Protein 9J3Q (pdb70)

Secondary structure (P-SEA, 3-state):
cccccccccccccccaaaaaaaaaaaaaaaaaaaaaaacccbbbbbcaaaaaaaaaaaaccccaaaaaaaaaaacccccccccaaaaaaaaaaaaacccccbbbbbbbbbccbbbbbaaaaaaaaacccbbbbbbcccaaaaaaaaaaaaaaaaccccccccccccccccbbbbbbbbbbbbcccccccccbbbbbbcccccbbbbcccccccccbbbbbbcccccbbbbbbbccccbbbbbbbbccccccaaaaaaaccaaaaaaaaaabbbbbcccccccccccccccaaaaaaaacccccccccccccccccbbbbcbbbbbbbbbccccccccccccccbbbbbbccccbbbbbcccccccccccccccccccc

Organism: Homo sapiens (NCBI:txid9606)

Sequence (378 aa):
STGALVEEEEDPFFKVPVNKLAAAVSNFGYDLYRVRSSTSPTTTNVLLSPLSVATALSALSLGAEQRTESIIIHRALYYDLISSPDIHGTYKELLDTVTAPQQKNLKSASRIVFEKKLRIKSSFVAPLEKSYGTRPRVLTGNPRLDLQEINNWVQAQMKGKLARSTKEIPDEISILLLGVAHFKGQQWVTKFDSRKTSLLEDFYLDEERTVRRVPMMSDPKAVLRYGLDSDLSCCKIAQLPLTGSMSIIFFLPLKVTQNLTLIEEESLTSEFIHDIDRELKTVQAVLTVPKLKLSYEGEVTKSLQEMKLQQSLFDDSPDFSKITGKPIKLTTQQVEHRAGFEWNEDGAGTTPAHHLTFPLDYHLNQPFIFVLRDTDTGALLFIGKILDPRGP

Nearest PDB structures (foldseek):
  6los-assembly1_A  TM=9.911E-01  e=1.550E-72  Mus musculus
  1wz9-assembly2_B  TM=9.165E-01  e=1.603E-35  Homo sapiens
  1yxa-assembly2_B  TM=8.878E-01  e=6.105E-36  Mus musculus
  3zha-assembly4_L  TM=8.612E-01  e=6.417E-35  Canis lupus familiaris
  3zha-assembly1_B  TM=8.838E-01  e=4.697E-34  Canis lupus familiaris

InterPro domains:
  IPR000215 Serpin family [PTHR11461] (54-415)
  IPR023795 Serpin, conserved site [PS00284] (388-398)
  IPR023796 Serpin domain [PF00079] (57-415)
  IPR023796 Serpin domain [SM00093] (63-415)
  IPR033832 Pigment epithelium derived factor, serpin domain [cd02052] (41-413)
  IPR036186 Serpin superfamily [SSF56574] (40-416)
  IPR042178 Serpin superfamily, domain 1 [G3DSA:3.30.497.10] (60-361)
  IPR042185 Serpin superfamily, domain 2 [G3DSA:2.30.39.10] (213-415)

Foldseek 3Di:
DDDDQDQDPPVLCNPPLLVLLQLQQQLVLLLVLLVCVVCLQFKDKAQCVLVLLQLQLLLLLFDDVLVVLSCVSSVVVNPDDPCSLQSQLVNVCQCVPVQNQKQKHKAKEAEAPFDWDVSSQVSSCVRRVYGYHYDNLPQVVRLVVVQVVLCVRAVNPFDRDPDGDDNDFGIEMEMEMEHEFAFQAFFDVVQWDWDWFPLAPPDIDTAGKTWDQWDKWWWDQDVVQQWIWTWTHTGSQKIKIKTHHNDFDSPNSSVSVQDGLVSVVVVVVPTHIATEGEMDTWAKEKDKFWSVVSVCVSSNVVQAPFTGSVSTHVDGTGGDTYIYIYIYGYDRGHDHHHVDDDHDYYYHYNRHWMKMFIARNSSRHTRMIMGPSDRVYD

Structure (mmCIF, N/CA/C/O backbone):
data_9J3Q
#
_entry.id   9J3Q
#
_cell.length_a   174.974
_cell.length_b   61.603
_cell.length_c   44.796
_cell.angle_alpha   90.000
_cell.angle_beta   90.000
_cell.angle_gamma   90.000
#
_symmetry.space_group_name_H-M   'P 21 21 2'
#
loop_
_entity.id
_entity.type
_entity.pdbx_description
1 polymer 'Pigment epithelium-derived factor'
2 non-polymer 'ZINC ION'
3 non-polymer 2-(2-METHOXYETHOXY)ETHANOL
4 water water
#
loop_
_atom_site.group_PDB
_atom_site.id
_atom_site.type_symbol
_atom_site.label_atom_id
_atom_site.label_alt_id
_atom_site.label_comp_id
_atom_site.label_asym_id
_atom_site.label_entity_id
_atom_site.label_seq_id
_atom_site.pdbx_PDB_ins_code
_atom_site.Cartn_x
_atom_site.Cartn_y
_atom_site.Cartn_z
_atom_site.occupancy
_atom_site.B_iso_or_equiv
_atom_site.auth_seq_id
_atom_site.auth_comp_id
_atom_site.auth_asym_id
_atom_site.auth_atom_id
_atom_site.pdbx_PDB_model_num
ATOM 1 N N . SER A 1 15 ? -25.47300 21.09300 -19.65200 1.000 85.56003 35 SER A N 1
ATOM 2 C CA . SER A 1 15 ? -25.87200 21.29600 -21.04400 1.000 83.85725 35 SER A CA 1
ATOM 3 C C . SER A 1 15 ? -26.44700 20.01300 -21.65200 1.000 88.35254 35 SER A C 1
ATOM 4 O O . SER A 1 15 ? -26.02200 19.57900 -22.72500 1.000 84.55308 35 SER A O 1
ATOM 11 N N . THR A 1 16 ? -27.42400 19.41600 -20.96900 1.000 74.45858 36 THR A N 1
ATOM 12 C CA . THR A 1 16 ? -27.98300 18.13100 -21.36800 1.000 70.23162 36 THR A CA 1
ATOM 13 C C . THR A 1 16 ? -29.50700 18.18100 -21.28700 1.000 64.23316 36 THR A C 1
ATOM 14 O O . THR A 1 16 ? -30.10100 19.16800 -20.84300 1.000 56.38475 36 THR A O 1
ATOM 25 N N . GLY A 1 17 ? -30.14000 17.08000 -21.70900 1.000 59.41760 37 GLY A N 1
ATOM 26 C CA . GLY A 1 17 ? -31.58000 16.97000 -21.78500 1.000 54.33457 37 GLY A CA 1
ATOM 27 C C . GLY A 1 17 ? -32.14600 17.13400 -23.18200 1.000 52.04167 37 GLY A C 1
ATOM 28 O O . GLY A 1 17 ? -33.28300 16.70800 -23.43200 1.000 46.40346 37 GLY A O 1
ATOM 32 N N . ALA A 1 18 ? -31.38800 17.73700 -24.09700 1.000 48.83180 38 ALA A N 1
ATOM 33 C CA . ALA A 1 18 ? -31.86000 17.88300 -25.46400 1.000 46.04276 38 ALA A CA 1
ATOM 34 C C . ALA A 1 18 ? -31.82800 16.53600 -26.17700 1.000 49.37711 38 ALA A C 1
ATOM 35 O O . ALA A 1 18 ? -31.10000 15.62200 -25.78600 1.000 45.86259 38 ALA A O 1
ATOM 42 N N . LEU A 1 19 ? -32.64700 16.41400 -27.22100 1.000 48.46395 39 LEU A N 1
ATOM 43 C CA . LEU A 1 19 ? -32.62900 15.23900 -28.09000 1.000 47.33483 39 LEU A CA 1
ATOM 44 C C . LEU A 1 19 ? -31.54800 15.43400 -29.14700 1.000 46.99650 39 LEU A C 1
ATOM 45 O O . LEU A 1 19 ? -31.69100 16.25600 -30.06200 1.000 44.62617 39 LEU A O 1
ATOM 61 N N . VAL A 1 20 ? -30.44100 14.70900 -29.00100 1.000 60.26913 40 VAL A N 1
ATOM 62 C CA . VAL A 1 20 ? -29.33300 14.78700 -29.94100 1.000 54.47600 40 VAL A CA 1
ATOM 63 C C . VAL A 1 20 ? -29.07200 13.39100 -30.48800 1.000 64.35112 40 VAL A C 1
ATOM 64 O O . VAL A 1 20 ? -29.46700 12.38100 -29.90100 1.000 64.32096 40 VAL A O 1
ATOM 77 N N . GLU A 1 21 ? -28.42100 13.34400 -31.64700 1.000 65.73132 41 GLU A N 1
ATOM 78 C CA . GLU A 1 21 ? -28.03200 12.06200 -32.21600 1.000 72.13107 41 GLU A CA 1
ATOM 79 C C . GLU A 1 21 ? -26.94000 11.42800 -31.35700 1.000 67.95474 41 GLU A C 1
ATOM 80 O O . GLU A 1 21 ? -26.06900 12.11800 -30.81500 1.000 57.03600 41 GLU A O 1
ATOM 92 N N . GLU A 1 22 ? -27.01000 10.10800 -31.20700 1.000 65.03421 42 GLU A N 1
ATOM 93 C CA . GLU A 1 22 ? -26.05600 9.39000 -30.37300 1.000 68.15923 42 GLU A CA 1
ATOM 94 C C . GLU A 1 22 ? -24.71600 9.28000 -31.09900 1.000 62.50758 42 GLU A C 1
ATOM 95 O O . GLU A 1 22 ? -24.64300 8.71300 -32.19400 1.000 61.22247 42 GLU A O 1
ATOM 107 N N . GLU A 1 23 ? -23.66400 9.83700 -30.49700 1.000 60.06765 43 GLU A N 1
ATOM 108 C CA A GLU A 1 23 ? -22.31000 9.76800 -31.04100 0.446 65.63942 43 GLU A CA 1
ATOM 109 C CA B GLU A 1 23 ? -22.33000 9.73800 -31.07200 0.554 65.62875 43 GLU A CA 1
ATOM 110 C C . GLU A 1 23 ? -21.51800 8.58400 -30.50600 1.000 61.80480 43 GLU A C 1
ATOM 111 O O . GLU A 1 23 ? -20.62400 8.08300 -31.19100 1.000 63.64461 43 GLU A O 1
ATOM 134 N N . ASP A 1 24 ? -21.80000 8.15900 -29.27500 1.000 60.79343 44 ASP A N 1
ATOM 135 C CA . ASP A 1 24 ? -21.08300 7.03600 -28.61900 1.000 51.44790 44 ASP A CA 1
ATOM 136 C C . ASP A 1 24 ? -21.42100 5.74200 -29.35200 1.000 45.65107 44 ASP A C 1
ATOM 137 O O . ASP A 1 24 ? -22.58400 5.37700 -29.34100 1.000 44.28742 44 ASP A O 1
ATOM 146 N N . PRO A 1 25 ? -20.46000 5.03900 -29.98000 1.000 44.86588 45 PRO A N 1
ATOM 147 C CA . PRO A 1 25 ? -20.80400 3.85200 -30.77800 1.000 46.14919 45 PRO A CA 1
ATOM 148 C C . PRO A 1 25 ? -21.54100 2.78600 -29.99000 1.000 39.89555 45 PRO A C 1
ATOM 149 O O . PRO A 1 25 ? -22.48100 2.16100 -30.50400 1.000 38.12619 45 PRO A O 1
ATOM 160 N N . PHE A 1 26 ? -21.13800 2.55600 -28.74800 1.000 36.99185 46 PHE A N 1
ATOM 161 C CA . PHE A 1 26 ? -21.77600 1.50700 -27.96800 1.000 35.51397 46 PHE A CA 1
ATOM 162 C C . PHE A 1 26 ? -23.25800 1.79700 -27.75000 1.000 39.88854 46 PHE A C 1
ATOM 163 O O . PHE A 1 26 ? -24.07800 0.87200 -27.72300 1.000 37.69675 46 PHE A O 1
ATOM 180 N N . PHE A 1 27 ? -23.63100 3.06500 -27.61900 1.000 37.15446 47 PHE A N 1
ATOM 181 C CA . PHE A 1 27 ? -25.02200 3.38300 -27.31300 1.000 38.04485 47 PHE A CA 1
ATOM 182 C C . PHE A 1 27 ? -25.86300 3.68600 -28.55600 1.000 38.42728 47 PHE A C 1
ATOM 183 O O . PHE A 1 27 ? -27.05800 3.94700 -28.42200 1.000 41.62810 47 PHE A O 1
ATOM 200 N N . LYS A 1 28 ? -25.27900 3.65700 -29.75600 1.000 38.27836 48 LYS A N 1
ATOM 201 C CA . LYS A 1 28 ? -26.07400 3.80100 -30.97100 1.000 40.50698 48 LYS A CA 1
ATOM 202 C C . LYS A 1 28 ? -26.90400 2.55700 -31.23400 1.000 37.77147 48 LYS A C 1
ATOM 203 O O . LYS A 1 28 ? -27.92700 2.63100 -31.91500 1.000 39.60654 48 LYS A O 1
ATOM 222 N N . VAL A 1 29 ? -26.45300 1.40400 -30.75400 1.000 38.31852 49 VAL A N 1
ATOM 223 C CA . VAL A 1 29 ? -27.16600 0.14600 -30.94900 1.000 33.22585 49 VAL A CA 1
ATOM 224 C C . VAL A 1 29 ? -28.48600 0.27000 -30.19700 1.000 31.18128 49 VAL A C 1
ATOM 225 O O . VAL A 1 29 ? -28.47000 0.52400 -28.98600 1.000 31.88074 49 VAL A O 1
ATOM 238 N N . PRO A 1 30 ? -29.63300 0.12900 -30.86400 1.000 35.65689 50 PRO A N 1
ATOM 239 C CA . PRO A 1 30 ? -30.92400 0.31800 -30.17100 1.000 34.76293 50 PRO A CA 1
ATOM 240 C C . PRO A 1 30 ? -31.10600 -0.50400 -28.90400 1.000 31.17174 50 PRO A C 1
ATOM 241 O O . PRO A 1 30 ? -31.60000 0.01700 -27.90200 1.000 32.89329 50 PRO A O 1
ATOM 252 N N . VAL A 1 31 ? -30.74400 -1.78200 -28.91200 1.000 31.93576 51 VAL A N 1
ATOM 253 C CA . VAL A 1 31 ? -30.94500 -2.55800 -27.70400 1.000 33.88621 51 VAL A CA 1
ATOM 254 C C . VAL A 1 31 ? -30.02400 -2.05900 -26.59000 1.000 33.62444 51 VAL A C 1
ATOM 255 O O . VAL A 1 31 ? -30.38900 -2.10900 -25.40100 1.000 30.53647 51 VAL A O 1
ATOM 268 N N . ASN A 1 32 ? -28.84900 -1.51700 -26.94600 1.000 31.27641 52 ASN A N 1
ATOM 269 C CA . ASN A 1 32 ? -27.96200 -0.93400 -25.93700 1.000 30.85987 52 ASN A CA 1
ATOM 270 C C . ASN A 1 32 ? -28.49700 0.39800 -25.45200 1.000 29.27509 52 ASN A C 1
ATOM 271 O O . ASN A 1 32 ? -28.32600 0.75800 -24.28100 1.000 28.17095 52 ASN A O 1
ATOM 282 N N . LYS A 1 33 ? -29.08200 1.17600 -26.35900 1.000 29.63641 53 LYS A N 1
ATOM 283 C CA . LYS A 1 33 ? -29.68700 2.43500 -25.94900 1.000 32.26200 53 LYS A CA 1
ATOM 284 C C . LYS A 1 33 ? -30.84300 2.18500 -24.99500 1.000 30.43026 53 LYS A C 1
ATOM 285 O O . LYS A 1 33 ? -30.97800 2.86600 -23.97500 1.000 31.45168 53 LYS A O 1
ATOM 304 N N . LEU A 1 34 ? -31.68100 1.20100 -25.30800 1.000 29.41584 54 LEU A N 1
ATOM 305 C CA . LEU A 1 34 ? -32.76300 0.83900 -24.39600 1.000 27.81986 54 LEU A CA 1
ATOM 306 C C . LEU A 1 34 ? -32.21800 0.28400 -23.08600 1.000 31.69310 54 LEU A C 1
ATOM 307 O O . LEU A 1 34 ? -32.70700 0.63500 -22.00700 1.000 28.86968 54 LEU A O 1
ATOM 323 N N . ALA A 1 35 ? -31.20700 -0.59200 -23.16300 1.000 30.07390 55 ALA A N 1
ATOM 324 C CA . ALA A 1 35 ? -30.60900 -1.13700 -21.95000 1.000 30.82727 55 ALA A CA 1
ATOM 325 C C . ALA A 1 35 ? -30.08500 -0.02800 -21.05400 1.000 24.69459 55 ALA A C 1
ATOM 326 O O . ALA A 1 35 ? -30.22500 -0.09800 -19.83200 1.000 30.00486 55 ALA A O 1
ATOM 333 N N . ALA A 1 36 ? -29.49400 1.01000 -21.64500 1.000 30.38065 56 ALA A N 1
ATOM 334 C CA . ALA A 1 36 ? -28.96500 2.11600 -20.85500 1.000 29.29241 56 ALA A CA 1
ATOM 335 C C . ALA A 1 36 ? -30.08900 2.88700 -20.18700 1.000 29.35687 56 ALA A C 1
ATOM 336 O O . ALA A 1 36 ? -29.93700 3.37000 -19.06100 1.000 25.60259 56 ALA A O 1
ATOM 343 N N . ALA A 1 37 ? -31.21400 3.02500 -20.89000 1.000 27.26485 57 ALA A N 1
ATOM 344 C CA . ALA A 1 37 ? -32.37600 3.72900 -20.36100 1.000 30.08531 57 ALA A CA 1
ATOM 345 C C . ALA A 1 37 ? -32.94800 3.00700 -19.15200 1.000 28.46490 57 ALA A C 1
ATOM 346 O O . ALA A 1 37 ? -33.07900 3.59000 -18.07000 1.000 28.31667 57 ALA A O 1
ATOM 353 N N . VAL A 1 38 ? -33.31300 1.73300 -19.31200 1.000 26.44209 58 VAL A N 1
ATOM 354 C CA . VAL A 1 38 ? -33.90000 1.05100 -18.16400 1.000 27.38146 58 VAL A CA 1
ATOM 355 C C . VAL A 1 38 ? -32.84900 0.81400 -17.08800 1.000 28.56505 58 VAL A C 1
ATOM 356 O O . VAL A 1 38 ? -33.18500 0.69900 -15.91200 1.000 26.22639 58 VAL A O 1
ATOM 369 N N . SER A 1 39 ? -31.57100 0.71400 -17.45400 1.000 26.02878 59 SER A N 1
ATOM 370 C CA . SER A 1 39 ? -30.56600 0.58700 -16.39600 1.000 28.61202 59 SER A CA 1
ATOM 371 C C . SER A 1 39 ? -30.45000 1.87100 -15.59600 1.000 29.87720 59 SER A C 1
ATOM 372 O O . SER A 1 39 ? -30.19900 1.82900 -14.38500 1.000 27.43066 59 SER A O 1
ATOM 380 N N . ASN A 1 40 ? -30.63900 3.02300 -16.24900 1.000 27.77915 60 ASN A N 1
ATOM 381 C CA . ASN A 1 40 ? -30.60400 4.28500 -15.51400 1.000 26.03572 60 ASN A CA 1
ATOM 382 C C . ASN A 1 40 ? -31.78900 4.41600 -14.56600 1.000 28.92098 60 ASN A C 1
ATOM 383 O O . ASN A 1 40 ? -31.66300 5.01000 -13.48600 1.000 28.12782 60 ASN A O 1
ATOM 394 N N . PHE A 1 41 ? -32.94800 3.89000 -14.95400 1.000 28.76380 61 PHE A N 1
ATOM 395 C CA . PHE A 1 41 ? -34.01900 3.72100 -13.97800 1.000 28.34103 61 PHE A CA 1
ATOM 396 C C . PHE A 1 41 ? -33.54000 2.86600 -12.81300 1.000 26.63340 61 PHE A C 1
ATOM 397 O O . PHE A 1 41 ? -33.82000 3.17100 -11.65000 1.000 26.54322 61 PHE A O 1
ATOM 414 N N . GLY A 1 42 ? -32.80400 1.79100 -13.10500 1.000 26.54168 62 GLY A N 1
ATOM 415 C CA . GLY A 1 42 ? -32.35700 0.90800 -12.03600 1.000 26.76614 62 GLY A CA 1
ATOM 416 C C . GLY A 1 42 ? -31.36800 1.56600 -11.09000 1.000 26.72400 62 GLY A C 1
ATOM 417 O O . GLY A 1 42 ? -31.41300 1.34500 -9.87500 1.000 27.36943 62 GLY A O 1
ATOM 421 N N . TYR A 1 43 ? -30.45900 2.38400 -11.62100 1.000 31.03370 63 TYR A N 1
ATOM 422 C CA . TYR A 1 43 ? -29.56600 3.11400 -10.72800 1.000 30.02968 63 TYR A CA 1
ATOM 423 C C . TYR A 1 43 ? -30.33300 4.15300 -9.91000 1.000 32.01275 63 TYR A C 1
ATOM 424 O O . TYR A 1 43 ? -29.98800 4.39900 -8.74900 1.000 27.36737 63 TYR A O 1
ATOM 442 N N . ASP A 1 44 ? -31.37200 4.76800 -10.48600 1.000 32.29910 64 ASP A N 1
ATOM 443 C CA . ASP A 1 44 ? -32.22000 5.66800 -9.70300 1.000 32.78450 64 ASP A CA 1
ATOM 444 C C . ASP A 1 44 ? -32.87400 4.92300 -8.55800 1.000 29.86803 64 ASP A C 1
ATOM 445 O O . ASP A 1 44 ? -32.87200 5.38800 -7.41900 1.000 30.86308 64 ASP A O 1
ATOM 454 N N . LEU A 1 45 ? -33.49000 3.77900 -8.85800 1.000 30.09999 65 LEU A N 1
ATOM 455 C CA . LEU A 1 45 ? -34.12400 2.98600 -7.81200 1.000 28.00133 65 LEU A CA 1
ATOM 456 C C . LEU A 1 45 ? -33.10700 2.55900 -6.76500 1.000 30.64305 65 LEU A C 1
ATOM 457 O O . LEU A 1 45 ? -33.39500 2.58400 -5.56400 1.000 28.98540 65 LEU A O 1
ATOM 473 N N . TYR A 1 46 ? -31.91000 2.15100 -7.20800 1.000 31.09828 66 TYR A N 1
ATOM 474 C CA . TYR A 1 46 ? -30.87200 1.76900 -6.26000 1.000 28.92233 66 TYR A CA 1
ATOM 475 C C . TYR A 1 46 ? -30.55900 2.92200 -5.32000 1.000 32.89683 66 TYR A C 1
ATOM 476 O O . TYR A 1 46 ? -30.45600 2.73700 -4.09700 1.000 29.85242 66 TYR A O 1
ATOM 494 N N . ARG A 1 47 ? -30.42400 4.13200 -5.87200 1.000 29.82582 67 ARG A N 1
ATOM 495 C CA . ARG A 1 47 ? -30.07200 5.26200 -5.02400 1.000 32.73224 67 ARG A CA 1
ATOM 496 C C . ARG A 1 47 ? -31.13500 5.49600 -3.97200 1.000 37.72779 67 ARG A C 1
ATOM 497 O O . ARG A 1 47 ? -30.81700 5.75700 -2.80500 1.000 32.02381 67 ARG A O 1
ATOM 518 N N . VAL A 1 48 ? -32.40800 5.39900 -4.35600 1.000 34.32930 68 VAL A N 1
ATOM 519 C CA . VAL A 1 48 ? -33.46100 5.62800 -3.37500 1.000 32.52877 68 VAL A CA 1
ATOM 520 C C . VAL A 1 48 ? -33.42100 4.54200 -2.30900 1.000 31.77304 68 VAL A C 1
ATOM 521 O O . VAL A 1 48 ? -33.46200 4.82700 -1.11100 1.000 38.36125 68 VAL A O 1
ATOM 534 N N . ARG A 1 49 ? -33.31300 3.27800 -2.72700 1.000 36.07232 69 ARG A N 1
ATOM 535 C CA . ARG A 1 49 ? -33.28600 2.19000 -1.75000 1.000 35.68941 69 ARG A CA 1
ATOM 536 C C . ARG A 1 49 ? -32.09700 2.32400 -0.81800 1.000 37.54724 69 ARG A C 1
ATOM 537 O O . ARG A 1 49 ? -32.22200 2.12900 0.40000 1.000 35.10922 69 ARG A O 1
ATOM 558 N N . SER A 1 50 ? -30.92600 2.64100 -1.37400 1.000 33.37227 70 SER A N 1
ATOM 559 C CA . SER A 1 50 ? -29.73800 2.71500 -0.53600 1.000 34.67257 70 SER A CA 1
ATOM 560 C C . SER A 1 50 ? -29.86200 3.83700 0.48400 1.000 37.39087 70 SER A C 1
ATOM 561 O O . SER A 1 50 ? -29.40300 3.70700 1.62600 1.000 37.64128 70 SER A O 1
ATOM 569 N N . SER A 1 51 ? -30.47300 4.95000 0.08500 1.000 40.46479 71 SER A N 1
ATOM 570 C CA . SER A 1 51 ? -30.74600 6.03100 1.02700 1.000 39.86246 71 SER A CA 1
ATOM 571 C C . SER A 1 51 ? -31.67800 5.57500 2.14600 1.000 43.63419 71 SER A C 1
ATOM 572 O O . SER A 1 51 ? -31.49300 5.94200 3.31100 1.000 45.07149 71 SER A O 1
ATOM 580 N N . THR A 1 52 ? -32.70500 4.79900 1.80400 1.000 46.60958 72 THR A N 1
ATOM 581 C CA . THR A 1 52 ? -33.63900 4.25100 2.78600 1.000 44.92637 72 THR A CA 1
ATOM 582 C C . THR A 1 52 ? -32.99300 3.20600 3.67800 1.000 45.12457 72 THR A C 1
ATOM 583 O O . THR A 1 52 ? -33.49300 2.95800 4.77900 1.000 50.41652 72 THR A O 1
ATOM 594 N N . SER A 1 53 ? -31.89400 2.59300 3.23600 1.000 45.92433 73 SER A N 1
ATOM 595 C CA . SER A 1 53 ? -31.27300 1.46100 3.92600 1.000 46.53071 73 SER A CA 1
ATOM 596 C C . SER A 1 53 ? -29.82000 1.76800 4.25000 1.000 42.88556 73 SER A C 1
ATOM 597 O O . SER A 1 53 ? -28.91200 1.07700 3.77200 1.000 42.77854 73 SER A O 1
ATOM 605 N N . PRO A 1 54 ? -29.55900 2.78400 5.07600 1.000 45.44249 74 PRO A N 1
ATOM 606 C CA . PRO A 1 54 ? -28.16200 3.14200 5.36700 1.000 46.97878 74 PRO A CA 1
ATOM 607 C C . PRO A 1 54 ? -27.40100 2.08200 6.13900 1.000 45.38233 74 PRO A C 1
ATOM 608 O O . PRO A 1 54 ? -26.16800 2.12500 6.14600 1.000 43.64965 74 PRO A O 1
ATOM 619 N N . THR A 1 55 ? -28.07300 1.13900 6.79500 1.000 40.71156 75 THR A N 1
ATOM 620 C CA . THR A 1 55 ? -27.39100 0.17400 7.65300 1.000 42.28066 75 THR A CA 1
ATOM 621 C C . THR A 1 55 ? -27.59700 -1.27000 7.22300 1.000 40.68217 75 THR A C 1
ATOM 622 O O . THR A 1 55 ? -27.07100 -2.17700 7.87500 1.000 43.21219 75 THR A O 1
ATOM 633 N N . THR A 1 56 ? -28.33400 -1.51500 6.14800 1.000 41.49000 76 THR A N 1
ATOM 634 C CA A THR A 1 56 ? -28.61700 -2.85500 5.66100 0.725 43.38038 76 THR A CA 1
ATOM 635 C CA B THR A 1 56 ? -28.57900 -2.86400 5.67000 0.275 43.30166 76 THR A CA 1
ATOM 636 C C . THR A 1 56 ? -28.11600 -2.98200 4.22700 1.000 37.82810 76 THR A C 1
ATOM 637 O O . THR A 1 56 ? -28.12100 -2.00000 3.47500 1.000 33.44068 76 THR A O 1
ATOM 658 N N . ASN A 1 57 ? -27.69100 -4.19800 3.85600 1.000 34.80916 77 ASN A N 1
ATOM 659 C CA . ASN A 1 57 ? -27.39600 -4.51000 2.46400 1.000 35.02767 77 ASN A CA 1
ATOM 660 C C . ASN A 1 57 ? -28.55700 -4.08100 1.59000 1.000 35.36096 77 ASN A C 1
ATOM 661 O O . ASN A 1 57 ? -29.71400 -4.20500 1.98400 1.000 34.29380 77 ASN A O 1
ATOM 672 N N . VAL A 1 58 ? -28.24100 -3.59900 0.39400 1.000 32.61354 78 VAL A N 1
ATOM 673 C CA . VAL A 1 58 ? -29.22300 -3.40200 -0.66600 1.000 30.88873 78 VAL A CA 1
ATOM 674 C C . VAL A 1 58 ? -28.89800 -4.40200 -1.76400 1.000 31.82659 78 VAL A C 1
ATOM 675 O O . VAL A 1 58 ? -27.75800 -4.46800 -2.23200 1.000 31.43907 78 VAL A O 1
ATOM 688 N N . LEU A 1 59 ? -29.87200 -5.22200 -2.13500 1.000 28.25191 79 LEU A N 1
ATOM 689 C CA . LEU A 1 59 ? -29.73100 -6.14400 -3.24800 1.000 28.76148 79 LEU A CA 1
ATOM 690 C C . LEU A 1 59 ? -30.91400 -5.93700 -4.18500 1.000 31.47131 79 LEU A C 1
ATOM 691 O O . LEU A 1 59 ? -32.07000 -6.09000 -3.76600 1.000 30.17739 79 LEU A O 1
ATOM 707 N N . LEU A 1 60 ? -30.64200 -5.57100 -5.44300 1.000 27.38766 80 LEU A N 1
ATOM 708 C CA . LEU A 1 60 ? -31.73000 -5.26100 -6.36700 1.000 30.03557 80 LEU A CA 1
ATOM 709 C C . LEU A 1 60 ? -31.41000 -5.79600 -7.74500 1.000 29.69854 80 LEU A C 1
ATOM 710 O O . LEU A 1 60 ? -30.26300 -5.75800 -8.19000 1.000 29.32240 80 LEU A O 1
ATOM 726 N N . SER A 1 61 ? -32.44700 -6.25000 -8.44200 1.000 26.48457 81 SER A N 1
ATOM 727 C CA . SER A 1 61 ? -32.34800 -6.54300 -9.86600 1.000 23.53438 81 SER A CA 1
ATOM 728 C C . SER A 1 61 ? -33.45200 -5.73200 -10.52600 1.000 27.39077 81 SER A C 1
ATOM 729 O O . SER A 1 61 ? -34.53600 -6.24900 -10.82500 1.000 29.16222 81 SER A O 1
ATOM 737 N N . PRO A 1 62 ? -33.21500 -4.44300 -10.74500 1.000 26.59397 82 PRO A N 1
ATOM 738 C CA . PRO A 1 62 ? -34.30600 -3.54000 -11.12700 1.000 29.46858 82 PRO A CA 1
ATOM 739 C C . PRO A 1 62 ? -34.84700 -3.77300 -12.53300 1.000 28.66069 82 PRO A C 1
ATOM 740 O O . PRO A 1 62 ? -35.92400 -3.24600 -12.85200 1.000 26.11269 82 PRO A O 1
ATOM 751 N N . LEU A 1 63 ? -34.13900 -4.52100 -13.37500 1.000 25.96364 83 LEU A N 1
ATOM 752 C CA . LEU A 1 63 ? -34.63700 -4.76000 -14.72300 1.000 26.78785 83 LEU A CA 1
ATOM 753 C C . LEU A 1 63 ? -36.02500 -5.37400 -14.67400 1.000 29.14186 83 LEU A C 1
ATOM 754 O O . LEU A 1 63 ? -36.90300 -4.99500 -15.45200 1.000 27.31336 83 LEU A O 1
ATOM 770 N N . SER A 1 64 ? -36.25600 -6.28400 -13.72600 1.000 30.92701 84 SER A N 1
ATOM 771 C CA . SER A 1 64 ? -37.55900 -6.93900 -13.61800 1.000 30.30381 84 SER A CA 1
ATOM 772 C C . SER A 1 64 ? -38.65000 -5.94800 -13.23800 1.000 31.11555 84 SER A C 1
ATOM 773 O O . SER A 1 64 ? -39.82200 -6.11900 -13.62600 1.000 31.87206 84 SER A O 1
ATOM 781 N N . VAL A 1 65 ? -38.28000 -4.88900 -12.51600 1.000 29.19860 85 VAL A N 1
ATOM 782 C CA . VAL A 1 65 ? -39.23200 -3.85300 -12.13600 1.000 31.18752 85 VAL A CA 1
ATOM 783 C C . VAL A 1 65 ? -39.46200 -2.88800 -13.28600 1.000 33.92751 85 VAL A C 1
ATOM 784 O O . VAL A 1 65 ? -40.60700 -2.50400 -13.57200 1.000 28.92721 85 VAL A O 1
ATOM 797 N N . ALA A 1 66 ? -38.37000 -2.43400 -13.92500 1.000 28.57750 86 ALA A N 1
ATOM 798 C CA . ALA A 1 66 ? -38.52100 -1.61700 -15.12100 1.000 28.63316 86 ALA A CA 1
ATOM 799 C C . ALA A 1 66 ? -39.38100 -2.34000 -16.13700 1.000 29.36249 86 ALA A C 1
ATOM 800 O O . ALA A 1 66 ? -40.20600 -1.72100 -16.80100 1.000 23.75154 86 ALA A O 1
ATOM 807 N N . THR A 1 67 ? -39.18900 -3.65900 -16.26700 1.000 27.64701 87 THR A N 1
ATOM 808 C CA . THR A 1 67 ? -39.90300 -4.43900 -17.26500 1.000 26.78493 87 THR A CA 1
ATOM 809 C C . THR A 1 67 ? -41.40100 -4.49500 -16.96200 1.000 29.10875 87 THR A C 1
ATOM 810 O O . THR A 1 67 ? -42.22400 -4.33600 -17.87100 1.000 28.96716 87 THR A O 1
ATOM 821 N N . ALA A 1 68 ? -41.76700 -4.72200 -15.70000 1.000 25.81900 88 ALA A N 1
ATOM 822 C CA . ALA A 1 68 ? -43.16600 -4.66500 -15.30300 1.000 29.31252 88 ALA A CA 1
ATOM 823 C C . ALA A 1 68 ? -43.76900 -3.30300 -15.61100 1.000 30.92368 88 ALA A C 1
ATOM 824 O O . ALA A 1 68 ? -44.90000 -3.21500 -16.09200 1.000 29.87050 88 ALA A O 1
ATOM 831 N N . LEU A 1 69 ? -43.03400 -2.22100 -15.33600 1.000 27.51006 89 LEU A N 1
ATOM 832 C CA . LEU A 1 69 ? -43.56400 -0.89000 -15.63500 1.000 26.18149 89 LEU A CA 1
ATOM 833 C C . LEU A 1 69 ? -43.66100 -0.65000 -17.13300 1.000 28.71254 89 LEU A C 1
ATOM 834 O O . LEU A 1 69 ? -44.64500 -0.07700 -17.61500 1.000 25.03996 89 LEU A O 1
ATOM 850 N N . SER A 1 70 ? -42.63100 -1.03500 -17.88600 1.000 26.68424 90 SER A N 1
ATOM 851 C CA . SER A 1 70 ? -42.68200 -0.84900 -19.33300 1.000 26.62446 90 SER A CA 1
ATOM 852 C C . SER A 1 70 ? -43.86100 -1.60500 -19.93900 1.000 29.72215 90 SER A C 1
ATOM 853 O O . SER A 1 70 ? -44.57900 -1.07900 -20.80300 1.000 29.81221 90 SER A O 1
ATOM 861 N N . ALA A 1 71 ? -44.08300 -2.83400 -19.48700 1.000 26.55529 91 ALA A N 1
ATOM 862 C CA . ALA A 1 71 ? -45.21900 -3.61500 -19.96700 1.000 27.56751 91 ALA A CA 1
ATOM 863 C C . ALA A 1 71 ? -46.54000 -2.96200 -19.58600 1.000 29.77427 91 ALA A C 1
ATOM 864 O O . ALA A 1 71 ? -47.48300 -2.90700 -20.38900 1.000 30.48618 91 ALA A O 1
ATOM 871 N N . LEU A 1 72 ? -46.64200 -2.49600 -18.34400 1.000 28.83559 92 LEU A N 1
ATOM 872 C CA . LEU A 1 72 ? -47.87700 -1.86400 -17.89100 1.000 27.92406 92 LEU A CA 1
ATOM 873 C C . LEU A 1 72 ? -48.19100 -0.60700 -18.69400 1.000 32.07465 92 LEU A C 1
ATOM 874 O O . LEU A 1 72 ? -49.36500 -0.30200 -18.94800 1.000 26.89602 92 LEU A O 1
ATOM 890 N N . SER A 1 73 ? -47.16000 0.12900 -19.12300 1.000 30.10704 93 SER A N 1
ATOM 891 C CA . SER A 1 73 ? -47.41300 1.32400 -19.91300 1.000 28.23572 93 SER A CA 1
ATOM 892 C C . SER A 1 73 ? -48.11400 1.02300 -21.24000 1.000 31.77549 93 SER A C 1
ATOM 893 O O . SER A 1 73 ? -48.62100 1.95700 -21.86300 1.000 31.81963 93 SER A O 1
ATOM 901 N N . LEU A 1 74 ? -48.16200 -0.23900 -21.68500 1.000 29.68989 94 LEU A N 1
ATOM 902 C CA . LEU A 1 74 ? -48.96900 -0.56200 -22.86100 1.000 33.44309 94 LEU A CA 1
ATOM 903 C C . LEU A 1 74 ? -50.45400 -0.31300 -22.63100 1.000 33.16525 94 LEU A C 1
ATOM 904 O O . LEU A 1 74 ? -51.19500 -0.11800 -23.60000 1.000 33.39795 94 LEU A O 1
ATOM 920 N N . GLY A 1 75 ? -50.90400 -0.31200 -21.37800 1.000 29.78464 95 GLY A N 1
ATOM 921 C CA . GLY A 1 75 ? -52.30100 -0.16500 -21.05200 1.000 34.77263 95 GLY A CA 1
ATOM 922 C C . GLY A 1 75 ? -52.65200 1.23100 -20.62700 1.000 34.38034 95 GLY A C 1
ATOM 923 O O . GLY A 1 75 ? -53.81300 1.49900 -20.30600 1.000 32.49752 95 GLY A O 1
ATOM 927 N N . ALA A 1 76 ? -51.68100 2.13800 -20.65700 1.000 33.39658 96 ALA A N 1
ATOM 928 C CA . ALA A 1 76 ? -51.85200 3.50500 -20.19900 1.000 32.49211 96 ALA A CA 1
ATOM 929 C C . ALA A 1 76 ? -52.27200 4.41100 -21.34900 1.000 30.57166 96 ALA A C 1
ATOM 930 O O . ALA A 1 76 ? -51.81100 4.24800 -22.47800 1.000 32.46078 96 ALA A O 1
ATOM 937 N N . GLU A 1 77 ? -53.15100 5.36900 -21.05700 1.000 33.60380 97 GLU A N 1
ATOM 938 C CA . GLU A 1 77 ? -53.38700 6.44600 -21.99900 1.000 31.91318 97 GLU A CA 1
ATOM 939 C C . GLU A 1 77 ? -52.18400 7.39000 -22.00200 1.000 35.50838 97 GLU A C 1
ATOM 940 O O . GLU A 1 77 ? -51.20900 7.19600 -21.27600 1.000 34.49870 97 GLU A O 1
ATOM 952 N N . GLN A 1 78 ? -52.24500 8.43500 -22.82900 1.000 38.62699 98 GLN A N 1
ATOM 953 C CA . GLN A 1 78 ? -51.00700 9.09900 -23.22600 1.000 37.93326 98 GLN A CA 1
ATOM 954 C C . GLN A 1 78 ? -50.28900 9.74700 -22.04500 1.000 35.47730 98 GLN A C 1
ATOM 955 O O . GLN A 1 78 ? -49.07500 9.59600 -21.90300 1.000 35.45438 98 GLN A O 1
ATOM 969 N N . ARG A 1 79 ? -51.01200 10.45700 -21.17900 1.000 34.09466 99 ARG A N 1
ATOM 970 C CA . ARG A 1 79 ? -50.35200 11.16500 -20.08800 1.000 42.33221 99 ARG A CA 1
ATOM 971 C C . ARG A 1 79 ? -49.68400 10.18700 -19.12600 1.000 39.72309 99 ARG A C 1
ATOM 972 O O . ARG A 1 79 ? -48.50200 10.33600 -18.79600 1.000 39.91463 99 ARG A O 1
ATOM 993 N N . THR A 1 80 ? -50.41700 9.15300 -18.70500 1.000 35.19221 100 THR A N 1
ATOM 994 C CA . THR A 1 80 ? -49.86900 8.14000 -17.81300 1.000 34.18756 100 THR A CA 1
ATOM 995 C C . THR A 1 80 ? -48.71200 7.39000 -18.47000 1.000 36.69154 100 THR A C 1
ATOM 996 O O . THR A 1 80 ? -47.66600 7.16900 -17.84100 1.000 32.94372 100 THR A O 1
ATOM 1007 N N . GLU A 1 81 ? -48.87500 7.01000 -19.74200 1.000 33.86524 101 GLU A N 1
ATOM 1008 C CA . GLU A 1 81 ? -47.79200 6.36900 -20.48600 1.000 33.21745 101 GLU A CA 1
ATOM 1009 C C . GLU A 1 81 ? -46.52100 7.20200 -20.45500 1.000 35.11775 101 GLU A C 1
ATOM 1010 O O . GLU A 1 81 ? -45.42300 6.67000 -20.24900 1.000 35.15409 101 GLU A O 1
ATOM 1022 N N . SER A 1 82 ? -46.65200 8.51100 -20.67200 1.000 35.15103 102 SER A N 1
ATOM 1023 C CA . SER A 1 82 ? -45.49700 9.40500 -20.67900 1.000 36.54439 102 SER A CA 1
ATOM 1024 C C . SER A 1 82 ? -44.84500 9.48400 -19.31000 1.000 39.77958 102 SER A C 1
ATOM 1025 O O . SER A 1 82 ? -43.61500 9.58000 -19.21100 1.000 34.86064 102 SER A O 1
ATOM 1033 N N . ILE A 1 83 ? -45.66000 9.49600 -18.24900 1.000 37.46889 103 ILE A N 1
ATOM 1034 C CA A ILE A 1 83 ? -45.11500 9.48600 -16.89800 0.624 38.09237 103 ILE A CA 1
ATOM 1035 C CA B ILE A 1 83 ? -45.13800 9.47100 -16.88500 0.376 38.84287 103 ILE A CA 1
ATOM 1036 C C . ILE A 1 83 ? -44.24800 8.25300 -16.69000 1.000 36.66569 103 ILE A C 1
ATOM 1037 O O . ILE A 1 83 ? -43.13800 8.34200 -16.15200 1.000 32.67347 103 ILE A O 1
ATOM 1068 N N . ILE A 1 84 ? -44.70500 7.09600 -17.14400 1.000 32.72210 104 ILE A N 1
ATOM 1069 C CA . ILE A 1 84 ? -43.93100 5.83600 -16.98600 1.000 30.80404 104 ILE A CA 1
ATOM 1070 C C . ILE A 1 84 ? -42.67800 5.95400 -17.85900 1.000 33.87764 104 ILE A C 1
ATOM 1071 O O . ILE A 1 84 ? -41.60800 5.62500 -17.36700 1.000 31.47799 104 ILE A O 1
ATOM 1087 N N . HIS A 1 85 ? -42.81800 6.42400 -19.08800 1.000 30.48551 105 HIS A N 1
ATOM 1088 C CA . HIS A 1 85 ? -41.69900 6.49500 -20.05900 1.000 32.05029 105 HIS A CA 1
ATOM 1089 C C . HIS A 1 85 ? -40.63700 7.47100 -19.55600 1.000 33.92019 105 HIS A C 1
ATOM 1090 O O . HIS A 1 85 ? -39.48400 7.17500 -19.69200 1.000 33.58209 105 HIS A O 1
ATOM 1104 N N . ARG A 1 86 ? -41.03400 8.57300 -18.94400 1.000 32.99888 106 ARG A N 1
ATOM 1105 C CA . ARG A 1 86 ? -40.06600 9.54400 -18.39200 1.000 33.30061 106 ARG A CA 1
ATOM 1106 C C . ARG A 1 86 ? -39.23200 8.83200 -17.31900 1.000 38.02976 106 ARG A C 1
ATOM 1107 O O . ARG A 1 86 ? -38.02800 9.07400 -17.29000 1.000 37.11345 106 ARG A O 1
ATOM 1128 N N . ALA A 1 87 ? -39.84700 7.99800 -16.47600 1.000 33.23073 107 ALA A N 1
ATOM 1129 C CA . ALA A 1 87 ? -39.08800 7.35500 -15.41000 1.000 32.52731 107 ALA A CA 1
ATOM 1130 C C . ALA A 1 87 ? -38.12900 6.30600 -15.95700 1.000 33.93102 107 ALA A C 1
ATOM 1131 O O . ALA A 1 87 ? -37.09000 6.04100 -15.33200 1.000 29.23655 107 ALA A O 1
ATOM 1138 N N . LEU A 1 88 ? -38.46700 5.69800 -17.10000 1.000 26.52671 108 LEU A N 1
ATOM 1139 C CA . LEU A 1 88 ? -37.63900 4.70700 -17.78000 1.000 32.47503 108 LEU A CA 1
ATOM 1140 C C . LEU A 1 88 ? -36.63700 5.31000 -18.75500 1.000 27.25942 108 LEU A C 1
ATOM 1141 O O . LEU A 1 88 ? -35.91600 4.55200 -19.41200 1.000 28.88288 108 LEU A O 1
ATOM 1157 N N . TYR A 1 89 ? -36.60100 6.63700 -18.88700 1.000 30.79859 109 TYR A N 1
ATOM 1158 C CA . TYR A 1 89 ? -35.69200 7.35700 -19.76800 1.000 31.52262 109 TYR A CA 1
ATOM 1159 C C . TYR A 1 89 ? -36.01100 7.13500 -21.23000 1.000 33.52244 109 TYR A C 1
ATOM 1160 O O . TYR A 1 89 ? -35.16500 7.38900 -22.08800 1.000 31.74617 109 TYR A O 1
ATOM 1178 N N . TYR A 1 90 ? -37.22100 6.66600 -21.53800 1.000 31.66469 110 TYR A N 1
ATOM 1179 C CA . TYR A 1 90 ? -37.58900 6.46000 -22.93600 1.000 32.68100 110 TYR A CA 1
ATOM 1180 C C . TYR A 1 90 ? -37.68000 7.77200 -23.69200 1.000 37.25108 110 TYR A C 1
ATOM 1181 O O . TYR A 1 90 ? -37.50600 7.79600 -24.91800 1.000 37.70945 110 TYR A O 1
ATOM 1199 N N . ASP A 1 91 ? -37.97800 8.86400 -22.98900 1.000 36.85186 111 ASP A N 1
ATOM 1200 C CA . ASP A 1 91 ? -38.15100 10.14900 -23.65300 1.000 41.65546 111 ASP A CA 1
ATOM 1201 C C . ASP A 1 91 ? -36.82800 10.71500 -24.15500 1.000 38.70750 111 ASP A C 1
ATOM 1202 O O . ASP A 1 91 ? -36.82800 11.75800 -24.81700 1.000 38.02042 111 ASP A O 1
ATOM 1211 N N . LEU A 1 92 ? -35.71800 10.03900 -23.88000 1.000 39.04063 112 LEU A N 1
ATOM 1212 C CA . LEU A 1 92 ? -34.40800 10.38500 -24.41400 1.000 42.19353 112 LEU A CA 1
ATOM 1213 C C . LEU A 1 92 ? -33.97500 9.43800 -25.52300 1.000 46.36856 112 LEU A C 1
ATOM 1214 O O . LEU A 1 92 ? -32.89600 9.61400 -26.08500 1.000 53.03705 112 LEU A O 1
ATOM 1230 N N . ILE A 1 93 ? -34.78700 8.43600 -25.82700 1.000 46.45169 113 ILE A N 1
ATOM 1231 C CA . ILE A 1 93 ? -34.62300 7.55100 -26.97200 1.000 58.53040 113 ILE A CA 1
ATOM 1232 C C . ILE A 1 93 ? -35.57100 8.01900 -28.06200 1.000 60.55062 113 ILE A C 1
ATOM 1233 O O . ILE A 1 93 ? -36.67900 8.49100 -27.78900 1.000 63.40587 113 ILE A O 1
ATOM 1249 N N . SER A 1 94 ? -35.15700 7.86900 -29.30800 1.000 70.49332 114 SER A N 1
ATOM 1250 C CA . SER A 1 94 ? -36.04600 8.11300 -30.43000 1.000 74.44204 114 SER A CA 1
ATOM 1251 C C . SER A 1 94 ? -36.26700 6.79200 -31.15600 1.000 72.44721 114 SER A C 1
ATOM 1252 O O . SER A 1 94 ? -35.73700 6.54100 -32.23700 1.000 79.32279 114 SER A O 1
ATOM 1260 N N . SER A 1 95 ? -37.04700 5.93100 -30.52400 1.000 76.00170 115 SER A N 1
ATOM 1261 C CA . SER A 1 95 ? -37.30700 4.61100 -31.05800 1.000 73.44890 115 SER A CA 1
ATOM 1262 C C . SER A 1 95 ? -38.68800 4.54600 -31.68700 1.000 74.73053 115 SER A C 1
ATOM 1263 O O . SER A 1 95 ? -39.63200 5.15700 -31.17400 1.000 82.83036 115 SER A O 1
ATOM 1271 N N . PRO A 1 96 ? -38.83700 3.82900 -32.80400 1.000 76.29918 116 PRO A N 1
ATOM 1272 C CA . PRO A 1 96 ? -40.17600 3.54900 -33.33400 1.000 76.67023 116 PRO A CA 1
ATOM 1273 C C . PRO A 1 96 ? -40.80300 2.30800 -32.73300 1.000 70.79367 116 PRO A C 1
ATOM 1274 O O . PRO A 1 96 ? -42.01300 2.09800 -32.90200 1.000 70.21682 116 PRO A O 1
ATOM 1285 N N . ASP A 1 97 ? -40.00800 1.49200 -32.02900 1.000 64.39399 117 ASP A N 1
ATOM 1286 C CA . ASP A 1 97 ? -40.43400 0.19000 -31.55800 1.000 57.80658 117 ASP A CA 1
ATOM 1287 C C . ASP A 1 97 ? -39.75100 -0.10200 -30.22000 1.000 48.73635 117 ASP A C 1
ATOM 1288 O O . ASP A 1 97 ? -38.94400 -1.02300 -30.08400 1.000 43.95689 117 ASP A O 1
ATOM 1297 N N . ILE A 1 98 ? -40.08500 0.69800 -29.20600 1.000 45.15723 118 ILE A N 1
ATOM 1298 C CA . ILE A 1 98 ? -39.50600 0.49600 -27.88100 1.000 39.75815 118 ILE A CA 1
ATOM 1299 C C . ILE A 1 98 ? -39.78700 -0.92600 -27.38600 1.000 39.90941 118 ILE A C 1
ATOM 1300 O O . ILE A 1 98 ? -38.87300 -1.63200 -26.94300 1.000 32.74204 118 ILE A O 1
ATOM 1316 N N . HIS A 1 99 ? -41.02400 -1.41300 -27.56200 1.000 38.03664 119 HIS A N 1
ATOM 1317 C CA . HIS A 1 99 ? -41.39600 -2.71700 -27.02400 1.000 38.09753 119 HIS A CA 1
ATOM 1318 C C . HIS A 1 99 ? -40.81500 -3.87500 -27.82800 1.000 37.43626 119 HIS A C 1
ATOM 1319 O O . HIS A 1 99 ? -40.51300 -4.92600 -27.25100 1.000 37.48653 119 HIS A O 1
ATOM 1333 N N . GLY A 1 100 ? -40.63000 -3.71600 -29.13600 1.000 40.06463 120 GLY A N 1
ATOM 1334 C CA . GLY A 1 100 ? -39.91400 -4.73500 -29.88300 1.000 42.86666 120 GLY A CA 1
ATOM 1335 C C . GLY A 1 100 ? -38.45700 -4.81400 -29.47200 1.000 40.52444 120 GLY A C 1
ATOM 1336 O O . GLY A 1 100 ? -37.88100 -5.90300 -29.35300 1.000 36.84184 120 GLY A O 1
ATOM 1340 N N . THR A 1 101 ? -37.85300 -3.66300 -29.22700 1.000 37.28429 121 THR A N 1
ATOM 1341 C CA . THR A 1 101 ? -36.45600 -3.66800 -28.76300 1.000 38.39344 121 THR A CA 1
ATOM 1342 C C . THR A 1 101 ? -36.39500 -4.33000 -27.39500 1.000 33.65828 121 THR A C 1
ATOM 1343 O O . THR A 1 101 ? -35.44600 -5.08100 -27.14300 1.000 36.12837 121 THR A O 1
ATOM 1354 N N . TYR A 1 102 ? -37.41200 -4.11900 -26.56200 1.000 36.65476 122 TYR A N 1
ATOM 1355 C CA . TYR A 1 102 ? -37.41000 -4.66800 -25.18000 1.000 31.01141 122 TYR A CA 1
ATOM 1356 C C . TYR A 1 102 ? -37.36300 -6.19000 -25.22800 1.000 31.54529 122 TYR A C 1
ATOM 1357 O O . TYR A 1 102 ? -36.65000 -6.80500 -24.43400 1.000 28.10929 122 TYR A O 1
ATOM 1375 N N . LYS A 1 103 ? -38.11900 -6.77200 -26.14900 1.000 32.30306 123 LYS A N 1
ATOM 1376 C CA . LYS A 1 103 ? -38.14700 -8.24700 -26.26300 1.000 33.14916 123 LYS A CA 1
ATOM 1377 C C . LYS A 1 103 ? -36.72300 -8.72400 -26.56000 1.000 36.64319 123 LYS A C 1
ATOM 1378 O O . LYS A 1 103 ? -36.27000 -9.67700 -25.92000 1.000 39.02271 123 LYS A O 1
ATOM 1397 N N . GLU A 1 104 ? -36.05500 -8.05300 -27.49100 1.000 34.43039 124 GLU A N 1
ATOM 1398 C CA . GLU A 1 104 ? -34.67600 -8.42800 -27.78500 1.000 37.62459 124 GLU A CA 1
ATOM 1399 C C . GLU A 1 104 ? -33.79200 -8.29700 -26.54800 1.000 35.32300 124 GLU A C 1
ATOM 1400 O O . GLU A 1 104 ? -32.96900 -9.17600 -26.25400 1.000 36.54700 124 GLU A O 1
ATOM 1412 N N . LEU A 1 105 ? -33.92400 -7.18500 -25.83000 1.000 34.43575 125 LEU A N 1
ATOM 1413 C CA . LEU A 1 105 ? -33.16600 -7.00500 -24.59800 1.000 33.91075 125 LEU A CA 1
ATOM 1414 C C . LEU A 1 105 ? -33.38400 -8.17600 -23.66000 1.000 34.09684 125 LEU A C 1
ATOM 1415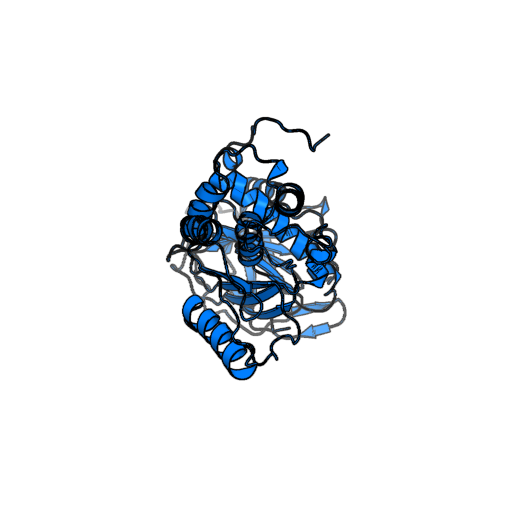 O O . LEU A 1 105 ? -32.42700 -8.81800 -23.21100 1.000 33.43538 125 LEU A O 1
ATOM 1431 N N . LEU A 1 106 ? -34.65400 -8.47500 -23.37200 1.000 31.88010 126 LEU A N 1
ATOM 1432 C CA . LEU A 1 106 ? -34.99000 -9.56200 -22.46000 1.000 35.32636 126 LEU A CA 1
ATOM 1433 C C . LEU A 1 106 ? -34.46900 -10.89500 -22.96600 1.000 37.66391 126 LEU A C 1
ATOM 1434 O O . LEU A 1 106 ? -33.99500 -11.72000 -22.17900 1.000 37.64621 126 LEU A O 1
ATOM 1450 N N . ASP A 1 107 ? -34.56700 -11.13800 -24.27700 1.000 37.07249 127 ASP A N 1
ATOM 1451 C CA . ASP A 1 107 ? -34.05800 -12.39500 -24.80700 1.000 38.25692 127 ASP A CA 1
ATOM 1452 C C . ASP A 1 107 ? -32.55400 -12.49300 -24.61100 1.000 38.30293 127 ASP A C 1
ATOM 1453 O O . ASP A 1 107 ? -32.03500 -13.56400 -24.29100 1.000 37.69606 127 ASP A O 1
ATOM 1462 N N . THR A 1 108 ? -31.84000 -11.38200 -24.76700 1.000 37.17548 128 THR A N 1
ATOM 1463 C CA . THR A 1 108 ? -30.38200 -11.42600 -24.65600 1.000 36.96713 128 THR A CA 1
ATOM 1464 C C . THR A 1 108 ? -29.93400 -11.66200 -23.22100 1.000 35.78048 128 THR A C 1
ATOM 1465 O O . THR A 1 108 ? -29.10700 -12.54500 -22.96000 1.000 33.93778 128 THR A O 1
ATOM 1476 N N . VAL A 1 109 ? -30.46500 -10.89000 -22.26700 1.000 33.61191 129 VAL A N 1
ATOM 1477 C CA . VAL A 1 109 ? -29.91800 -10.96400 -20.91100 1.000 31.32435 129 VAL A CA 1
ATOM 1478 C C . VAL A 1 109 ? -30.43600 -12.15600 -20.11800 1.000 36.26897 129 VAL A C 1
ATOM 1479 O O . VAL A 1 109 ? -29.85800 -12.47500 -19.07300 1.000 33.75701 129 VAL A O 1
ATOM 1492 N N . THR A 1 110 ? -31.49100 -12.84400 -20.57500 1.000 33.86458 130 THR A N 1
ATOM 1493 C CA . THR A 1 110 ? -31.95600 -14.03500 -19.87200 1.000 34.54528 130 THR A CA 1
ATOM 1494 C C . THR A 1 110 ? -31.64400 -15.31300 -20.63400 1.000 34.52766 130 THR A C 1
ATOM 1495 O O . THR A 1 110 ? -32.12000 -16.38500 -20.24500 1.000 38.48887 130 THR A O 1
ATOM 1506 N N . ALA A 1 111 ? -30.83100 -15.23400 -21.69100 1.000 36.61629 131 ALA A N 1
ATOM 1507 C CA . ALA A 1 111 ? -30.38000 -16.43500 -22.37600 1.000 39.44005 131 ALA A CA 1
ATOM 1508 C C . ALA A 1 111 ? -29.66100 -17.35600 -21.38900 1.000 38.99053 131 ALA A C 1
ATOM 1509 O O . ALA A 1 111 ? -29.17200 -16.90100 -20.35000 1.000 35.78917 131 ALA A O 1
ATOM 1516 N N . PRO A 1 112 ? -29.60200 -18.66300 -21.68200 1.000 38.42728 132 PRO A N 1
ATOM 1517 C CA . PRO A 1 112 ? -29.09800 -19.61200 -20.67300 1.000 40.93603 132 PRO A CA 1
ATOM 1518 C C . PRO A 1 112 ? -27.68800 -19.31700 -20.19500 1.000 35.60000 132 PRO A C 1
ATOM 1519 O O . PRO A 1 112 ? -27.39500 -19.51800 -19.01400 1.000 36.79510 132 PRO A O 1
ATOM 1530 N N . GLN A 1 113 ? -26.80800 -18.83800 -21.07600 1.000 40.57759 133 GLN A N 1
ATOM 1531 C CA A GLN A 1 113 ? -25.42600 -18.61900 -20.67100 0.515 40.34095 133 GLN A CA 1
ATOM 1532 C CA B GLN A 1 113 ? -25.41500 -18.58100 -20.71200 0.485 40.34347 133 GLN A CA 1
ATOM 1533 C C . GLN A 1 113 ? -25.29200 -17.48200 -19.66900 1.000 40.74857 133 GLN A C 1
ATOM 1534 O O . GLN A 1 113 ? -24.24800 -17.37900 -19.00700 1.000 37.79612 133 GLN A O 1
ATOM 1561 N N . LYS A 1 114 ? -26.32700 -16.64500 -19.53100 1.000 35.72896 134 LYS A N 1
ATOM 1562 C CA . LYS A 1 114 ? -26.29300 -15.51700 -18.61600 1.000 35.39116 134 LYS A CA 1
ATOM 1563 C C . LYS A 1 114 ? -26.55800 -15.92200 -17.17900 1.000 38.45658 134 LYS A C 1
ATOM 1564 O O . LYS A 1 114 ? -26.32700 -15.11400 -16.28000 1.000 36.09056 134 LYS A O 1
ATOM 1583 N N . ASN A 1 115 ? -27.06700 -17.13400 -16.95000 1.000 35.87546 135 ASN A N 1
ATOM 1584 C CA . ASN A 1 115 ? -27.32500 -17.64500 -15.60500 1.000 35.19477 135 ASN A CA 1
ATOM 1585 C C . ASN A 1 115 ? -28.23200 -16.72400 -14.80600 1.000 38.33102 135 ASN A C 1
ATOM 1586 O O . ASN A 1 115 ? -28.15400 -16.67000 -13.57500 1.000 36.75722 135 ASN A O 1
ATOM 1597 N N . LEU A 1 116 ? -29.08800 -15.99100 -15.50500 1.000 33.77944 136 LEU A N 1
ATOM 1598 C CA . LEU A 1 116 ? -29.92800 -14.97100 -14.90800 1.000 35.97764 136 LEU A CA 1
ATOM 1599 C C . LEU A 1 116 ? -31.37300 -15.30600 -15.24100 1.000 39.31079 136 LEU A C 1
ATOM 1600 O O . LEU A 1 116 ? -31.73800 -15.36300 -16.41700 1.000 39.31047 136 LEU A O 1
ATOM 1616 N N . LYS A 1 117 ? -32.17400 -15.54300 -14.21000 1.000 37.53537 137 LYS A N 1
ATOM 1617 C CA . LYS A 1 117 ? -33.61700 -15.66200 -14.33500 1.000 38.76045 137 LYS A CA 1
ATOM 1618 C C . LYS A 1 117 ? -34.22600 -14.32500 -13.94400 1.000 35.23525 137 LYS A C 1
ATOM 1619 O O . LYS A 1 117 ? -33.86900 -13.75900 -12.90700 1.000 34.27953 137 LYS A O 1
ATOM 1638 N N . SER A 1 118 ? -35.10100 -13.80000 -14.79800 1.000 38.74109 138 SER A N 1
ATOM 1639 C CA . SER A 1 118 ? -35.76000 -12.52900 -14.52400 1.000 32.49181 138 SER A CA 1
ATOM 1640 C C . SER A 1 118 ? -37.16800 -12.59600 -15.08700 1.000 32.85599 138 SER A C 1
ATOM 1641 O O . SER A 1 118 ? -37.34400 -12.95700 -16.25200 1.000 33.97058 138 SER A O 1
ATOM 1649 N N . ALA A 1 119 ? -38.15900 -12.24800 -14.27500 1.000 33.91751 139 ALA A N 1
ATOM 1650 C CA . ALA A 1 119 ? -39.54200 -12.28800 -14.72700 1.000 38.27862 139 ALA A CA 1
ATOM 1651 C C . ALA A 1 119 ? -40.33200 -11.15000 -14.09700 1.000 37.25461 139 ALA A C 1
ATOM 1652 O O . ALA A 1 119 ? -40.06400 -10.72800 -12.96900 1.000 31.85181 139 ALA A O 1
ATOM 1659 N N . SER A 1 120 ? -41.30600 -10.65700 -14.85500 1.000 35.36818 140 SER A N 1
ATOM 1660 C CA . SER A 1 120 ? -42.15600 -9.54600 -14.47100 1.000 33.82742 140 SER A CA 1
ATOM 1661 C C . SER A 1 120 ? -43.60300 -9.97400 -14.62900 1.000 34.81268 140 SER A C 1
ATOM 1662 O O . SER A 1 120 ? -43.94700 -10.65300 -15.60300 1.000 31.04428 140 SER A O 1
ATOM 1670 N N . ARG A 1 121 ? -44.44700 -9.55100 -13.69700 1.000 30.37393 141 ARG A N 1
ATOM 1671 C CA . ARG A 1 121 ? -45.85800 -9.90300 -13.74100 1.000 31.75943 141 ARG A CA 1
ATOM 1672 C C . ARG A 1 121 ? -46.72600 -8.69100 -13.44300 1.000 32.31265 141 ARG A C 1
ATOM 1673 O O . ARG A 1 121 ? -46.37600 -7.84300 -12.62200 1.000 32.23973 141 ARG A O 1
ATOM 1694 N N . ILE A 1 122 ? -47.87500 -8.62000 -14.12000 1.000 33.77221 142 ILE A N 1
ATOM 1695 C CA . ILE A 1 122 ? -48.92800 -7.67100 -13.78400 1.000 28.00649 142 ILE A CA 1
ATOM 1696 C C . ILE A 1 122 ? -50.10500 -8.45500 -13.22500 1.000 33.98761 142 ILE A C 1
ATOM 1697 O O . ILE A 1 122 ? -50.58700 -9.40400 -13.85900 1.000 31.60334 142 ILE A O 1
ATOM 1713 N N . VAL A 1 123 ? -50.57800 -8.03500 -12.05300 1.000 30.04588 143 VAL A N 1
ATOM 1714 C CA . VAL A 1 123 ? -51.61900 -8.71400 -11.29700 1.000 34.35684 143 VAL A CA 1
ATOM 1715 C C . VAL A 1 123 ? -52.73900 -7.70600 -11.05300 1.000 36.95331 143 VAL A C 1
ATOM 1716 O O . VAL A 1 123 ? -52.47700 -6.58300 -10.60900 1.000 34.61867 143 VAL A O 1
ATOM 1729 N N . PHE A 1 124 ? -53.97700 -8.09500 -11.35900 1.000 37.24715 144 PHE A N 1
ATOM 1730 C CA . PHE A 1 124 ? -55.11800 -7.19400 -11.27600 1.000 35.11895 144 PHE A CA 1
ATOM 1731 C C . PHE A 1 124 ? -56.13100 -7.64100 -10.22500 1.000 33.28646 144 PHE A C 1
ATOM 1732 O O . PHE A 1 124 ? -56.26900 -8.82800 -9.93000 1.000 34.19093 144 PHE A O 1
ATOM 1749 N N . GLU A 1 125 ? -56.87200 -6.66600 -9.69500 1.000 37.39487 145 GLU A N 1
ATOM 1750 C CA . GLU A 1 125 ? -57.98100 -6.92000 -8.78000 1.000 41.15381 145 GLU A CA 1
ATOM 1751 C C . GLU A 1 125 ? -58.97400 -7.92500 -9.36300 1.000 39.46015 145 GLU A C 1
ATOM 1752 O O . GLU A 1 125 ? -59.11000 -8.06700 -10.58300 1.000 37.41254 145 GLU A O 1
ATOM 1764 N N . LYS A 1 126 ? -59.68500 -8.61300 -8.46800 1.000 40.65321 146 LYS A N 1
ATOM 1765 C CA . LYS A 1 126 ? -60.60400 -9.66600 -8.87600 1.000 46.62108 146 LYS A CA 1
ATOM 1766 C C . LYS A 1 126 ? -61.66400 -9.12800 -9.83200 1.000 42.74832 146 LYS A C 1
ATOM 1767 O O . LYS A 1 126 ? -61.98800 -7.93800 -9.83500 1.000 43.75658 146 LYS A O 1
ATOM 1786 N N . LYS A 1 127 ? -62.16500 -10.02400 -10.68100 1.000 44.65439 147 LYS A N 1
ATOM 1787 C CA . LYS A 1 127 ? -63.25700 -9.79500 -11.62100 1.000 41.88967 147 LYS A CA 1
ATOM 1788 C C . LYS A 1 127 ? -62.94300 -8.73200 -12.66100 1.000 42.47644 147 LYS A C 1
ATOM 1789 O O . LYS A 1 127 ? -63.85300 -8.28600 -13.36800 1.000 42.77255 147 LYS A O 1
ATOM 1799 N N . LEU A 1 128 ? -61.68200 -8.33100 -12.81100 1.000 45.46513 148 LEU A N 1
ATOM 1800 C CA . LEU A 1 128 ? -61.36600 -7.32500 -13.81600 1.000 43.20974 148 LEU A CA 1
ATOM 1801 C C . LEU A 1 128 ? -61.44000 -7.93700 -15.21400 1.000 42.24697 148 LEU A C 1
ATOM 1802 O O . LEU A 1 128 ? -60.89800 -9.02300 -15.46000 1.000 41.05587 148 LEU A O 1
ATOM 1818 N N . ARG A 1 129 ? -62.12600 -7.24000 -16.12600 1.000 36.07797 149 ARG A N 1
ATOM 1819 C CA . ARG A 1 129 ? -62.23900 -7.65000 -17.52400 1.000 40.78441 149 ARG A CA 1
ATOM 1820 C C . ARG A 1 129 ? -61.17200 -6.91100 -18.32100 1.000 39.47189 149 ARG A C 1
ATOM 1821 O O . ARG A 1 129 ? -61.23400 -5.68700 -18.44800 1.000 42.74693 149 ARG A O 1
ATOM 1828 N N . ILE A 1 130 ? -60.20200 -7.65400 -18.86000 1.000 44.36585 150 ILE A N 1
ATOM 1829 C CA . ILE A 1 130 ? -59.01600 -7.10100 -19.51600 1.000 43.21892 150 ILE A CA 1
ATOM 1830 C C . ILE A 1 130 ? -59.21500 -7.11600 -21.02800 1.000 46.57321 150 ILE A C 1
ATOM 1831 O O . ILE A 1 130 ? -59.61000 -8.14000 -21.59600 1.000 50.03861 150 ILE A O 1
ATOM 1847 N N . LYS A 1 131 ? -58.87600 -6.00900 -21.69100 1.000 39.32091 151 LYS A N 1
ATOM 1848 C CA . LYS A 1 131 ? -59.02500 -5.92400 -23.14000 1.000 42.40061 151 LYS A CA 1
ATOM 1849 C C . LYS A 1 131 ? -57.94400 -6.72500 -23.84900 1.000 46.89710 151 LYS A C 1
ATOM 1850 O O . LYS A 1 131 ? -56.74500 -6.58700 -23.55600 1.000 39.67759 151 LYS A O 1
ATOM 1869 N N . SER A 1 132 ? -58.37400 -7.53500 -24.81900 1.000 42.98014 152 SER A N 1
ATOM 1870 C CA . SER A 1 132 ? -57.43600 -8.36200 -25.56000 1.000 46.76132 152 SER A CA 1
ATOM 1871 C C . SER A 1 132 ? -56.45200 -7.52200 -26.35800 1.000 43.93578 152 SER A C 1
ATOM 1872 O O . SER A 1 132 ? -55.37400 -8.01600 -26.70400 1.000 44.88558 152 SER A O 1
ATOM 1880 N N . SER A 1 133 ? -56.78300 -6.25800 -26.63400 1.000 36.54952 153 SER A N 1
ATOM 1881 C CA . SER A 1 133 ? -55.84500 -5.35600 -27.29000 1.000 42.64100 153 SER A CA 1
ATOM 1882 C C . SER A 1 133 ? -54.74100 -4.89400 -26.35000 1.000 39.61270 153 SER A C 1
ATOM 1883 O O . SER A 1 133 ? -53.76200 -4.29800 -26.80800 1.000 41.91792 153 SER A O 1
ATOM 1891 N N . PHE A 1 134 ? -54.89400 -5.12500 -25.05200 1.000 38.24765 154 PHE A N 1
ATOM 1892 C CA . PHE A 1 134 ? -53.80200 -4.97100 -24.10800 1.000 38.32664 154 PHE A CA 1
ATOM 1893 C C . PHE A 1 134 ? -53.01300 -6.26500 -23.99100 1.000 35.38702 154 PHE A C 1
ATOM 1894 O O . PHE A 1 134 ? -51.78200 -6.26100 -24.07400 1.000 36.97122 154 PHE A O 1
ATOM 1911 N N . VAL A 1 135 ? -53.72000 -7.38200 -23.82200 1.000 37.15295 155 VAL A N 1
ATOM 1912 C CA . VAL A 1 135 ? -53.05400 -8.66100 -23.6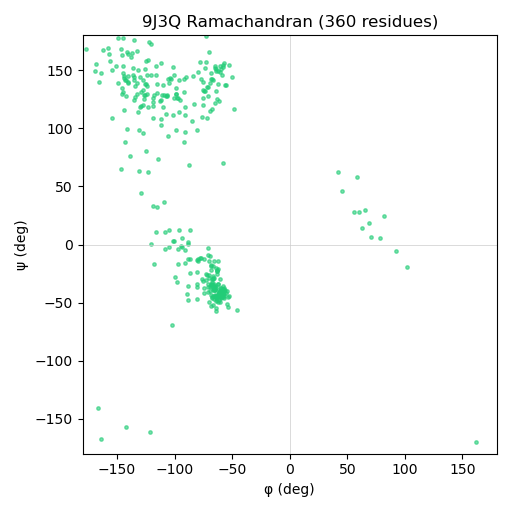1800 1.000 37.06112 155 VAL A CA 1
ATOM 1913 C C . VAL A 1 135 ? -52.17300 -8.99900 -24.80700 1.000 40.17819 155 VAL A C 1
ATOM 1914 O O . VAL A 1 135 ? -51.06300 -9.52600 -24.64300 1.000 35.68397 155 VAL A O 1
ATOM 1927 N N . ALA A 1 136 ? -52.64100 -8.69100 -26.02500 1.000 39.62469 156 ALA A N 1
ATOM 1928 C CA . ALA A 1 136 ? -51.91200 -9.11000 -27.22000 1.000 41.91203 156 ALA A CA 1
ATOM 1929 C C . ALA A 1 136 ? -50.52700 -8.46500 -27.32600 1.000 37.82733 156 ALA A C 1
ATOM 1930 O O . ALA A 1 136 ? -49.53500 -9.20100 -27.43600 1.000 36.40794 156 ALA A O 1
ATOM 1937 N N . PRO A 1 137 ? -50.37900 -7.13200 -27.28500 1.000 35.72937 157 PRO A N 1
ATOM 1938 C CA . PRO A 1 137 ? -49.01500 -6.57000 -27.28100 1.000 33.75959 157 PRO A CA 1
ATOM 1939 C C . PRO A 1 137 ? -48.24100 -6.89700 -26.03000 1.000 37.88794 157 PRO A C 1
ATOM 1940 O O . PRO A 1 137 ? -47.00600 -6.97400 -26.08200 1.000 38.12103 157 PRO A O 1
ATOM 1951 N N . LEU A 1 138 ? -48.92100 -7.08600 -24.89900 1.000 37.49953 158 LEU A N 1
ATOM 1952 C CA . LEU A 1 138 ? -48.21900 -7.44900 -23.67700 1.000 32.80511 158 LEU A CA 1
ATOM 1953 C C . LEU A 1 138 ? -47.52000 -8.78500 -23.84200 1.000 35.47837 158 LEU A C 1
ATOM 1954 O O . LEU A 1 138 ? -46.31900 -8.91800 -23.57200 1.000 36.42781 158 LEU A O 1
ATOM 1970 N N . GLU A 1 139 ? -48.25500 -9.78200 -24.33100 1.000 34.89670 159 GLU A N 1
ATOM 1971 C CA . GLU A 1 139 ? -47.69600 -11.11300 -24.48300 1.000 36.20890 159 GLU A CA 1
ATOM 1972 C C . GLU A 1 139 ? -46.64500 -11.15000 -25.59300 1.000 37.75447 159 GLU A C 1
ATOM 1973 O O . GLU A 1 139 ? -45.63900 -11.85200 -25.47600 1.000 39.97637 159 GLU A O 1
ATOM 1985 N N . LYS A 1 140 ? -46.85200 -10.39400 -26.67000 1.000 38.38427 160 LYS A N 1
ATOM 1986 C CA . LYS A 1 140 ? -45.90900 -10.42400 -27.78300 1.000 40.29402 160 LYS A CA 1
ATOM 1987 C C . LYS A 1 140 ? -44.53500 -9.92200 -27.36000 1.000 37.77031 160 LYS A C 1
ATOM 1988 O O . LYS A 1 140 ? -43.51600 -10.55800 -27.63700 1.000 42.44814 160 LYS A O 1
ATOM 2007 N N . SER A 1 141 ? -44.48800 -8.78500 -26.67500 1.000 38.61476 161 SER A N 1
ATOM 2008 C CA . SER A 1 141 ? -43.20900 -8.17300 -26.35300 1.000 39.06071 161 SER A CA 1
ATOM 2009 C C . SER A 1 141 ? -42.62100 -8.66500 -25.04200 1.000 33.61355 161 SER A C 1
ATOM 2010 O O . SER A 1 141 ? -41.39500 -8.79700 -24.93200 1.000 37.48525 161 SER A O 1
ATOM 2018 N N . TYR A 1 142 ? -43.45900 -8.93800 -24.04200 1.000 35.82510 162 TYR A N 1
ATOM 2019 C CA . TYR A 1 142 ? -42.98400 -9.27500 -22.71300 1.000 35.16981 162 TYR A CA 1
ATOM 2020 C C . TYR A 1 142 ? -43.17200 -10.73500 -22.34400 1.000 34.45125 162 TYR A C 1
ATOM 2021 O O . TYR A 1 142 ? -42.70000 -11.14400 -21.28000 1.000 40.51976 162 TYR A O 1
ATOM 2039 N N . GLY A 1 143 ? -43.80900 -11.53400 -23.19700 1.000 36.51172 163 GLY A N 1
ATOM 2040 C CA . GLY A 1 143 ? -43.92000 -12.95800 -22.92800 1.000 41.75087 163 GLY A CA 1
ATOM 2041 C C . GLY A 1 143 ? -44.64600 -13.27300 -21.64300 1.000 42.39820 163 GLY A C 1
ATOM 2042 O O . GLY A 1 143 ? -44.38400 -14.30500 -21.01600 1.000 43.97759 163 GLY A O 1
ATOM 2046 N N . THR A 1 144 ? -45.55300 -12.40400 -21.22600 1.000 39.50785 164 THR A N 1
ATOM 2047 C CA . THR A 1 144 ? -46.22800 -12.56700 -19.95000 1.000 41.37337 164 THR A CA 1
ATOM 2048 C C . THR A 1 144 ? -47.70400 -12.28000 -20.14700 1.000 37.61036 164 THR A C 1
ATOM 2049 O O . THR A 1 144 ? -48.08400 -11.52300 -21.04000 1.000 36.10776 164 THR A O 1
ATOM 2060 N N . ARG A 1 145 ? -48.53200 -12.90200 -19.31300 1.000 40.10467 165 ARG A N 1
ATOM 2061 C CA . ARG A 1 145 ? -49.95000 -12.61300 -19.35500 1.000 42.87046 165 ARG A CA 1
ATOM 2062 C C . ARG A 1 145 ? -50.40300 -12.07900 -18.00600 1.000 36.35637 165 ARG A C 1
ATOM 2063 O O . ARG A 1 145 ? -49.88200 -12.49600 -16.96400 1.000 35.60118 165 ARG A O 1
ATOM 2084 N N . PRO A 1 146 ? -51.35700 -11.16100 -17.99000 1.000 36.35260 166 PRO A N 1
ATOM 2085 C CA . PRO A 1 146 ? -51.82400 -10.62900 -16.71100 1.000 42.03621 166 PRO A CA 1
ATOM 2086 C C . PRO A 1 146 ? -52.56400 -11.68600 -15.91500 1.000 41.18538 166 PRO A C 1
ATOM 2087 O O . PRO A 1 146 ? -53.20300 -12.58200 -16.46600 1.000 39.72037 166 PRO A O 1
ATOM 2098 N N . ARG A 1 147 ? -52.44300 -11.58900 -14.59400 1.000 37.05984 167 ARG A N 1
ATOM 2099 C CA . ARG A 1 147 ? -53.15500 -12.46400 -13.67700 1.000 39.10013 167 ARG A CA 1
ATOM 2100 C C . ARG A 1 147 ? -54.26500 -11.66400 -13.02000 1.000 37.74254 167 ARG A C 1
ATOM 2101 O O . ARG A 1 147 ? -54.02100 -10.58200 -12.48200 1.000 35.73965 167 ARG A O 1
ATOM 2122 N N . VAL A 1 148 ? -55.47900 -12.17900 -13.07600 1.000 40.77290 168 VAL A N 1
ATOM 2123 C CA . VAL A 1 148 ? -56.59900 -11.59200 -12.35300 1.000 38.27830 168 VAL A CA 1
ATOM 2124 C C . VAL A 1 148 ? -56.77300 -12.37600 -11.06500 1.000 39.04744 168 VAL A C 1
ATOM 2125 O O . VAL A 1 148 ? -56.87800 -13.60800 -11.09000 1.000 39.00755 168 VAL A O 1
ATOM 2138 N N . LEU A 1 149 ? -56.77000 -11.66600 -9.94100 1.000 39.37763 169 LEU A N 1
ATOM 2139 C CA . LEU A 1 149 ? -56.94900 -12.28400 -8.63600 1.000 39.92074 169 LEU A CA 1
ATOM 2140 C C . LEU A 1 149 ? -58.33500 -12.89400 -8.51900 1.000 41.59408 169 LEU A C 1
ATOM 2141 O O . LEU A 1 149 ? -59.27700 -12.46500 -9.18700 1.000 37.00265 169 LEU A O 1
ATOM 2157 N N . THR A 1 150 ? -58.44700 -13.92100 -7.66600 1.000 45.47398 170 THR A N 1
ATOM 2158 C CA . THR A 1 150 ? -59.74200 -14.51200 -7.34900 1.000 51.60219 170 THR A CA 1
ATOM 2159 C C . THR A 1 150 ? -60.44200 -13.79100 -6.21100 1.000 53.09469 170 THR A C 1
ATOM 2160 O O . THR A 1 150 ? -61.67300 -13.85100 -6.11000 1.000 44.31403 170 THR A O 1
ATOM 2171 N N . GLY A 1 151 ? -59.68700 -13.11400 -5.34600 1.000 51.20597 171 GLY A N 1
ATOM 2172 C CA . GLY A 1 151 ? -60.24700 -12.56000 -4.13900 1.000 54.40862 171 GLY A CA 1
ATOM 2173 C C . GLY A 1 151 ? -60.14400 -13.47200 -2.94300 1.000 55.17355 171 GLY A C 1
ATOM 2174 O O . GLY A 1 151 ? -60.48800 -13.05200 -1.83500 1.000 62.30535 171 GLY A O 1
ATOM 2178 N N . ASN A 1 152 ? -59.67700 -14.70700 -3.13400 1.000 53.27586 172 ASN A N 1
ATOM 2179 C CA . ASN A 1 152 ? -59.37100 -15.59700 -2.02600 1.000 51.52992 172 ASN A CA 1
ATOM 2180 C C . ASN A 1 152 ? -57.91300 -15.40300 -1.64400 1.000 56.19809 172 ASN A C 1
ATOM 2181 O O . ASN A 1 152 ? -57.02600 -15.79100 -2.41900 1.000 56.35086 172 ASN A O 1
ATOM 2192 N N . PRO A 1 153 ? -57.61200 -14.83400 -0.47400 1.000 60.01306 173 PRO A N 1
ATOM 2193 C CA . PRO A 1 153 ? -56.20800 -14.51700 -0.15900 1.000 59.19014 173 PRO A CA 1
ATOM 2194 C C . PRO A 1 153 ? -55.29000 -15.72800 -0.16400 1.000 56.01502 173 PRO A C 1
ATOM 2195 O O . PRO A 1 153 ? -54.14100 -15.61700 -0.61400 1.000 51.72444 173 PRO A O 1
ATOM 2206 N N . ARG A 1 154 ? -55.75700 -16.88700 0.31000 1.000 56.52782 174 ARG A N 1
ATOM 2207 C CA . ARG A 1 154 ? -54.88600 -18.05900 0.33800 1.000 59.07481 174 ARG A CA 1
ATOM 2208 C C . ARG A 1 154 ? -54.54400 -18.52300 -1.07400 1.000 51.08672 174 ARG A C 1
ATOM 2209 O O . ARG A 1 154 ? -53.36900 -18.70000 -1.41300 1.000 51.03106 174 ARG A O 1
ATOM 2230 N N . LEU A 1 155 ? -55.56300 -18.71600 -1.91600 1.000 49.87968 175 LEU A N 1
ATOM 2231 C CA . LEU A 1 155 ? -55.32800 -19.13800 -3.29400 1.000 53.95068 175 LEU A CA 1
ATOM 2232 C C . LEU A 1 155 ? -54.46700 -18.12800 -4.04800 1.000 49.04796 175 LEU A C 1
ATOM 2233 O O . LEU A 1 155 ? -53.54700 -18.50400 -4.78700 1.000 43.05450 175 LEU A O 1
ATOM 2249 N N . ASP A 1 156 ? -54.74800 -16.83900 -3.87300 1.000 48.33854 176 ASP A N 1
ATOM 2250 C CA . ASP A 1 156 ? -54.03200 -15.82400 -4.63800 1.000 43.40232 176 ASP A CA 1
ATOM 2251 C C . ASP A 1 156 ? -52.55000 -15.80000 -4.28200 1.000 49.82937 176 ASP A C 1
ATOM 2252 O O . ASP A 1 156 ? -51.69000 -15.71700 -5.16800 1.000 41.99727 176 ASP A O 1
ATOM 2261 N N . LEU A 1 157 ? -52.23600 -15.85900 -2.98500 1.000 49.63937 177 LEU A N 1
ATOM 2262 C CA . LEU A 1 157 ? -50.84000 -15.89400 -2.56400 1.000 50.90263 177 LEU A CA 1
ATOM 2263 C C . LEU A 1 157 ? -50.16000 -17.17300 -3.02600 1.000 47.60482 177 LEU A C 1
ATOM 2264 O O . LEU A 1 157 ? -48.98900 -17.16000 -3.41900 1.000 49.44095 177 LEU A O 1
ATOM 2280 N N . GLN A 1 158 ? -50.87400 -18.29500 -2.97100 1.000 47.19553 178 GLN A N 1
ATOM 2281 C CA . GLN A 1 158 ? -50.29900 -19.55000 -3.43500 1.000 49.22080 178 GLN A CA 1
ATOM 2282 C C . GLN A 1 158 ? -50.03900 -19.50400 -4.93200 1.000 50.52152 178 GLN A C 1
ATOM 2283 O O . GLN A 1 158 ? -49.03200 -20.03400 -5.40800 1.000 44.29551 178 GLN A O 1
ATOM 2297 N N . GLU A 1 159 ? -50.92600 -18.85600 -5.69000 1.000 45.34118 179 GLU A N 1
ATOM 2298 C CA . GLU A 1 159 ? -50.73600 -18.81600 -7.13100 1.000 45.92027 179 GLU A CA 1
ATOM 2299 C C . GLU A 1 159 ? -49.55900 -17.92400 -7.50400 1.000 45.80759 179 GLU A C 1
ATOM 2300 O O . GLU A 1 159 ? -48.78300 -18.26100 -8.40500 1.000 42.02210 179 GLU A O 1
ATOM 2312 N N . ILE A 1 160 ? -49.41600 -16.77700 -6.83900 1.000 38.56255 180 ILE A N 1
ATOM 2313 C CA . ILE A 1 160 ? -48.28500 -15.90700 -7.14400 1.000 41.30010 180 ILE A CA 1
ATOM 2314 C C . ILE A 1 160 ? -46.97500 -16.59900 -6.79300 1.000 42.89979 180 ILE A C 1
ATOM 2315 O O . ILE A 1 160 ? -46.03800 -16.61800 -7.59600 1.000 42.25587 180 ILE A O 1
ATOM 2331 N N . ASN A 1 161 ? -46.90000 -17.21000 -5.60200 1.000 44.08579 181 ASN A N 1
ATOM 2332 C CA . ASN A 1 161 ? -45.68400 -17.93700 -5.23600 1.000 49.31992 181 ASN A CA 1
ATOM 2333 C C . ASN A 1 161 ? -45.40600 -19.07300 -6.20800 1.000 48.29464 181 ASN A C 1
ATOM 2334 O O . ASN A 1 161 ? -44.25100 -19.32800 -6.55500 1.000 49.40067 181 ASN A O 1
ATOM 2345 N N . ASN A 1 162 ? -46.44800 -19.75100 -6.68000 1.000 50.22064 182 ASN A N 1
ATOM 2346 C CA . ASN A 1 162 ? -46.22700 -20.80100 -7.66500 1.000 51.45198 182 ASN A CA 1
ATOM 2347 C C . ASN A 1 162 ? -45.69500 -20.23100 -8.97200 1.000 48.27993 182 ASN A C 1
ATOM 2348 O O . ASN A 1 162 ? -44.88600 -20.88000 -9.64800 1.000 50.92127 182 ASN A O 1
ATOM 2359 N N . TRP A 1 163 ? -46.12600 -19.02200 -9.34300 1.000 45.74488 183 TRP A N 1
ATOM 2360 C CA . TRP A 1 163 ? -45.59800 -18.39600 -10.55100 1.000 44.76603 183 TRP A CA 1
ATOM 2361 C C . TRP A 1 163 ? -44.12700 -18.03000 -10.36800 1.000 47.21921 183 TRP A C 1
ATOM 2362 O O . TRP A 1 163 ? -43.29300 -18.28900 -11.24200 1.000 43.26054 183 TRP A O 1
ATOM 2383 N N . VAL A 1 164 ? -43.79600 -17.42800 -9.22700 1.000 42.40789 184 VAL A N 1
ATOM 2384 C CA . VAL A 1 164 ? -42.40200 -17.10000 -8.94100 1.000 50.28068 184 VAL A CA 1
ATOM 2385 C C . VAL A 1 164 ? -41.54900 -18.36300 -8.94000 1.000 54.12622 184 VAL A C 1
ATOM 2386 O O . VAL A 1 164 ? -40.44100 -18.37900 -9.48800 1.000 51.31453 184 VAL A O 1
ATOM 2399 N N . GLN A 1 165 ? -42.06900 -19.45100 -8.35500 1.000 55.79091 185 GLN A N 1
ATOM 2400 C CA . GLN A 1 165 ? -41.33200 -20.71100 -8.30800 1.000 60.42302 185 GLN A CA 1
ATOM 2401 C C . GLN A 1 165 ? -41.03000 -21.23700 -9.70200 1.000 56.44987 185 GLN A C 1
ATOM 2402 O O . GLN A 1 165 ? -39.90800 -21.67600 -9.97500 1.000 5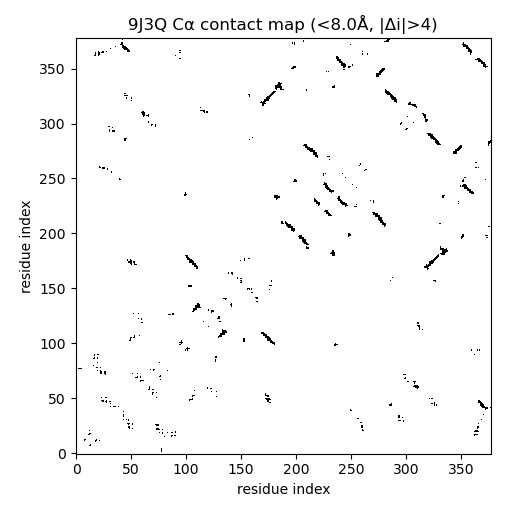8.77250 185 GLN A O 1
ATOM 2416 N N . ALA A 1 166 ? -42.01600 -21.21000 -10.59400 1.000 50.48911 186 ALA A N 1
ATOM 2417 C CA . ALA A 1 166 ? -41.80500 -21.71900 -11.94500 1.000 61.01613 186 ALA A CA 1
ATOM 2418 C C . ALA A 1 166 ? -40.89100 -20.80900 -12.75500 1.000 60.06768 186 ALA A C 1
ATOM 2419 O O . ALA A 1 166 ? -40.09500 -21.29300 -13.57100 1.000 60.70567 186 ALA A O 1
ATOM 2426 N N . GLN A 1 167 ? -41.00400 -19.49500 -12.56300 1.000 56.15395 187 GLN A N 1
ATOM 2427 C CA . GLN A 1 167 ? -40.15700 -18.57000 -13.30500 1.000 54.42177 187 GLN A CA 1
ATOM 2428 C C . GLN A 1 167 ? -38.70700 -18.67400 -12.85400 1.000 45.22818 187 GLN A C 1
ATOM 2429 O O . GLN A 1 167 ? -37.78900 -18.64600 -13.68000 1.000 45.76369 187 GLN A O 1
ATOM 2443 N N . MET A 1 168 ? -38.49000 -18.81500 -11.55400 1.000 45.11750 188 MET A N 1
ATOM 2444 C CA . MET A 1 168 ? -37.16000 -18.84100 -10.97600 1.000 48.80925 188 MET A CA 1
ATOM 2445 C C . MET A 1 168 ? -36.60900 -20.24800 -10.82700 1.000 51.23729 188 MET A C 1
ATOM 2446 O O . MET A 1 168 ? -35.53900 -20.40900 -10.23500 1.000 54.25614 188 MET A O 1
ATOM 2460 N N . LYS A 1 169 ? -37.31600 -21.26100 -11.33000 1.000 57.75277 189 LYS A N 1
ATOM 2461 C CA . LYS A 1 169 ? -36.93200 -22.66700 -11.16900 1.000 62.37331 189 LYS A CA 1
ATOM 2462 C C . LYS A 1 169 ? -36.52700 -22.96200 -9.72300 1.000 65.19266 189 LYS A C 1
ATOM 2463 O O . LYS A 1 169 ? -35.49600 -23.57400 -9.45300 1.000 69.55257 189 LYS A O 1
ATOM 2482 N N . GLY A 1 170 ? -37.33800 -22.48100 -8.78100 1.000 61.00347 190 GLY A N 1
ATOM 2483 C CA . GLY A 1 170 ? -37.12200 -22.75800 -7.37100 1.000 58.50461 190 GLY A CA 1
ATOM 2484 C C . GLY A 1 170 ? -35.92900 -22.08800 -6.72100 1.000 58.46742 190 GLY A C 1
ATOM 2485 O O . GLY A 1 170 ? -35.65300 -22.35700 -5.54700 1.000 59.20027 190 GLY A O 1
ATOM 2489 N N . LYS A 1 171 ? -35.22400 -21.19900 -7.42400 1.000 58.58577 191 LYS A N 1
ATOM 2490 C CA . LYS A 1 171 ? -33.99300 -20.65100 -6.86600 1.000 56.70816 191 LYS A CA 1
ATOM 2491 C C . LYS A 1 171 ? -34.23100 -19.53500 -5.85800 1.000 57.22853 191 LYS A C 1
ATOM 2492 O O . LYS A 1 171 ? -33.29300 -19.16200 -5.14400 1.000 59.67700 191 LYS A O 1
ATOM 2511 N N . LEU A 1 172 ? -35.44600 -19.00200 -5.76200 1.000 47.53944 192 LEU A N 1
ATOM 2512 C CA . LEU A 1 172 ? -35.78300 -18.06300 -4.70300 1.000 49.45734 192 LEU A CA 1
ATOM 2513 C C . LEU A 1 172 ? -36.56700 -18.77900 -3.60800 1.000 54.29429 192 LEU A C 1
ATOM 2514 O O . LEU A 1 172 ? -37.24400 -19.77700 -3.86000 1.000 60.02276 192 LEU A O 1
ATOM 2530 N N . ALA A 1 173 ? -36.47100 -18.26600 -2.38700 1.000 56.63025 193 ALA A N 1
ATOM 2531 C CA . ALA A 1 173 ? -37.33700 -18.75400 -1.32100 1.000 59.98360 193 ALA A CA 1
ATOM 2532 C C . ALA A 1 173 ? -38.77800 -18.32000 -1.57600 1.000 69.53488 193 ALA A C 1
ATOM 2533 O O . ALA A 1 173 ? -39.03400 -17.19600 -2.01800 1.000 64.95416 193 ALA A O 1
ATOM 2540 N N . ARG A 1 174 ? -39.72700 -19.22100 -1.31600 1.000 76.76319 194 ARG A N 1
ATOM 2541 C CA . ARG A 1 174 ? -41.12900 -18.83500 -1.40600 1.000 74.05721 194 ARG A CA 1
ATOM 2542 C C . ARG A 1 174 ? -41.43900 -17.77000 -0.36100 1.000 63.90771 194 ARG A C 1
ATOM 2543 O O . ARG A 1 174 ? -40.83300 -17.72000 0.71500 1.000 64.85710 194 ARG A O 1
ATOM 2564 N N . SER A 1 175 ? -42.38400 -16.90100 -0.69400 1.000 63.81840 195 SER A N 1
ATOM 2565 C CA . SER A 1 175 ? -42.73800 -15.79200 0.17700 1.000 62.45738 195 SER A CA 1
ATOM 2566 C C . SER A 1 175 ? -43.72500 -16.25600 1.24100 1.000 67.84728 195 SER A C 1
ATOM 2567 O O . SER A 1 175 ? -44.81600 -16.72900 0.91300 1.000 60.31562 195 SER A O 1
ATOM 2575 N N . THR A 1 176 ? -43.35500 -16.11300 2.51000 1.000 67.81200 196 THR A N 1
ATOM 2576 C CA . THR A 1 176 ? -44.32300 -16.24300 3.59200 1.000 76.05427 196 THR A CA 1
ATOM 2577 C C . THR A 1 176 ? -45.03200 -14.92900 3.88200 1.000 68.78965 196 THR A C 1
ATOM 2578 O O . THR A 1 176 ? -45.69000 -14.80400 4.92000 1.000 67.49198 196 THR A O 1
ATOM 2589 N N . LYS A 1 177 ? -44.89000 -13.94200 3.00300 1.000 62.73498 197 LYS A N 1
ATOM 2590 C CA . LYS A 1 177 ? -45.51700 -12.65200 3.22900 1.000 63.75407 197 LYS A CA 1
ATOM 2591 C C . LYS A 1 177 ? -47.00200 -12.75300 2.95400 1.000 62.72084 197 LYS A C 1
ATOM 2592 O O . LYS A 1 177 ? -47.42600 -13.41700 2.00400 1.000 68.87517 197 LYS A O 1
ATOM 2596 N N . GLU A 1 178 ? -47.79600 -12.09600 3.79300 1.000 63.98579 198 GLU A N 1
ATOM 2597 C CA . GLU A 1 178 ? -49.21500 -11.96400 3.50500 1.000 68.40092 198 GLU A CA 1
ATOM 2598 C C . GLU A 1 178 ? -49.41300 -11.22000 2.18800 1.000 62.31147 198 GLU A C 1
ATOM 2599 O O . GLU A 1 178 ? -48.61100 -10.36800 1.79800 1.000 68.22525 198 GLU A O 1
ATOM 2603 N N . ILE A 1 179 ? -50.48300 -11.56100 1.48800 1.000 67.14844 199 ILE A N 1
ATOM 2604 C CA . ILE A 1 179 ? -50.83500 -10.83400 0.27300 1.000 61.89499 199 ILE A CA 1
ATOM 2605 C C . ILE A 1 179 ? -51.46700 -9.51500 0.70700 1.000 64.73994 199 ILE A C 1
ATOM 2606 O O . ILE A 1 179 ? -52.17800 -9.48200 1.72100 1.000 75.36699 199 ILE A O 1
ATOM 2622 N N . PRO A 1 180 ? -51.20800 -8.40700 0.01400 1.000 65.34183 200 PRO A N 1
ATOM 2623 C CA . PRO A 1 180 ? -51.87100 -7.14100 0.36800 1.000 69.94930 200 PRO A CA 1
ATOM 2624 C C . PRO A 1 180 ? -53.38500 -7.25800 0.31500 1.000 67.52602 200 PRO A C 1
ATOM 2625 O O . PRO A 1 180 ? -53.93800 -8.07400 -0.42100 1.000 70.68454 200 PRO A O 1
ATOM 2636 N N . ASP A 1 181 ? -54.05100 -6.40000 1.09600 1.000 81.66134 201 ASP A N 1
ATOM 2637 C CA . ASP A 1 181 ? -55.50000 -6.47500 1.27800 1.000 95.34803 201 ASP A CA 1
ATOM 2638 C C . ASP A 1 181 ? -56.26900 -5.83500 0.13000 1.000 88.11181 201 ASP A C 1
ATOM 2639 O O . ASP A 1 181 ? -57.35800 -6.30300 -0.22700 1.000 82.17030 201 ASP A O 1
ATOM 2648 N N . GLU A 1 182 ? -55.74600 -4.74000 -0.42200 1.000 75.18081 202 GLU A N 1
ATOM 2649 C CA . GLU A 1 182 ? -56.44600 -3.92000 -1.41200 1.000 63.11328 202 GLU A CA 1
ATOM 2650 C C . GLU A 1 182 ? -55.50800 -3.77700 -2.60600 1.000 58.93214 202 GLU A C 1
ATOM 2651 O O . GLU A 1 182 ? -54.61000 -2.93100 -2.61500 1.000 53.72953 202 GLU A O 1
ATOM 2663 N N . ILE A 1 183 ? -55.69300 -4.63200 -3.59900 1.000 46.00071 203 ILE A N 1
ATOM 2664 C CA . ILE A 1 183 ? -54.89300 -4.61600 -4.81200 1.000 42.39788 203 ILE A CA 1
ATOM 2665 C C . ILE A 1 183 ? -55.77200 -4.08400 -5.92500 1.000 38.84970 203 ILE A C 1
ATOM 2666 O O . ILE A 1 183 ? -56.89100 -4.56900 -6.12100 1.000 37.76328 203 ILE A O 1
ATOM 2682 N N . SER A 1 184 ? -55.28600 -3.07300 -6.62900 1.000 35.54961 204 SER A N 1
ATOM 2683 C CA . SER A 1 184 ? -55.87000 -2.72900 -7.91800 1.000 38.23113 204 SER A CA 1
ATOM 2684 C C . SER A 1 184 ? -54.95200 -3.26800 -9.00800 1.000 35.92710 204 SER A C 1
ATOM 2685 O O . SER A 1 184 ? -55.30500 -4.21100 -9.72500 1.000 36.35600 204 SER A O 1
ATOM 2693 N N . ILE A 1 185 ? -53.76700 -2.68100 -9.14200 1.000 37.45269 205 ILE A N 1
ATOM 2694 C CA . ILE A 1 185 ? -52.69200 -3.24800 -9.95100 1.000 36.47559 205 ILE A CA 1
ATOM 2695 C C . ILE A 1 185 ? -51.50400 -3.52200 -9.03600 1.000 35.25224 205 ILE A C 1
ATOM 2696 O O . ILE A 1 185 ? -51.04000 -2.62000 -8.33200 1.000 32.03918 205 ILE A O 1
ATOM 2712 N N . LEU A 1 186 ? -51.01900 -4.76000 -9.05100 1.000 33.47328 206 LEU A N 1
ATOM 2713 C CA . LEU A 1 186 ? -49.76800 -5.13100 -8.40400 1.000 38.03701 206 LEU A CA 1
ATOM 2714 C C . LEU A 1 186 ? -48.77800 -5.56300 -9.48500 1.000 34.22644 206 LEU A C 1
ATOM 2715 O O . LEU A 1 186 ? -49.11600 -6.36500 -10.36800 1.000 32.92000 206 LEU A O 1
ATOM 2731 N N . LEU A 1 187 ? -47.57900 -5.00100 -9.43200 1.000 30.95142 207 LEU A N 1
ATOM 2732 C CA . LEU A 1 187 ? -46.48600 -5.37800 -10.31300 1.000 32.17602 207 LEU A CA 1
ATOM 2733 C C . LEU A 1 187 ? -45.49800 -6.21800 -9.52900 1.000 34.29660 207 LEU A C 1
ATOM 2734 O O . LEU A 1 187 ? -45.19200 -5.91700 -8.37700 1.000 31.34901 207 LEU A O 1
ATOM 2750 N N . LEU A 1 188 ? -44.99300 -7.26200 -10.15900 1.000 33.12969 208 LEU A N 1
ATOM 2751 C CA . LEU A 1 188 ? -44.05600 -8.16200 -9.51100 1.000 31.62856 208 LEU A CA 1
ATOM 2752 C C . LEU A 1 188 ? -42.81900 -8.26400 -10.38700 1.000 33.29025 208 LEU A C 1
ATOM 2753 O O . LEU A 1 188 ? -42.93300 -8.48300 -11.59300 1.000 31.88845 208 LEU A O 1
ATOM 2769 N N . GLY A 1 189 ? -41.64500 -8.05800 -9.79700 1.000 31.16419 209 GLY A N 1
ATOM 2770 C CA . GLY A 1 189 ? -40.40800 -8.23000 -10.52800 1.000 30.54289 209 GLY A CA 1
ATOM 2771 C C . GLY A 1 189 ? -39.47400 -9.10300 -9.72500 1.000 30.30132 209 GLY A C 1
ATOM 2772 O O . GLY A 1 189 ? -39.11800 -8.76700 -8.60000 1.000 30.58441 209 GLY A O 1
ATOM 2776 N N . VAL A 1 190 ? -39.09900 -10.24900 -10.26500 1.000 28.67491 210 VAL A N 1
ATOM 2777 C CA . VAL A 1 190 ? -38.33900 -11.23000 -9.51600 1.000 33.20930 210 VAL A CA 1
ATOM 2778 C C . VAL A 1 190 ? -37.14800 -11.62400 -10.36300 1.000 32.66293 210 VAL A C 1
ATOM 2779 O O . VAL A 1 190 ? -37.24300 -11.65900 -11.59300 1.000 31.50966 210 VAL A O 1
ATOM 2792 N N . ALA A 1 191 ? -36.00900 -11.87600 -9.71100 1.000 35.23422 211 ALA A N 1
ATOM 2793 C CA . ALA A 1 191 ? -34.81400 -12.24400 -10.45500 1.000 29.11328 211 ALA A CA 1
ATOM 2794 C C . ALA A 1 191 ? -33.89100 -13.05400 -9.55800 1.000 31.99737 211 ALA A C 1
ATOM 2795 O O . ALA A 1 191 ? -33.88300 -12.89300 -8.33800 1.000 28.57941 211 ALA A O 1
ATOM 2802 N N . HIS A 1 192 ? -33.13000 -13.94500 -10.17600 1.000 34.13476 212 HIS A N 1
ATOM 2803 C CA . HIS A 1 192 ? -32.12800 -14.71000 -9.46400 1.000 32.73789 212 HIS A CA 1
ATOM 2804 C C . HIS A 1 192 ? -30.90300 -14.82400 -10.35300 1.000 35.52412 212 HIS A C 1
ATOM 2805 O O . HIS A 1 192 ? -31.02600 -15.02600 -11.56800 1.000 32.22173 212 HIS A O 1
ATOM 2819 N N . PHE A 1 193 ? -29.73000 -14.68600 -9.74000 1.000 32.66623 213 PHE A N 1
ATOM 2820 C CA . PHE A 1 193 ? -28.46600 -14.82900 -10.44500 1.000 33.15729 213 PHE A CA 1
ATOM 2821 C C . PHE A 1 193 ? -27.52300 -15.69900 -9.62600 1.000 33.98701 213 PHE A C 1
ATOM 2822 O O . PHE A 1 193 ? -27.30000 -15.43500 -8.44100 1.000 32.98270 213 PHE A O 1
ATOM 2839 N N . LYS A 1 194 ? -26.99300 -16.74100 -10.25900 1.000 35.62455 214 LYS A N 1
ATOM 2840 C CA . LYS A 1 194 ? -25.82400 -17.45600 -9.76300 1.000 36.01298 214 LYS A CA 1
ATOM 2841 C C . LYS A 1 194 ? -25.03600 -17.86400 -10.98900 1.000 36.30759 214 LYS A C 1
ATOM 2842 O O . LYS A 1 194 ? -25.52700 -18.64300 -11.80700 1.000 40.58160 214 LYS A O 1
ATOM 2861 N N . GLY A 1 195 ? -23.83900 -17.32700 -11.12500 1.000 40.10981 215 GLY A N 1
ATOM 2862 C CA . GLY A 1 195 ? -23.04100 -17.59600 -12.29500 1.000 45.17502 215 GLY A CA 1
ATOM 2863 C C . GLY A 1 195 ? -21.70300 -18.22300 -11.97000 1.000 43.31928 215 GLY A C 1
ATOM 2864 O O . GLY A 1 195 ? -21.47800 -18.78200 -10.88900 1.000 42.07369 215 GLY A O 1
ATOM 2868 N N . GLN A 1 196 ? -20.80500 -18.13600 -12.93200 1.000 42.86038 216 GLN A N 1
ATOM 2869 C CA A GLN A 1 196 ? -19.47800 -18.71500 -12.82400 0.387 43.56395 216 GLN A CA 1
ATOM 2870 C CA B GLN A 1 196 ? -19.48100 -18.71900 -12.82700 0.613 43.61234 216 GLN A CA 1
ATOM 2871 C C . GLN A 1 196 ? -18.46600 -17.67900 -13.26600 1.000 37.97064 216 GLN A C 1
ATOM 2872 O O . GLN A 1 196 ? -18.65300 -17.03300 -14.29800 1.000 38.22419 216 GLN A O 1
ATOM 2899 N N . TRP A 1 197 ? -17.41000 -17.51200 -12.47700 1.000 38.80377 217 TRP A N 1
ATOM 2900 C CA . TRP A 1 197 ? -16.30900 -16.65700 -12.89400 1.000 37.22923 217 TRP A CA 1
ATOM 2901 C C . TRP A 1 197 ? -15.65500 -17.26600 -14.11600 1.000 37.27815 217 TRP A C 1
ATOM 2902 O O . TRP A 1 197 ? -15.70800 -18.48100 -14.32700 1.000 41.33163 217 TRP A O 1
ATOM 2923 N N . VAL A 1 198 ? -15.05600 -16.42000 -14.95400 1.000 36.77131 218 VAL A N 1
ATOM 2924 C CA . VAL A 1 198 ? -14.16100 -16.96800 -15.97100 1.000 36.38399 218 VAL A CA 1
ATOM 2925 C C . VAL A 1 198 ? -13.02700 -17.74800 -15.29900 1.000 37.22818 218 VAL A C 1
ATOM 2926 O O . VAL A 1 198 ? -12.70100 -18.87100 -15.70000 1.000 38.21438 218 VAL A O 1
ATOM 2939 N N . THR A 1 199 ? -12.44100 -17.19000 -14.24600 1.000 36.34901 219 THR A N 1
ATOM 2940 C CA . THR A 1 199 ? -11.38700 -17.87100 -13.50200 1.000 38.93901 219 THR A CA 1
ATOM 2941 C C . THR A 1 199 ? -11.92500 -18.27400 -12.13800 1.000 38.70546 219 THR A C 1
ATOM 2942 O O . THR A 1 199 ? -12.30700 -17.41200 -11.34300 1.000 40.68068 219 THR A O 1
ATOM 2953 N N . LYS A 1 200 ? -11.95800 -19.57900 -11.86900 1.000 42.15134 220 LYS A N 1
ATOM 2954 C CA . LYS A 1 200 ? -12.40100 -20.04600 -10.56400 1.000 45.04563 220 LYS A CA 1
ATOM 2955 C C . LYS A 1 200 ? -11.44400 -19.56800 -9.48200 1.000 42.00253 220 LYS A C 1
ATOM 2956 O O . LYS A 1 200 ? -10.26500 -19.34600 -9.72700 1.000 39.74215 220 LYS A O 1
ATOM 2975 N N . PHE A 1 201 ? -11.96500 -19.38400 -8.27900 1.000 44.31680 221 PHE A N 1
ATOM 2976 C CA . PHE A 1 201 ? -11.11500 -19.26300 -7.10600 1.000 39.41179 221 PHE A CA 1
ATOM 2977 C C . PHE A 1 201 ? -10.78400 -20.66000 -6.61800 1.000 45.70051 221 PHE A C 1
ATOM 2978 O O . PHE A 1 201 ? -11.60000 -21.57700 -6.73400 1.000 41.71732 221 PHE A O 1
ATOM 2995 N N . ASP A 1 202 ? -9.57100 -20.82500 -6.10000 1.000 48.19601 222 ASP A N 1
ATOM 2996 C CA .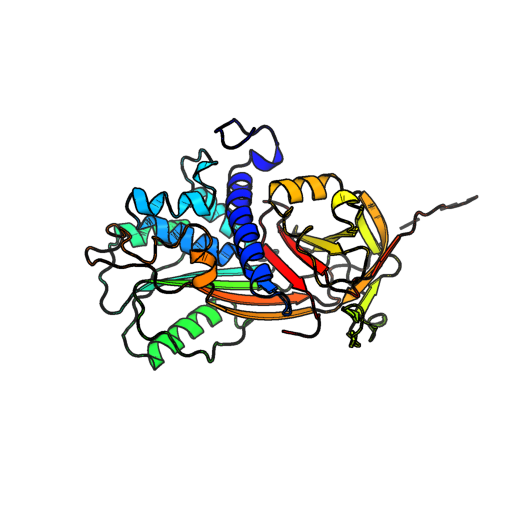 ASP A 1 202 ? -9.16600 -22.07900 -5.48000 1.000 47.03917 222 ASP A CA 1
ATOM 2997 C C . ASP A 1 202 ? -9.80900 -22.13800 -4.10600 1.000 46.37663 222 ASP A C 1
ATOM 2998 O O . ASP A 1 202 ? -9.41600 -21.39200 -3.20600 1.000 48.55794 222 ASP A O 1
ATOM 3007 N N . SER A 1 203 ? -10.78900 -23.03000 -3.94000 1.000 46.69205 223 SER A N 1
ATOM 3008 C CA . SER A 1 203 ? -11.51100 -23.13300 -2.67500 1.000 50.50481 223 SER A CA 1
ATOM 3009 C C . SER A 1 203 ? -10.60600 -23.53800 -1.51700 1.000 55.26563 223 SER A C 1
ATOM 3010 O O . SER A 1 203 ? -10.95600 -23.29000 -0.35700 1.000 54.13294 223 SER A O 1
ATOM 3018 N N . ARG A 1 204 ? -9.45400 -24.15200 -1.79800 1.000 53.90902 224 ARG A N 1
ATOM 3019 C CA . ARG A 1 204 ? -8.49100 -24.42000 -0.73600 1.000 59.66523 224 ARG A CA 1
ATOM 3020 C C . ARG A 1 204 ? -7.97600 -23.12700 -0.12100 1.000 57.94635 224 ARG A C 1
ATOM 3021 O O . ARG A 1 204 ? -7.55300 -23.11800 1.04000 1.000 61.53853 224 ARG A O 1
ATOM 3042 N N . LYS A 1 205 ? -8.00300 -22.03000 -0.87600 1.000 53.75300 225 LYS A N 1
ATOM 3043 C CA . LYS A 1 205 ? -7.55100 -20.73400 -0.38400 1.000 50.70051 225 LYS A CA 1
ATOM 3044 C C . LYS A 1 205 ? -8.66600 -19.91000 0.24300 1.000 49.08407 225 LYS A C 1
ATOM 3045 O O . LYS A 1 205 ? -8.39500 -18.83000 0.76000 1.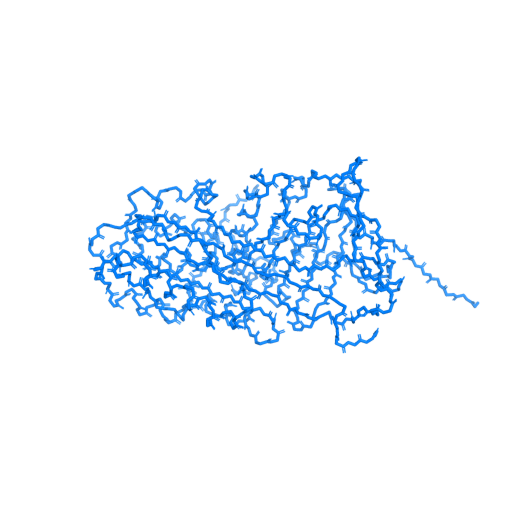000 48.81530 225 LYS A O 1
ATOM 3064 N N . THR A 1 206 ? -9.90500 -20.37700 0.20800 1.000 50.65749 226 THR A N 1
ATOM 3065 C CA . THR A 1 206 ? -10.96700 -19.69400 0.92500 1.000 51.82882 226 THR A CA 1
ATOM 3066 C C . THR A 1 206 ? -10.79500 -19.91600 2.42100 1.000 48.36911 226 THR A C 1
ATOM 3067 O O . THR A 1 206 ? -10.53600 -21.03900 2.86300 1.000 51.86038 226 THR A O 1
ATOM 3078 N N . SER A 1 207 ? -10.94200 -18.84700 3.20200 1.000 47.43728 227 SER A N 1
ATOM 3079 C CA . SER A 1 207 ? -10.78700 -18.93600 4.64700 1.000 50.20230 227 SER A CA 1
ATOM 3080 C C . SER A 1 207 ? -11.53900 -17.79900 5.32300 1.000 49.23624 227 SER A C 1
ATOM 3081 O O . SER A 1 207 ? -11.91600 -16.80900 4.68900 1.000 48.80413 227 SER A O 1
ATOM 3089 N N . LEU A 1 208 ? -11.75600 -17.95500 6.62700 1.000 45.97353 228 LEU A N 1
ATOM 3090 C CA A LEU A 1 208 ? -12.35500 -16.89000 7.41800 0.279 47.59145 228 LEU A CA 1
ATOM 3091 C CA B LEU A 1 208 ? -12.35600 -16.89000 7.41300 0.721 47.28322 228 LEU A CA 1
ATOM 3092 C C . LEU A 1 208 ? -11.37400 -15.73100 7.55900 1.000 49.71808 228 LEU A C 1
ATOM 3093 O O . LEU A 1 208 ? -10.22500 -15.92000 7.97000 1.000 52.33092 228 LEU A O 1
ATOM 3124 N N . GLU A 1 209 ? -11.82200 -14.52600 7.20600 1.000 48.44553 229 GLU A N 1
ATOM 3125 C CA . GLU A 1 209 ? -10.98900 -13.33600 7.29500 1.000 45.79567 229 GLU A CA 1
ATOM 3126 C C . GLU A 1 209 ? -11.81700 -12.19400 7.85900 1.000 45.77031 229 GLU A C 1
ATOM 3127 O O . GLU A 1 209 ? -13.04700 -12.23300 7.85100 1.000 45.29260 229 GLU A O 1
ATOM 3139 N N . ASP A 1 210 ? -11.12900 -11.16900 8.34900 1.000 42.90666 230 ASP A N 1
ATOM 3140 C CA . ASP A 1 210 ? -11.82400 -10.01100 8.89700 1.000 49.37889 230 ASP A CA 1
ATOM 3141 C C . ASP A 1 210 ? -12.58300 -9.26200 7.81000 1.000 45.49063 230 ASP A C 1
ATOM 3142 O O . ASP A 1 210 ? -12.09900 -9.10100 6.68200 1.000 40.22738 230 ASP A O 1
ATOM 3151 N N . PHE A 1 211 ? -13.77300 -8.78600 8.16700 1.000 42.93310 231 PHE A N 1
ATOM 3152 C CA . PHE A 1 211 ? -14.53600 -7.85900 7.33900 1.000 39.07942 231 PHE A CA 1
ATOM 3153 C C . PHE A 1 211 ? -14.86300 -6.67100 8.21900 1.000 37.29230 231 PHE A C 1
ATOM 3154 O O . PHE A 1 211 ? -15.40900 -6.83800 9.31200 1.000 40.76027 231 PHE A O 1
ATOM 3171 N N . TYR A 1 212 ? -14.49800 -5.48500 7.77000 1.000 33.59879 232 TYR A N 1
ATOM 3172 C CA . TYR A 1 212 ? -14.65300 -4.29600 8.59200 1.000 35.37403 232 TYR A CA 1
ATOM 3173 C C . TYR A 1 212 ? -16.02000 -3.72500 8.27600 1.000 40.34838 232 TYR A C 1
ATOM 3174 O O . TYR A 1 212 ? -16.19800 -3.04500 7.26200 1.000 34.86587 232 TYR A O 1
ATOM 3192 N N . LEU A 1 213 ? -17.00600 -4.06300 9.11800 1.000 40.31010 233 LEU A N 1
ATOM 3193 C CA . LEU A 1 213 ? -18.35800 -3.53600 8.94100 1.000 38.02133 233 LEU A CA 1
ATOM 3194 C C . LEU A 1 213 ? -18.35000 -2.01500 8.95200 1.000 41.11140 233 LEU A C 1
ATOM 3195 O O . LEU A 1 213 ? -19.11300 -1.36900 8.22400 1.000 41.83824 233 LEU A O 1
ATOM 3211 N N . ASP A 1 214 ? -17.51000 -1.43200 9.79800 1.000 39.63250 234 ASP A N 1
ATOM 3212 C CA . ASP A 1 214 ? -17.35000 0.00700 9.92100 1.000 43.45225 234 ASP A CA 1
ATOM 3213 C C . ASP A 1 214 ? -16.05400 0.22300 10.68000 1.000 36.30753 234 ASP A C 1
ATOM 3214 O O . ASP A 1 214 ? -15.26200 -0.70400 10.85300 1.000 40.85610 234 ASP A O 1
ATOM 3223 N N . GLU A 1 215 ? -15.83600 1.44700 11.13700 1.000 39.96974 235 GLU A N 1
ATOM 3224 C CA . GLU A 1 215 ? -14.58800 1.78300 11.80500 1.000 45.07242 235 GLU A CA 1
ATOM 3225 C C . GLU A 1 215 ? -14.44400 1.09000 13.15900 1.000 47.91534 235 GLU A C 1
ATOM 3226 O O . GLU A 1 215 ? -13.32000 0.92900 13.65100 1.000 43.11180 235 GLU A O 1
ATOM 3238 N N . GLU A 1 216 ? -15.54100 0.59600 13.72700 1.000 42.41663 236 GLU A N 1
ATOM 3239 C CA . GLU A 1 216 ? -15.47100 0.01300 15.08600 1.000 48.48038 236 GLU A CA 1
ATOM 3240 C C . GLU A 1 216 ? -15.84200 -1.47100 15.11000 1.000 46.56770 236 GLU A C 1
ATOM 3241 O O . GLU A 1 216 ? -15.50100 -2.12000 16.09900 1.000 55.53988 236 GLU A O 1
ATOM 3253 N N . ARG A 1 217 ? -16.48700 -2.00000 14.07600 1.000 42.44744 237 ARG A N 1
ATOM 3254 C CA . ARG A 1 217 ? -16.99600 -3.36300 14.14200 1.000 42.78173 237 ARG A CA 1
ATOM 3255 C C . ARG A 1 217 ? -16.32500 -4.21600 13.08100 1.000 44.50425 237 ARG A C 1
ATOM 3256 O O . ARG A 1 217 ? -16.28600 -3.84100 11.90000 1.000 39.35526 237 ARG A O 1
ATOM 3277 N N . THR A 1 218 ? -15.79600 -5.35800 13.51600 1.000 42.29952 238 THR A N 1
ATOM 3278 C CA . THR A 1 218 ? -15.14600 -6.32800 12.64600 1.000 42.80718 238 THR A CA 1
ATOM 3279 C C . THR A 1 218 ? -15.76400 -7.69400 12.88300 1.000 44.79200 238 THR A C 1
ATOM 3280 O O . THR A 1 218 ? -15.96600 -8.10100 14.03000 1.000 52.21718 238 THR A O 1
ATOM 3291 N N . VAL A 1 219 ? -16.09100 -8.38100 11.79900 1.000 42.68377 239 VAL A N 1
ATOM 3292 C CA . VAL A 1 219 ? -16.68700 -9.73600 11.85900 1.000 46.96170 239 VAL A CA 1
ATOM 3293 C C . VAL A 1 219 ? -15.71900 -10.64300 11.10900 1.000 47.10836 239 VAL A C 1
ATOM 3294 O O . VAL A 1 219 ? -14.73000 -10.14200 10.66000 1.000 49.69151 239 VAL A O 1
ATOM 3307 N N . ARG A 1 220 ? -15.94100 -11.93700 11.14100 1.000 50.34088 240 ARG A N 1
ATOM 3308 C CA A ARG A 1 220 ? -15.15100 -12.90700 10.34700 0.540 48.81039 240 ARG A CA 1
ATOM 3309 C CA B ARG A 1 220 ? -15.12700 -12.89800 10.34100 0.460 48.82252 240 ARG A CA 1
ATOM 3310 C C . ARG A 1 220 ? -16.06000 -13.54200 9.27100 1.000 47.02229 240 ARG A C 1
ATOM 3311 O O . ARG A 1 220 ? -17.25900 -13.89800 9.55000 1.000 43.77774 240 ARG A O 1
ATOM 3352 N N . VAL A 1 221 ? -15.62100 -13.48900 8.02200 1.000 43.25207 241 VAL A N 1
ATOM 3353 C CA . VAL A 1 221 ? -16.48900 -13.96200 6.91100 1.000 45.18808 241 VAL A CA 1
ATOM 3354 C C . VAL A 1 221 ? -15.70100 -14.83500 5.93000 1.000 47.65361 241 VAL A C 1
ATOM 3355 O O . VAL A 1 221 ? -14.55400 -14.52800 5.63400 1.000 42.69321 241 VAL A O 1
ATOM 3368 N N . PRO A 1 222 ? -16.29800 -15.91000 5.39700 1.000 48.46324 242 PRO A N 1
ATOM 3369 C CA . PRO A 1 222 ? -15.66100 -16.66300 4.31300 1.000 43.53367 242 PRO A CA 1
ATOM 3370 C C . PRO A 1 222 ? -15.17600 -15.72900 3.21800 1.000 47.27373 242 PRO A C 1
ATOM 3371 O O . PRO A 1 222 ? -15.98000 -15.04100 2.57400 1.000 44.40233 242 PRO A O 1
ATOM 3382 N N . MET A 1 223 ? -13.86100 -15.70500 3.01200 1.000 42.24619 243 MET A N 1
ATOM 3383 C CA . MET A 1 223 ? -13.19300 -14.82600 2.06400 1.000 43.60248 243 MET A CA 1
ATOM 3384 C C . MET A 1 223 ? -12.48800 -15.67600 1.01600 1.000 44.14192 243 MET A C 1
ATOM 3385 O O . MET A 1 223 ? -11.60000 -16.46800 1.34900 1.000 46.70571 243 MET A O 1
ATOM 3399 N N . MET A 1 224 ? -12.87900 -15.51600 -0.24100 1.000 37.54182 244 MET A N 1
ATOM 3400 C CA . MET A 1 224 ? -12.15900 -16.14200 -1.33200 1.000 39.16730 244 MET A CA 1
ATOM 3401 C C . MET A 1 224 ? -10.89400 -15.35200 -1.62500 1.000 37.63967 244 MET A C 1
ATOM 3402 O O . MET A 1 224 ? -10.79000 -14.16300 -1.31600 1.000 35.87766 244 MET A O 1
ATOM 3416 N N . SER A 1 225 ? -9.92200 -16.02300 -2.22700 1.000 38.29334 245 SER A N 1
ATOM 3417 C CA . SER A 1 225 ? -8.62200 -15.39700 -2.43600 1.000 40.57391 245 SER A CA 1
ATOM 3418 C C . SER A 1 225 ? -8.01900 -15.85900 -3.75000 1.000 38.69161 245 SER A C 1
ATOM 3419 O O . SER A 1 225 ? -7.97400 -17.05900 -4.03200 1.000 41.11280 245 SER A O 1
ATOM 3427 N N . ASP A 1 226 ? -7.54700 -14.90200 -4.54400 1.000 42.79520 246 ASP A N 1
ATOM 3428 C CA . ASP A 1 226 ? -6.66600 -15.17400 -5.67700 1.000 43.03830 246 ASP A CA 1
ATOM 3429 C C . ASP A 1 226 ? -5.50000 -14.20600 -5.55200 1.000 43.04079 246 ASP A C 1
ATOM 3430 O O . ASP A 1 226 ? -5.62900 -13.03200 -5.94400 1.000 39.82878 246 ASP A O 1
ATOM 3439 N N . PRO A 1 227 ? -4.35400 -14.65400 -5.01000 1.000 44.17619 247 PRO A N 1
ATOM 3440 C CA . PRO A 1 227 ? -3.22200 -13.73200 -4.81300 1.000 47.49812 247 PRO A CA 1
ATOM 3441 C C . PRO A 1 227 ? -2.62300 -13.21200 -6.10600 1.000 42.37277 247 PRO A C 1
ATOM 3442 O O . PRO A 1 227 ? -1.87100 -12.23000 -6.06500 1.000 42.19846 247 PRO A O 1
ATOM 3453 N N . LYS A 1 228 ? -2.95200 -13.81400 -7.24500 1.000 42.63952 248 LYS A N 1
ATOM 3454 C CA . LYS A 1 228 ? -2.41400 -13.44400 -8.54800 1.000 44.62271 248 LYS A CA 1
ATOM 3455 C C . LYS A 1 228 ? -3.53900 -13.24500 -9.55100 1.000 47.88784 248 LYS A C 1
ATOM 3456 O O . LYS A 1 228 ? -3.48400 -13.72100 -10.68600 1.000 47.76626 248 LYS A O 1
ATOM 3463 N N . ALA A 1 229 ? -4.59000 -12.54700 -9.13200 1.000 42.72547 249 ALA A N 1
ATOM 3464 C CA . ALA A 1 229 ? -5.74800 -12.34200 -9.99300 1.000 43.39782 249 ALA A CA 1
ATOM 3465 C C . ALA A 1 229 ? -5.40900 -11.38800 -11.12900 1.000 41.47345 249 ALA A C 1
ATOM 3466 O O . ALA A 1 229 ? -4.77300 -10.35500 -10.91900 1.000 46.29523 249 ALA A O 1
ATOM 3473 N N . VAL A 1 230 ? -5.82400 -11.73100 -12.33500 1.000 41.20345 250 VAL A N 1
ATOM 3474 C CA . VAL A 1 230 ? -5.82200 -10.78700 -13.44300 1.000 38.43771 250 VAL A CA 1
ATOM 3475 C C . VAL A 1 230 ? -7.21800 -10.18900 -13.50400 1.000 42.20662 250 VAL A C 1
ATOM 3476 O O . VAL A 1 230 ? -8.21200 -10.92100 -13.55300 1.000 42.62593 250 VAL A O 1
ATOM 3489 N N . LEU A 1 231 ? -7.30200 -8.86500 -13.44400 1.000 40.32469 251 LEU A N 1
ATOM 3490 C CA . LEU A 1 231 ? -8.58000 -8.17300 -13.49300 1.000 39.53279 251 LEU A CA 1
ATOM 3491 C C . LEU A 1 231 ? -8.35000 -6.81700 -14.14700 1.000 39.58140 251 LEU A C 1
ATOM 3492 O O . LEU A 1 231 ? -7.21800 -6.44900 -14.45700 1.000 39.34150 251 LEU A O 1
ATOM 3508 N N . ARG A 1 232 ? -9.42200 -6.04900 -14.32200 1.000 35.18484 252 ARG A N 1
ATOM 3509 C CA . ARG A 1 232 ? -9.30100 -4.69500 -14.85200 1.000 33.28812 252 ARG A CA 1
ATOM 3510 C C . ARG A 1 232 ? -9.60800 -3.70800 -13.74000 1.000 33.36427 252 ARG A C 1
ATOM 3511 O O . ARG A 1 232 ? -10.52800 -3.91700 -12.94500 1.000 31.88019 252 ARG A O 1
ATOM 3532 N N . TYR A 1 233 ? -8.81300 -2.64900 -13.66400 1.000 31.03008 253 TYR A N 1
ATOM 3533 C CA . TYR A 1 233 ? -8.73600 -1.87600 -12.44400 1.000 32.36720 253 TYR A CA 1
ATOM 3534 C C . TYR A 1 233 ? -8.54100 -0.41700 -12.79600 1.000 34.30049 253 TYR A C 1
ATOM 3535 O O . TYR A 1 233 ? -7.96600 -0.08200 -13.83200 1.000 33.19384 253 TYR A O 1
ATOM 3553 N N . GLY A 1 234 ? -8.99200 0.43100 -11.88200 1.000 29.39556 254 GLY A N 1
ATOM 3554 C CA . GLY A 1 234 ? -8.79300 1.87200 -12.01300 1.000 35.96782 254 GLY A CA 1
ATOM 3555 C C . GLY A 1 234 ? -9.09100 2.52900 -10.68100 1.000 40.34898 254 GLY A C 1
ATOM 3556 O O . GLY A 1 234 ? -10.03600 2.08700 -10.01000 1.000 38.33597 254 GLY A O 1
ATOM 3560 N N . LEU A 1 235 ? -8.29200 3.51400 -10.28500 1.000 37.18462 255 LEU A N 1
ATOM 3561 C CA . LEU A 1 235 ? -8.60700 4.27600 -9.05600 1.000 35.00661 255 LEU A CA 1
ATOM 3562 C C . LEU A 1 235 ? -9.33900 5.55400 -9.46300 1.000 37.33028 255 LEU A C 1
ATOM 3563 O O . LEU A 1 235 ? -8.81200 6.28500 -10.30300 1.000 35.25839 255 LEU A O 1
ATOM 3579 N N . ASP A 1 236 ? -10.51500 5.78300 -8.89000 1.000 38.47049 256 ASP A N 1
ATOM 3580 C CA . ASP A 1 236 ? -11.24000 7.05300 -9.13600 1.000 41.05751 256 ASP A CA 1
ATOM 3581 C C . ASP A 1 236 ? -10.95700 7.95800 -7.94200 1.000 42.06121 256 ASP A C 1
ATOM 3582 O O . ASP A 1 236 ? -11.60600 7.79600 -6.90100 1.000 40.17814 256 ASP A O 1
ATOM 3591 N N . SER A 1 237 ? -10.00600 8.86700 -8.11300 1.000 43.56854 257 SER A N 1
ATOM 3592 C CA . SER A 1 237 ? -9.65500 9.77700 -7.02000 1.000 49.14591 257 SER A CA 1
ATOM 3593 C C . SER A 1 237 ? -10.83900 10.63500 -6.60300 1.000 47.40122 257 SER A C 1
ATOM 3594 O O . SER A 1 237 ? -11.05000 10.86500 -5.41000 1.000 48.55654 257 SER A O 1
ATOM 3602 N N . ASP A 1 238 ? -11.61300 11.13600 -7.56600 1.000 48.18437 258 ASP A N 1
ATOM 3603 C CA . ASP A 1 238 ? -12.71600 12.02000 -7.20600 1.000 46.55957 258 ASP A CA 1
ATOM 3604 C C . ASP A 1 238 ? -13.72000 11.32600 -6.30100 1.000 45.25222 258 ASP A C 1
ATOM 3605 O O . ASP A 1 238 ? -14.35100 11.97900 -5.46800 1.000 50.45693 258 ASP A O 1
ATOM 3614 N N . LEU A 1 239 ? -13.86000 10.00900 -6.42400 1.000 46.39373 259 LEU A N 1
ATOM 3615 C CA . LEU A 1 239 ? -14.80200 9.23900 -5.62100 1.000 45.13276 259 LEU A CA 1
ATOM 3616 C C . LEU A 1 239 ? -14.13300 8.49000 -4.46800 1.000 43.85803 259 LEU A C 1
ATOM 3617 O O . LEU A 1 239 ? -14.81700 7.74500 -3.76000 1.000 41.23795 259 LEU A O 1
ATOM 3633 N N . SER A 1 240 ? -12.82500 8.65200 -4.28500 1.000 44.31822 260 SER A N 1
ATOM 3634 C CA . SER A 1 240 ? -12.02600 7.88300 -3.32400 1.000 50.43051 260 SER A CA 1
ATOM 3635 C C . SER A 1 240 ? -12.41200 6.40300 -3.33300 1.000 40.61554 260 SER A C 1
ATOM 3636 O O . SER A 1 240 ? -12.88200 5.83500 -2.34900 1.000 38.94516 260 SER A O 1
ATOM 3644 N N . CYS A 1 241 ? -12.20200 5.77300 -4.48000 1.000 40.35502 261 CYS A N 1
ATOM 3645 C CA A CYS A 1 241 ? -12.59100 4.38300 -4.57000 0.537 36.77625 261 CYS A CA 1
ATOM 3646 C CA B CYS A 1 241 ? -12.73300 4.44100 -4.72500 0.463 36.73037 261 CYS A CA 1
ATOM 3647 C C . CYS A 1 241 ? -11.78400 3.67800 -5.64100 1.000 35.38972 261 CYS A C 1
ATOM 3648 O O . CYS A 1 241 ? -11.30200 4.26100 -6.61700 1.000 38.56261 261 CYS A O 1
ATOM 3663 N N . LYS A 1 242 ? -11.56200 2.40500 -5.35900 1.000 33.38746 262 LYS A N 1
ATOM 3664 C CA . LYS A 1 242 ? -10.83700 1.50200 -6.23100 1.000 36.46949 262 LYS A CA 1
ATOM 3665 C C . LYS A 1 242 ? -11.87800 0.68300 -6.96800 1.000 35.61023 262 LYS A C 1
ATOM 3666 O O . LYS A 1 242 ? -12.73900 0.06400 -6.33800 1.000 32.10052 262 LYS A O 1
ATOM 3685 N N . ILE A 1 243 ? -11.79900 0.68600 -8.29100 1.000 30.69320 263 ILE A N 1
ATOM 3686 C CA . ILE A 1 243 ? -12.75500 -0.00400 -9.14000 1.000 30.66980 263 ILE A CA 1
ATOM 3687 C C . ILE A 1 243 ? -12.05700 -1.20100 -9.75500 1.000 30.38675 263 ILE A C 1
ATOM 3688 O O . ILE A 1 243 ? -10.95800 -1.06900 -10.30100 1.000 33.65618 263 ILE A O 1
ATOM 3704 N N . ALA A 1 244 ? -12.66900 -2.36900 -9.63500 1.000 29.00796 264 ALA A N 1
ATOM 3705 C CA . ALA A 1 244 ? -12.17500 -3.57000 -10.28200 1.000 27.38045 264 ALA A CA 1
ATOM 3706 C C . ALA A 1 244 ? -13.32100 -4.26400 -10.99500 1.000 32.33881 264 ALA A C 1
ATOM 3707 O O . ALA A 1 244 ? -14.47800 -4.20500 -10.56700 1.000 31.97918 264 ALA A O 1
ATOM 3714 N N . GLN A 1 245 ? -12.98300 -4.94500 -12.07000 1.000 28.81933 265 GLN A N 1
ATOM 3715 C CA . GLN A 1 245 ? -13.94700 -5.68800 -12.85400 1.000 30.55988 265 GLN A CA 1
ATOM 3716 C C . GLN A 1 245 ? -13.46000 -7.11400 -13.01200 1.000 30.34149 265 GLN A C 1
ATOM 3717 O O . GLN A 1 245 ? -12.31600 -7.34400 -13.41800 1.000 30.92638 265 GLN A O 1
ATOM 3731 N N . LEU A 1 246 ? -14.33200 -8.06200 -12.69300 1.000 29.45116 266 LEU A N 1
ATOM 3732 C CA . LEU A 1 246 ? -14.04500 -9.48600 -12.74600 1.000 30.89399 266 LEU A CA 1
ATOM 3733 C C . LEU A 1 246 ? -14.99000 -10.12400 -13.75000 1.000 39.50273 266 LEU A C 1
ATOM 3734 O O . LEU A 1 246 ? -16.22100 -10.00600 -13.59000 1.000 33.78149 266 LEU A O 1
ATOM 3750 N N . PRO A 1 247 ? -14.49300 -10.80400 -14.78200 1.000 37.59623 267 PRO A N 1
ATOM 3751 C CA . PRO A 1 247 ? -15.39200 -11.33600 -15.81000 1.000 33.98429 267 PRO A CA 1
ATOM 3752 C C . PRO A 1 247 ? -16.05600 -12.62800 -15.36900 1.000 34.03469 267 PRO A C 1
ATOM 3753 O O . PRO A 1 247 ? -15.49900 -13.41700 -14.60300 1.000 33.36734 267 PRO A O 1
ATOM 3764 N N . LEU A 1 248 ? -17.28300 -12.81600 -15.85400 1.000 34.19390 268 LEU A N 1
ATOM 3765 C CA . LEU A 1 248 ? -18.06100 -14.03200 -15.67300 1.000 38.26943 268 LEU A CA 1
ATOM 3766 C C . LEU A 1 248 ? -18.21900 -14.74900 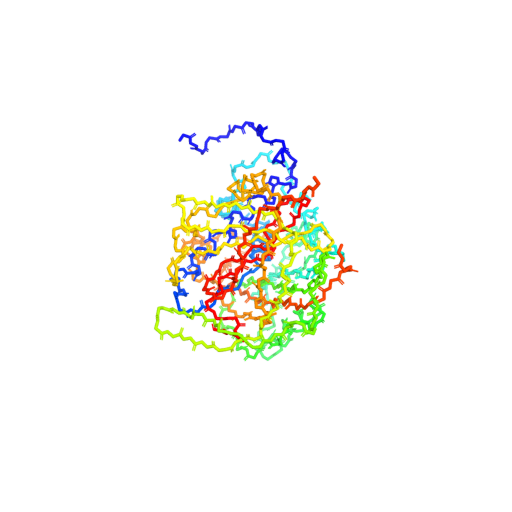-17.00900 1.000 36.34701 268 LEU A C 1
ATOM 3767 O O . LEU A 1 248 ? -18.15000 -14.13300 -18.07400 1.000 36.81888 268 LEU A O 1
ATOM 3783 N N . THR A 1 249 ? -18.44700 -16.06300 -16.95200 1.000 35.39864 269 THR A N 1
ATOM 3784 C CA . THR A 1 249 ? -18.81400 -16.77200 -18.17200 1.000 40.61852 269 THR A CA 1
ATOM 3785 C C . THR A 1 249 ? -20.10800 -16.18500 -18.72600 1.000 39.72700 269 THR A C 1
ATOM 3786 O O . THR A 1 249 ? -20.91000 -15.60400 -17.99600 1.000 34.77709 269 THR A O 1
ATOM 3797 N N . GLY A 1 250 ? -20.29000 -16.29900 -20.03800 1.000 41.14673 270 GLY A N 1
ATOM 3798 C CA . GLY A 1 250 ? -21.50900 -15.80800 -20.64700 1.000 37.54006 270 GLY A CA 1
ATOM 3799 C C . GLY A 1 250 ? -21.52300 -14.32300 -20.92000 1.000 40.69108 270 GLY A C 1
ATOM 3800 O O . GLY A 1 250 ? -22.60500 -13.72800 -20.98500 1.000 35.43035 270 GLY A O 1
ATOM 3804 N N . SER A 1 251 ? -20.34600 -13.70300 -21.06200 1.000 37.68191 271 SER A N 1
ATOM 3805 C CA . SER A 1 251 ? -20.20400 -12.29700 -21.45800 1.000 39.40617 271 SER A CA 1
ATOM 3806 C C . SER A 1 251 ? -20.93000 -11.36800 -20.49200 1.000 38.57110 271 SER A C 1
ATOM 3807 O O . SER A 1 251 ? -21.80300 -10.58600 -20.87400 1.000 34.01275 271 SER A O 1
ATOM 3815 N N . MET A 1 252 ? -20.52500 -11.45700 -19.22700 1.000 33.35749 272 MET A N 1
ATOM 3816 C CA . MET A 1 252 ? -20.97100 -10.57500 -18.17200 1.000 35.60720 272 MET A CA 1
ATOM 3817 C C . MET A 1 252 ? -19.75200 -10.21300 -17.34100 1.000 34.53383 272 MET A C 1
ATOM 3818 O O . MET A 1 252 ? -18.70100 -10.84700 -17.43400 1.000 33.68527 272 MET A O 1
ATOM 3832 N N . SER A 1 253 ? -19.88500 -9.17700 -16.52700 1.000 33.49419 273 SER A N 1
ATOM 3833 C CA . SER A 1 253 ? -18.84000 -8.89500 -15.56100 1.000 32.06934 273 SER A CA 1
ATOM 3834 C C . SER A 1 253 ? -19.48300 -8.34000 -14.31000 1.000 32.20942 273 SER A C 1
ATOM 3835 O O . SER A 1 253 ? -20.65400 -7.92900 -14.31100 1.000 31.53803 273 SER A O 1
ATOM 3843 N N . ILE A 1 254 ? -18.71200 -8.36200 -13.23200 1.000 30.11895 274 ILE A N 1
ATOM 3844 C CA . ILE A 1 254 ? -19.04900 -7.64100 -12.00900 1.000 27.11584 274 ILE A CA 1
ATOM 3845 C C . ILE A 1 254 ? -18.02400 -6.53200 -11.85000 1.000 33.71328 274 ILE A C 1
ATOM 3846 O O . ILE A 1 254 ? -16.81100 -6.78500 -11.88000 1.000 30.87572 274 ILE A O 1
ATOM 3862 N N . ILE A 1 255 ? -18.50600 -5.29500 -11.76100 1.000 29.35293 275 ILE A N 1
ATOM 3863 C CA . ILE A 1 255 ? -17.66600 -4.15000 -11.42300 1.000 28.75655 275 ILE A CA 1
ATOM 3864 C C . ILE A 1 255 ? -17.85700 -3.86700 -9.94200 1.000 33.81937 275 ILE A C 1
ATOM 3865 O O . ILE A 1 255 ? -19.00300 -3.82500 -9.44700 1.000 25.39598 275 ILE A O 1
ATOM 3881 N N . PHE A 1 256 ? -16.73600 -3.74600 -9.22400 1.000 26.86614 276 PHE A N 1
ATOM 3882 C CA . PHE A 1 256 ? -16.70900 -3.48800 -7.79100 1.000 28.28233 276 PHE A CA 1
ATOM 3883 C C . PHE A 1 256 ? -16.30700 -2.04800 -7.56200 1.000 29.27045 276 PHE A C 1
ATOM 3884 O O . PHE A 1 256 ? -15.43400 -1.52500 -8.26500 1.000 29.93449 276 PHE A O 1
ATOM 3901 N N . PHE A 1 257 ? -16.92500 -1.42200 -6.56600 1.000 28.95158 277 PHE A N 1
ATOM 3902 C CA . PHE A 1 257 ? -16.54100 -0.09300 -6.11300 1.000 31.75123 277 PHE A CA 1
ATOM 3903 C C . PHE A 1 257 ? -16.10300 -0.20700 -4.66100 1.000 32.47910 277 PHE A C 1
ATOM 3904 O O . PHE A 1 257 ? -16.93000 -0.42600 -3.76700 1.000 27.83893 277 PHE A O 1
ATOM 3921 N N . LEU A 1 258 ? -14.80200 -0.05700 -4.43600 1.000 30.27002 278 LEU A N 1
ATOM 3922 C CA . LEU A 1 258 ? -14.19700 -0.27500 -3.13000 1.000 28.46747 278 LEU A CA 1
ATOM 3923 C C . LEU A 1 258 ? -13.69900 1.04600 -2.56400 1.000 30.79873 278 LEU A C 1
ATOM 3924 O O . LEU A 1 258 ? -12.70000 1.58300 -3.06900 1.000 32.62924 278 LEU A O 1
ATOM 3940 N N . PRO A 1 259 ? -14.34200 1.62100 -1.54000 1.000 33.59504 279 PRO A N 1
ATOM 3941 C CA . PRO A 1 259 ? -13.82900 2.87400 -0.96800 1.000 36.04493 279 PRO A CA 1
ATOM 3942 C C . PRO A 1 259 ? -12.41600 2.70900 -0.42600 1.000 33.75932 279 PRO A C 1
ATOM 3943 O O . PRO A 1 259 ? -12.02800 1.63100 0.02600 1.000 33.30552 279 PRO A O 1
ATOM 3954 N N . LEU A 1 260 ? -11.66300 3.81000 -0.44500 1.000 37.23584 280 LEU A N 1
ATOM 3955 C CA . LEU A 1 260 ? -10.28700 3.78800 0.05700 1.000 43.39746 280 LEU A CA 1
ATOM 3956 C C . LEU A 1 260 ? -10.22700 3.69400 1.57300 1.000 43.78042 280 LEU A C 1
ATOM 3957 O O . LEU A 1 260 ? -9.26800 3.13900 2.11800 1.000 42.32293 280 LEU A O 1
ATOM 3973 N N . LYS A 1 261 ? -11.21900 4.24000 2.26200 1.000 41.43115 281 LYS A N 1
ATOM 3974 C CA . LYS A 1 261 ? -11.28800 4.24300 3.71700 1.000 43.72857 281 LYS A CA 1
ATOM 3975 C C . LYS A 1 261 ? -12.49600 3.43400 4.15600 1.000 40.31716 281 LYS A C 1
ATOM 3976 O O . LYS A 1 261 ? -13.52500 3.43700 3.47600 1.000 40.22398 281 LYS A O 1
ATOM 3995 N N . VAL A 1 262 ? -12.37600 2.75200 5.29900 1.000 40.10608 282 VAL A N 1
ATOM 3996 C CA . VAL A 1 262 ? -13.50800 2.00200 5.84500 1.000 42.02092 282 VAL A CA 1
ATOM 3997 C C . VAL A 1 262 ? -14.64700 2.96300 6.14700 1.000 47.44488 282 VAL A C 1
ATOM 3998 O O . VAL A 1 262 ? -14.48700 3.93900 6.88800 1.000 47.42997 282 VAL A O 1
ATOM 4011 N N . THR A 1 263 ? -15.80400 2.69100 5.56100 1.000 48.32605 283 THR A N 1
ATOM 4012 C CA . THR A 1 263 ? -16.98100 3.53000 5.70100 1.000 56.30356 283 THR A CA 1
ATOM 4013 C C . THR A 1 263 ? -18.16900 2.78200 5.12900 1.000 57.14517 283 THR A C 1
ATOM 4014 O O . THR A 1 263 ? -18.02300 1.96400 4.21100 1.000 42.25248 283 THR A O 1
ATOM 4025 N N . GLN A 1 264 ? -19.33800 3.06500 5.70300 1.000 58.41293 284 GLN A N 1
ATOM 4026 C CA . GLN A 1 264 ? -20.64000 2.71600 5.15700 1.000 52.78457 284 GLN A CA 1
ATOM 4027 C C . GLN A 1 264 ? -21.23200 3.83400 4.31600 1.000 56.13788 284 GLN A C 1
ATOM 4028 O O . GLN A 1 264 ? -22.34700 3.68900 3.81100 1.000 45.85457 284 GLN A O 1
ATOM 4042 N N . ASN A 1 265 ? -20.55700 4.97200 4.21600 1.000 60.34647 285 ASN A N 1
ATOM 4043 C CA . ASN A 1 265 ? -21.08400 6.11200 3.47400 1.000 61.55414 285 ASN A CA 1
ATOM 4044 C C . ASN A 1 265 ? -20.57700 6.02700 2.04000 1.000 50.47583 285 ASN A C 1
ATOM 4045 O O . ASN A 1 265 ? -19.52800 6.57400 1.68600 1.000 48.01104 285 ASN A O 1
ATOM 4056 N N . LEU A 1 266 ? -21.33300 5.32500 1.20500 1.000 41.71939 286 LEU A N 1
ATOM 4057 C CA . LEU A 1 266 ? -21.01000 5.16600 -0.20600 1.000 37.97195 286 LEU A CA 1
ATOM 4058 C C . LEU A 1 266 ? -21.74800 6.16300 -1.08600 1.000 36.72473 286 LEU A C 1
ATOM 4059 O O . LEU A 1 266 ? -21.74200 6.01600 -2.30600 1.000 37.99900 286 LEU A O 1
ATOM 4075 N N . THR A 1 267 ? -22.37000 7.18200 -0.48600 1.000 39.20723 287 THR A N 1
ATOM 4076 C CA . THR A 1 267 ? -23.29500 8.04900 -1.20700 1.000 44.22514 287 THR A CA 1
ATOM 4077 C C . THR A 1 267 ? -22.62300 8.72500 -2.39200 1.000 40.95522 287 THR A C 1
ATOM 4078 O O . THR A 1 267 ? -23.20000 8.80400 -3.48400 1.000 35.84497 287 THR A O 1
ATOM 4089 N N . LEU A 1 268 ? -21.40200 9.21300 -2.20100 1.000 40.18648 288 LEU A N 1
ATOM 4090 C CA . LEU A 1 268 ? -20.72300 9.91300 -3.28300 1.000 35.59244 288 LEU A CA 1
ATOM 4091 C C . LEU A 1 268 ? -20.54000 9.01300 -4.49400 1.000 36.95905 288 LEU A C 1
ATOM 4092 O O . LEU A 1 268 ? -20.74000 9.44300 -5.63500 1.000 37.06739 288 LEU A O 1
ATOM 4108 N N . ILE A 1 269 ? -20.13000 7.76600 -4.26400 1.000 33.35061 289 ILE A N 1
ATOM 4109 C CA . ILE A 1 269 ? -20.03900 6.80300 -5.34900 1.000 34.18356 289 ILE A CA 1
ATOM 4110 C C . ILE A 1 269 ? -21.41400 6.58400 -5.96600 1.000 34.34262 289 ILE A C 1
ATOM 4111 O O . ILE A 1 269 ? -21.58100 6.58700 -7.18800 1.000 30.51342 289 ILE A O 1
ATOM 4127 N N . GLU A 1 270 ? -22.41500 6.37100 -5.12200 1.000 32.10027 290 GLU A N 1
ATOM 4128 C CA . GLU A 1 270 ? -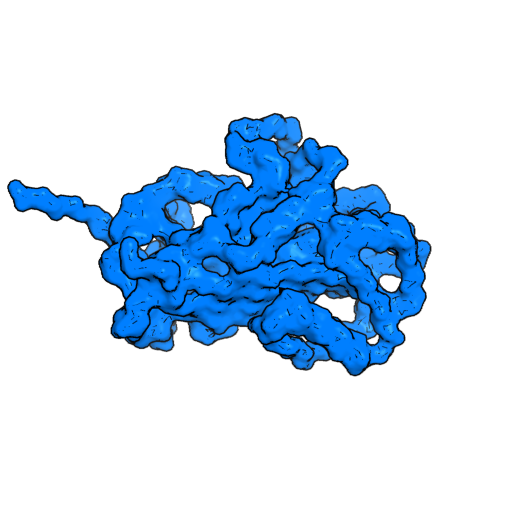23.74500 6.07200 -5.62100 1.000 32.80183 290 GLU A CA 1
ATOM 4129 C C . GLU A 1 270 ? -24.25100 7.17900 -6.53500 1.000 34.97314 290 GLU A C 1
ATOM 4130 O O . GLU A 1 270 ? -24.87100 6.89900 -7.56400 1.000 33.82149 290 GLU A O 1
ATOM 4142 N N . GLU A 1 271 ? -23.95500 8.43900 -6.20300 1.000 36.02941 291 GLU A N 1
ATOM 4143 C CA A GLU A 1 271 ? -24.42300 9.56700 -7.00300 0.589 38.41791 291 GLU A CA 1
ATOM 4144 C CA B GLU A 1 271 ? -24.46200 9.53800 -7.01500 0.411 37.61580 291 GLU A CA 1
ATOM 4145 C C . GLU A 1 271 ? -23.87500 9.54900 -8.42200 1.000 38.96071 291 GLU A C 1
ATOM 4146 O O . GLU A 1 271 ? -24.46400 10.17000 -9.31000 1.000 40.05348 291 GLU A O 1
ATOM 4169 N N . SER A 1 272 ? -22.75000 8.87800 -8.65300 1.000 33.98581 292 SER A N 1
ATOM 4170 C CA . SER A 1 272 ? -22.17200 8.82400 -9.99000 1.000 36.39786 292 SER A CA 1
ATOM 4171 C C . SER A 1 272 ? -22.70400 7.67400 -10.84100 1.000 34.65291 292 SER A C 1
ATOM 4172 O O . SER A 1 272 ? -22.46300 7.65900 -12.05200 1.000 32.76067 292 SER A O 1
ATOM 4180 N N . LEU A 1 273 ? -23.41600 6.71500 -10.25600 1.000 31.35514 293 LEU A N 1
ATOM 4181 C CA . LEU A 1 273 ? -23.77900 5.50300 -10.99000 1.000 33.14412 293 LEU A CA 1
ATOM 4182 C C . LEU A 1 273 ? -24.85000 5.81600 -12.03000 1.000 30.60442 293 LEU A C 1
ATOM 4183 O O . LEU A 1 273 ? -25.99800 6.10100 -11.68300 1.000 32.45948 293 LEU A O 1
ATOM 4199 N N . THR A 1 274 ? -24.46100 5.78400 -13.30400 1.000 31.89108 294 THR A N 1
ATOM 4200 C CA . THR A 1 274 ? -25.36500 5.85100 -14.44000 1.000 29.80423 294 THR A CA 1
ATOM 4201 C C . THR A 1 274 ? -24.84900 4.88300 -15.48800 1.000 29.11323 294 THR A C 1
ATOM 4202 O O . THR A 1 274 ? -23.70100 4.45000 -15.43900 1.000 30.35284 294 THR A O 1
ATOM 4213 N N . SER A 1 275 ? -25.70300 4.55200 -16.45400 1.000 27.75567 295 SER A N 1
ATOM 4214 C CA . SER A 1 275 ? -25.28300 3.66500 -17.53500 1.000 28.59142 295 SER A CA 1
ATOM 4215 C C . SER A 1 275 ? -24.08600 4.22900 -18.27900 1.000 29.02340 295 SER A C 1
ATOM 4216 O O . SER A 1 275 ? -23.18100 3.48800 -18.68400 1.000 30.32964 295 SER A O 1
ATOM 4224 N N . GLU A 1 276 ? -24.07300 5.54100 -18.47900 1.000 29.59163 296 GLU A N 1
ATOM 4225 C CA . GLU A 1 276 ? -23.00800 6.16600 -19.24000 1.000 32.64543 296 GLU A CA 1
ATOM 4226 C C . GLU A 1 276 ? -21.71800 6.23100 -18.43200 1.000 34.03515 296 GLU A C 1
ATOM 4227 O O . GLU A 1 276 ? -20.62700 6.00600 -18.96800 1.000 33.42491 296 GLU A O 1
ATOM 4239 N N . PHE A 1 277 ? -21.81800 6.56800 -17.15000 1.000 33.73969 297 PHE A N 1
ATOM 4240 C CA . PHE A 1 277 ? -20.64800 6.51300 -16.28300 1.000 33.90354 297 PHE A CA 1
ATOM 4241 C C . PHE A 1 277 ? -20.04800 5.11100 -16.27100 1.000 35.88684 297 PHE A C 1
ATOM 4242 O O . PHE A 1 277 ? -18.83600 4.94000 -16.41800 1.000 32.71906 297 PHE A O 1
ATOM 4259 N N . ILE A 1 278 ? -20.88700 4.08700 -16.12500 1.000 30.92096 298 ILE A N 1
ATOM 4260 C CA . ILE A 1 278 ? -20.37600 2.72000 -16.05600 1.000 30.75456 298 ILE A CA 1
ATOM 4261 C C . ILE A 1 278 ? -19.74100 2.30300 -17.37400 1.000 34.31533 298 ILE A C 1
ATOM 4262 O O . ILE A 1 278 ? -18.73100 1.59000 -17.39800 1.000 32.06635 298 ILE A O 1
ATOM 4278 N N . HIS A 1 279 ? -20.32761 2.71250 -18.49523 1.000 35.71345 299 HIS A N 1
ATOM 4279 C CA . HIS A 1 279 ? -19.67620 2.43077 -19.76688 1.000 34.54050 299 HIS A CA 1
ATOM 4280 C C . HIS A 1 279 ? -18.30404 3.09478 -19.83128 1.000 32.78898 299 HIS A C 1
ATOM 4281 O O . HIS A 1 279 ? -17.31733 2.47236 -20.25548 1.000 36.66541 299 HIS A O 1
ATOM 4295 N N . ASP A 1 280 ? -18.21500 4.35100 -19.38700 1.000 33.31316 300 ASP A N 1
ATOM 4296 C CA . ASP A 1 280 ? -16.93600 5.05700 -19.41200 1.000 34.16531 300 ASP A CA 1
ATOM 4297 C C . ASP A 1 280 ? -15.91400 4.38400 -18.51100 1.000 40.95180 300 ASP A C 1
ATOM 4298 O O . ASP A 1 280 ? -14.75700 4.21000 -18.90500 1.000 36.68871 300 ASP A O 1
ATOM 4307 N N . ILE A 1 281 ? -16.32100 4.01900 -17.29000 1.000 32.57018 301 ILE A N 1
ATOM 4308 C CA . ILE A 1 281 ? -15.43500 3.29600 -16.37100 1.000 35.62826 301 ILE A CA 1
ATOM 4309 C C . ILE A 1 281 ? -14.89300 2.04900 -17.04200 1.000 36.35100 301 ILE A C 1
ATOM 4310 O O . ILE A 1 281 ? -13.67900 1.81200 -17.07100 1.000 36.67764 301 ILE A O 1
ATOM 4326 N N . ASP A 1 282 ? -15.79800 1.24200 -17.60300 1.000 31.24339 302 ASP A N 1
ATOM 4327 C CA . ASP A 1 282 ? -15.41400 0.00400 -18.26700 1.000 36.88897 302 ASP A CA 1
ATOM 4328 C C . ASP A 1 282 ? -14.37300 0.25000 -19.35800 1.000 42.28966 302 ASP A C 1
ATOM 4329 O O . ASP A 1 282 ? -13.41800 -0.52400 -19.50100 1.000 45.23780 302 ASP A O 1
ATOM 4338 N N . ARG A 1 283 ? -14.54800 1.31300 -20.14500 1.000 41.14069 303 ARG A N 1
ATOM 4339 C CA . ARG A 1 283 ? -13.56700 1.62300 -21.17800 1.000 43.12759 303 ARG A CA 1
ATOM 4340 C C . ARG A 1 283 ? -12.22900 2.04000 -20.58200 1.000 42.88766 303 ARG A C 1
ATOM 4341 O O . ARG A 1 283 ? -11.18400 1.82100 -21.20200 1.000 43.60184 303 ARG A O 1
ATOM 4362 N N . GLU A 1 284 ? -12.23200 2.64700 -19.39300 1.000 38.05797 304 GLU A N 1
ATOM 4363 C CA . GLU A 1 284 ? -11.01200 3.21100 -18.82400 1.000 41.96531 304 GLU A CA 1
ATOM 4364 C C . GLU A 1 284 ? -10.23300 2.23900 -17.94600 1.000 43.81935 304 GLU A C 1
ATOM 4365 O O . GLU A 1 284 ? -9.05600 2.49900 -17.66000 1.000 44.15465 304 GLU A O 1
ATOM 4377 N N . LEU A 1 285 ? -10.84400 1.13600 -17.51300 1.000 36.95488 305 LEU A N 1
ATOM 4378 C CA . LEU A 1 285 ? -10.14300 0.16800 -16.67800 1.000 35.00881 305 LEU A CA 1
ATOM 4379 C C . LEU A 1 285 ? -8.96700 -0.42400 -17.44900 1.000 37.37983 305 LEU A C 1
ATOM 4380 O O . LEU A 1 285 ? -9.00800 -0.55700 -18.67000 1.000 37.28502 305 LEU A O 1
ATOM 4396 N N . LYS A 1 286 ? -7.91600 -0.79600 -16.72300 1.000 36.65668 306 LYS A N 1
ATOM 4397 C CA . LYS A 1 286 ? -6.73700 -1.39900 -17.33000 1.000 37.78056 306 LYS A CA 1
ATOM 4398 C C . LYS A 1 286 ? -6.44900 -2.74400 -16.67500 1.000 39.27335 306 LYS A C 1
ATOM 4399 O O . LYS A 1 286 ? -6.68200 -2.93400 -15.48100 1.000 33.57344 306 LYS A O 1
ATOM 4418 N N . THR A 1 287 ? -5.93700 -3.67800 -17.47300 1.000 40.48264 307 THR A N 1
ATOM 4419 C CA . THR A 1 287 ? -5.62300 -5.01300 -16.97900 1.000 42.84255 307 THR A CA 1
ATOM 4420 C C . THR A 1 287 ? -4.40500 -4.97000 -16.06600 1.000 44.92298 307 THR A C 1
ATOM 4421 O O . THR A 1 287 ? -3.35600 -4.44200 -16.43900 1.000 44.50852 307 THR A O 1
ATOM 4432 N N . VAL A 1 288 ? -4.54100 -5.53200 -14.86800 1.000 40.46648 308 VAL A N 1
ATOM 4433 C CA . VAL A 1 288 ? -3.46800 -5.57100 -13.88000 1.000 39.19622 308 VAL A CA 1
ATOM 4434 C C . VAL A 1 288 ? -3.52300 -6.92600 -13.19200 1.000 40.96578 308 VAL A C 1
ATOM 4435 O O . VAL A 1 288 ? -4.50600 -7.65600 -13.29900 1.000 42.78792 308 VAL A O 1
ATOM 4448 N N . GLN A 1 289 ? -2.45500 -7.26300 -12.47900 1.000 39.29589 309 GLN A N 1
ATOM 4449 C CA . GLN A 1 289 ? -2.49200 -8.37600 -11.53900 1.000 42.36742 309 GLN A CA 1
ATOM 4450 C C . GLN A 1 289 ? -2.77900 -7.80300 -10.15700 1.000 43.49522 309 GLN A C 1
ATOM 4451 O O . GLN A 1 289 ? -2.29700 -6.72000 -9.80100 1.000 49.67981 309 GLN A O 1
ATOM 4465 N N . ALA A 1 290 ? -3.58500 -8.51700 -9.38700 1.000 41.01603 310 ALA A N 1
ATOM 4466 C CA . ALA A 1 290 ? -4.03300 -8.01300 -8.10000 1.000 38.16606 310 ALA A CA 1
ATOM 4467 C C . ALA A 1 290 ? -3.93400 -9.11600 -7.07000 1.000 35.30431 310 ALA A C 1
ATOM 4468 O O . ALA A 1 290 ? -4.16800 -10.28600 -7.38000 1.000 40.14908 310 ALA A O 1
ATOM 4475 N N . VAL A 1 291 ? -3.60600 -8.72800 -5.84100 1.000 37.70431 311 VAL A N 1
ATOM 4476 C CA . VAL A 1 291 ? -3.85400 -9.54900 -4.66000 1.000 38.63087 311 VAL A CA 1
ATOM 4477 C C . VAL A 1 291 ? -5.32600 -9.34200 -4.31600 1.000 37.70462 311 VAL A C 1
ATOM 4478 O O . VAL A 1 291 ? -5.69900 -8.34100 -3.70100 1.000 35.31849 311 VAL A O 1
ATOM 4491 N N . LEU A 1 292 ? -6.16300 -10.28600 -4.73600 1.000 35.33562 312 LEU A N 1
ATOM 4492 C CA . LEU A 1 292 ? -7.61500 -10.13600 -4.71700 1.000 35.57324 312 LEU A CA 1
ATOM 4493 C C . LEU A 1 292 ? -8.21900 -10.97400 -3.60200 1.000 33.27232 312 LEU A C 1
ATOM 4494 O O . LEU A 1 292 ? -7.94500 -12.17300 -3.50400 1.000 33.96574 312 LEU A O 1
ATOM 4510 N N . THR A 1 293 ? -9.06000 -10.35700 -2.77500 1.000 33.39032 313 THR A N 1
ATOM 4511 C CA . THR A 1 293 ? -9.95200 -11.13000 -1.92500 1.000 36.02013 313 THR A CA 1
ATOM 4512 C C . THR A 1 293 ? -11.40200 -10.69000 -2.13500 1.000 33.93217 313 THR A C 1
ATOM 4513 O O . THR A 1 293 ? -11.69900 -9.50100 -2.27100 1.000 31.56329 313 THR A O 1
ATOM 4524 N N . VAL A 1 294 ? -12.29500 -11.66900 -2.19200 1.000 32.81978 314 VAL A N 1
ATOM 4525 C CA . VAL A 1 294 ? -13.71100 -11.42800 -2.44500 1.000 32.66542 314 VAL A CA 1
ATOM 4526 C C . VAL A 1 294 ? -14.50700 -12.27500 -1.46400 1.000 33.61696 314 VAL A C 1
ATOM 4527 O O . VAL A 1 294 ? -14.34600 -13.50100 -1.42700 1.000 35.12284 314 VAL A O 1
ATOM 4540 N N . PRO A 1 295 ? -15.38900 -11.69100 -0.66900 1.000 34.41340 315 PRO A N 1
ATOM 4541 C CA . PRO A 1 295 ? -16.22200 -12.52200 0.20700 1.000 36.70439 315 PRO A CA 1
ATOM 4542 C C . PRO A 1 295 ? -17.19300 -13.35100 -0.61900 1.000 34.39547 315 PRO A C 1
ATOM 4543 O O . PRO A 1 295 ? -17.71100 -12.89700 -1.64000 1.000 34.68418 315 PRO A O 1
ATOM 4554 N N . LYS A 1 296 ? -17.41700 -14.58500 -0.18700 1.000 38.12992 316 LYS A N 1
ATOM 4555 C CA . LYS A 1 296 ? -18.55400 -15.33900 -0.69900 1.000 37.52525 316 LYS A CA 1
ATOM 4556 C C . LYS A 1 296 ? -19.84800 -14.58700 -0.41000 1.000 39.70573 316 LYS A C 1
ATOM 4557 O O . LYS A 1 296 ? -19.99100 -13.92400 0.62400 1.000 39.71989 316 LYS A O 1
ATOM 4576 N N . LEU A 1 297 ? -20.80500 -14.70200 -1.32800 1.000 36.58721 317 LEU A N 1
ATOM 4577 C CA . LEU A 1 297 ? -22.08800 -14.02700 -1.19800 1.000 38.59092 317 LEU A CA 1
ATOM 4578 C C . LEU A 1 297 ? -23.21000 -15.00800 -1.49700 1.000 35.88082 317 LEU A C 1
ATOM 4579 O O . LEU A 1 297 ? -23.18700 -15.69400 -2.52400 1.000 33.08210 317 LEU A O 1
ATOM 4595 N N . LYS A 1 298 ? -24.18100 -15.07900 -0.60000 1.000 37.02578 318 LYS A N 1
ATOM 4596 C CA . LYS A 1 298 ? -25.44400 -15.75500 -0.88900 1.000 41.57730 318 LYS A CA 1
ATOM 4597 C C . LYS A 1 298 ? -26.51300 -14.89800 -0.22400 1.000 42.34283 318 LYS A C 1
ATOM 4598 O O . LYS A 1 298 ? -26.71600 -14.97700 0.99000 1.000 42.77648 318 LYS A O 1
ATOM 4617 N N . LEU A 1 299 ? -27.17000 -14.06500 -1.02000 1.000 38.65804 319 LEU A N 1
ATOM 4618 C CA . LEU A 1 299 ? -28.06300 -13.03800 -0.52500 1.000 42.66895 319 LEU A CA 1
ATOM 4619 C C . LEU A 1 299 ? -29.42900 -13.19100 -1.17800 1.000 42.98682 319 LEU A C 1
ATOM 4620 O O . LEU A 1 299 ? -29.57100 -13.78900 -2.24700 1.000 37.96313 319 LEU A O 1
ATOM 4636 N N . SER A 1 300 ? -30.43800 -12.65000 -0.51000 1.000 44.12847 320 SER A N 1
ATOM 4637 C CA . SER A 1 300 ? -31.78500 -12.64700 -1.04600 1.000 46.11670 320 SER A CA 1
ATOM 4638 C C . SER A 1 300 ? -32.50700 -11.42900 -0.50200 1.000 41.94577 320 SER A C 1
ATOM 4639 O O . SER A 1 300 ? -32.15400 -10.89000 0.54800 1.000 42.81181 320 SER A O 1
ATOM 4647 N N . TYR A 1 301 ? -33.49500 -10.97400 -1.25400 1.000 38.49757 321 TYR A N 1
ATOM 4648 C CA . TYR A 1 301 ? -34.30200 -9.84600 -0.84500 1.000 36.08109 321 TYR A CA 1
ATOM 4649 C C . TYR A 1 301 ? -35.73100 -10.11300 -1.27700 1.000 38.74400 321 TYR A C 1
ATOM 4650 O O . TYR A 1 301 ? -35.97900 -10.69200 -2.33900 1.000 34.96452 321 TYR A O 1
ATOM 4668 N N . GLU A 1 302 ? -36.66100 -9.72000 -0.42600 1.000 38.09020 322 GLU A N 1
ATOM 4669 C CA . GLU A 1 302 ? -38.06400 -9.73000 -0.78400 1.000 41.45130 322 GLU A CA 1
ATOM 4670 C C . GLU A 1 302 ? -38.65000 -8.49700 -0.14100 1.000 44.14041 322 GLU A C 1
ATOM 4671 O O . GLU A 1 302 ? -38.42000 -8.25800 1.04500 1.000 43.47178 322 GLU A O 1
ATOM 4683 N N . GLY A 1 303 ? -39.34100 -7.68800 -0.92100 1.000 44.54622 323 GLY A N 1
ATOM 4684 C CA . GLY A 1 303 ? -39.84000 -6.44700 -0.38000 1.000 47.38325 323 GLY A CA 1
ATOM 4685 C C . GLY A 1 303 ? -40.65500 -5.69800 -1.40300 1.000 47.97628 323 GLY A C 1
ATOM 4686 O O . GLY A 1 303 ? -40.64600 -6.00800 -2.59700 1.000 46.41558 323 GLY A O 1
ATOM 4690 N N . GLU A 1 304 ? -41.34600 -4.68700 -0.90300 1.000 49.26731 324 GLU A N 1
ATOM 4691 C CA . GLU A 1 304 ? -42.11100 -3.75100 -1.70300 1.000 44.53253 324 GLU A CA 1
ATOM 4692 C C . GLU A 1 304 ? -41.22700 -2.55800 -2.04400 1.000 41.10955 324 GLU A C 1
ATOM 4693 O O . GLU A 1 304 ? -40.56000 -2.00700 -1.17000 1.000 40.31967 324 GLU A O 1
ATOM 4705 N N . VAL A 1 305 ? -41.19500 -2.17400 -3.31700 1.000 35.23786 325 VAL A N 1
ATOM 4706 C CA . VAL A 1 305 ? -40.51200 -0.94900 -3.70000 1.000 37.67161 325 VAL A CA 1
ATOM 4707 C C . VAL A 1 305 ? -41.50500 0.16500 -4.00900 1.000 35.76607 325 VAL A C 1
ATOM 4708 O O . VAL A 1 305 ? -41.11500 1.21800 -4.51800 1.000 34.67868 325 VAL A O 1
ATOM 4721 N N . THR A 1 306 ? -42.78100 -0.03500 -3.65000 1.000 37.24042 326 THR A N 1
ATOM 4722 C CA . THR A 1 306 ? -43.84000 0.94700 -3.84800 1.000 36.81989 326 THR A CA 1
ATOM 4723 C C . THR A 1 306 ? -43.41500 2.34600 -3.42500 1.000 37.30757 326 THR A C 1
ATOM 4724 O O . THR A 1 306 ? -43.50700 3.30300 -4.19900 1.000 36.08516 326 THR A O 1
ATOM 4735 N N . LYS A 1 307 ? -42.98200 2.49100 -2.17400 1.000 39.25799 327 LYS A N 1
ATOM 4736 C CA . LYS A 1 307 ? -42.67000 3.82600 -1.68100 1.000 39.28007 327 LYS A CA 1
ATOM 4737 C C . LYS A 1 307 ? -41.46900 4.42200 -2.40200 1.000 36.59363 327 LYS A C 1
ATOM 4738 O O . LYS A 1 307 ? -41.41500 5.63500 -2.62700 1.000 38.13126 327 LYS A O 1
ATOM 4748 N N . SER A 1 308 ? -40.48700 3.59500 -2.76100 1.000 38.15085 328 SER A N 1
ATOM 4749 C CA . SER A 1 308 ? -39.33400 4.12300 -3.47800 1.000 36.27387 328 SER A CA 1
ATOM 4750 C C . SER A 1 308 ? -39.73500 4.64000 -4.85400 1.000 38.12465 328 SER A C 1
ATOM 4751 O O . SER A 1 308 ? -39.24000 5.68100 -5.30200 1.000 35.20043 328 SER A O 1
ATOM 4759 N N . LEU A 1 309 ? -40.64100 3.93600 -5.53800 1.000 33.50535 329 LEU A N 1
ATOM 4760 C CA . LEU A 1 309 ? -41.05100 4.41300 -6.85100 1.000 34.13235 329 LEU A CA 1
ATOM 4761 C C . LEU A 1 309 ? -41.82500 5.71300 -6.74200 1.000 34.83859 329 LEU A C 1
ATOM 4762 O O . LEU A 1 309 ? -41.74400 6.56100 -7.64100 1.000 34.21424 329 LEU A O 1
ATOM 4778 N N . GLN A 1 310 ? -42.57900 5.88800 -5.65000 1.000 35.31282 330 GLN A N 1
ATOM 4779 C CA . GLN A 1 310 ? -43.30300 7.13200 -5.43800 1.000 38.18355 330 GLN A CA 1
ATOM 4780 C C . GLN A 1 310 ? -42.37000 8.32400 -5.29700 1.000 39.68189 330 GLN A C 1
ATOM 4781 O O . GLN A 1 310 ? -42.79500 9.46200 -5.53800 1.000 41.38646 330 GLN A O 1
ATOM 4795 N N . GLU A 1 311 ? -41.11300 8.09600 -4.91100 1.000 41.91522 331 GLU A N 1
ATOM 4796 C CA . GLU A 1 311 ? -40.12000 9.15800 -4.84000 1.000 40.77680 331 GLU A CA 1
ATOM 4797 C C . GLU A 1 311 ? -39.39400 9.35500 -6.16200 1.000 39.64482 331 GLU A C 1
ATOM 4798 O O . GLU A 1 311 ? -38.48200 10.18000 -6.24000 1.000 43.94844 331 GLU A O 1
ATOM 4810 N N . MET A 1 312 ? -39.76600 8.60300 -7.19200 1.000 34.89250 332 MET A N 1
ATOM 4811 C CA . MET A 1 312 ? -39.08100 8.60100 -8.47500 1.000 39.97381 332 MET A CA 1
ATOM 4812 C C . MET A 1 312 ? -39.98800 9.13700 -9.56200 1.000 34.34546 332 MET A C 1
ATOM 4813 O O . MET A 1 312 ? -39.94100 8.67600 -10.70400 1.000 36.40634 332 MET A O 1
ATOM 4827 N N . LYS A 1 313 ? -40.85800 10.07500 -9.19300 1.000 37.28374 333 LYS A N 1
ATOM 4828 C CA . LYS A 1 313 ? -41.78000 10.72400 -10.13100 1.000 35.42332 333 LYS A CA 1
ATOM 4829 C C . LYS A 1 313 ? -42.80100 9.74100 -10.70300 1.000 35.89201 333 LYS A C 1
ATOM 4830 O O . LYS A 1 313 ? -43.28700 9.91000 -11.82700 1.000 37.63476 333 LYS A O 1
ATOM 4849 N N . LEU A 1 314 ? -43.15000 8.71300 -9.93100 1.000 33.06344 334 LEU A N 1
ATOM 4850 C CA . LEU A 1 314 ? -44.19900 7.78000 -10.32400 1.000 30.90729 334 LEU A CA 1
ATOM 4851 C C . LEU A 1 314 ? -45.39800 7.81800 -9.38300 1.000 33.99494 334 LEU A C 1
ATOM 4852 O O . LEU A 1 314 ? -46.28300 6.96000 -9.48300 1.000 33.94681 334 LEU A O 1
ATOM 4868 N N . GLN A 1 315 ? -45.45900 8.79900 -8.48800 1.000 33.89623 335 GLN A N 1
ATOM 4869 C CA A GLN A 1 315 ? -46.56200 8.86100 -7.53500 0.555 36.73538 335 GLN A CA 1
ATOM 4870 C CA B GLN A 1 315 ? -46.56000 8.88200 -7.53400 0.445 37.07431 335 GLN A CA 1
ATOM 4871 C C . GLN A 1 315 ? -47.91800 8.94100 -8.23400 1.000 40.60681 335 GLN A C 1
ATOM 4872 O O . GLN A 1 315 ? -48.91200 8.40400 -7.72700 1.000 39.43233 335 GLN A O 1
ATOM 4899 N N . SER A 1 316 ? -47.99000 9.58500 -9.40000 1.000 37.85440 336 SER A N 1
ATOM 4900 C CA . SER A 1 316 ? -49.30600 9.73700 -10.01200 1.000 35.41020 336 SER A CA 1
ATOM 4901 C C . SER A 1 316 ? -49.88000 8.40800 -10.49500 1.000 37.78398 336 SER A C 1
ATOM 4902 O O . SER A 1 316 ? -51.09300 8.31800 -10.71100 1.000 37.99608 336 SER A O 1
ATOM 4910 N N . LEU A 1 317 ? -49.05100 7.37400 -10.66300 1.000 36.00910 337 LEU A N 1
ATOM 4911 C CA . LEU A 1 317 ? -49.57900 6.04900 -10.98200 1.000 36.82342 337 LEU A CA 1
ATOM 4912 C C . LEU A 1 317 ? -50.46600 5.49900 -9.87000 1.000 36.85058 337 LEU A C 1
ATOM 4913 O O . LEU A 1 317 ? -51.28900 4.60500 -10.12000 1.000 34.18596 337 LEU A O 1
ATOM 4929 N N . PHE A 1 318 ? -50.29700 6.00200 -8.65100 1.000 40.22104 338 PHE A N 1
ATOM 4930 C CA . PHE A 1 318 ? -51.03000 5.54500 -7.48800 1.000 41.28367 338 PHE A CA 1
ATOM 4931 C C . PHE A 1 318 ? -52.23900 6.41300 -7.17000 1.000 40.14835 338 PHE A C 1
ATOM 4932 O O . PHE A 1 318 ? -52.99400 6.07600 -6.25600 1.000 42.64711 338 PHE A O 1
ATOM 4949 N N . ASP A 1 319 ? -52.44100 7.50600 -7.90400 1.000 38.56949 339 ASP A N 1
ATOM 4950 C CA A ASP A 1 319 ? -53.52600 8.43300 -7.63800 0.627 43.57953 339 ASP A CA 1
ATOM 4951 C CA B ASP A 1 319 ? -53.53600 8.43400 -7.63100 0.373 43.55042 339 ASP A CA 1
ATOM 4952 C C . ASP A 1 319 ? -54.69600 8.17100 -8.58100 1.000 43.32698 339 ASP A C 1
ATOM 4953 O O . ASP A 1 319 ? -55.53900 7.31200 -8.30900 1.000 42.70172 339 ASP A O 1
ATOM 4970 N N . SER A 1 320 ? -54.74600 8.89100 -9.70000 1.000 43.56294 340 SER A N 1
ATOM 4971 C CA . SER A 1 320 ? -55.79000 8.70700 -10.71100 1.000 44.40597 340 SER A CA 1
ATOM 4972 C C . SER A 1 320 ? -55.17000 8.58800 -12.09800 1.000 45.85972 340 SER A C 1
ATOM 4973 O O . SER A 1 320 ? -55.41100 9.41900 -12.97700 1.000 48.46448 340 SER A O 1
ATOM 4981 N N . PRO A 1 321 ? -54.37000 7.55100 -12.33300 1.000 40.09126 341 PRO A N 1
ATOM 4982 C CA . PRO A 1 321 ? -53.84100 7.31700 -13.67600 1.000 39.92525 341 PRO A CA 1
ATOM 4983 C C . PRO A 1 321 ? -54.95400 6.86200 -14.60700 1.000 41.62299 341 PRO A C 1
ATOM 4984 O O . PRO A 1 321 ? -56.03200 6.45900 -14.18000 1.000 41.18187 341 PRO A O 1
ATOM 4995 N N . ASP A 1 322 ? -54.67300 6.89800 -15.90000 1.000 44.65591 342 ASP A N 1
ATOM 4996 C CA . ASP A 1 322 ? -55.63200 6.46400 -16.90700 1.000 42.49813 342 ASP A CA 1
ATOM 4997 C C . ASP A 1 322 ? -55.09400 5.19000 -17.55500 1.000 36.57414 342 ASP A C 1
ATOM 4998 O O . ASP A 1 322 ? -54.20000 5.23900 -18.40600 1.000 33.13514 342 ASP A O 1
ATOM 5007 N N . PHE A 1 323 ? -55.65300 4.05000 -17.15600 1.000 36.37505 343 PHE A N 1
ATOM 5008 C CA . PHE A 1 323 ? -55.31900 2.75000 -17.72500 1.000 36.78990 343 PHE A CA 1
ATOM 5009 C C . PHE A 1 323 ? -56.46500 2.21200 -18.56300 1.000 33.92965 343 PHE A C 1
ATOM 5010 O O . PHE A 1 323 ? -56.72000 1.00400 -18.60200 1.000 38.27500 343 PHE A O 1
ATOM 5027 N N . SER A 1 324 ? -57.15700 3.10800 -19.26100 1.000 39.45417 344 SER A N 1
ATOM 5028 C CA . SER A 1 324 ? -58.33500 2.68600 -20.01100 1.000 36.38445 344 SER A CA 1
ATOM 5029 C C . SER A 1 324 ? -57.99200 1.81000 -21.21200 1.000 37.72624 344 SER A C 1
ATOM 5030 O O . SER A 1 324 ? -58.89200 1.19800 -21.79200 1.000 38.22844 344 SER A O 1
ATOM 5038 N N . LYS A 1 325 ? -56.71900 1.68400 -21.57800 1.000 36.25253 345 LYS A N 1
ATOM 5039 C CA . LYS A 1 325 ? -56.38100 0.67600 -22.57200 1.000 36.33135 345 LYS A CA 1
ATOM 5040 C C . LYS A 1 325 ? -56.35100 -0.73100 -21.98900 1.000 36.32813 345 LYS A C 1
ATOM 5041 O O . LYS A 1 325 ? -56.28500 -1.70600 -22.75100 1.000 35.55349 345 LYS A O 1
ATOM 5060 N N . ILE A 1 326 ? -56.39100 -0.86600 -20.66900 1.000 36.61439 346 ILE A N 1
ATOM 5061 C CA . ILE A 1 326 ? -56.50100 -2.18600 -20.04900 1.000 36.06644 346 ILE A CA 1
ATOM 5062 C C . ILE A 1 326 ? -57.96300 -2.59100 -19.87200 1.000 39.30811 346 ILE A C 1
ATOM 5063 O O . ILE A 1 326 ? -58.34100 -3.73100 -20.15400 1.000 32.95534 346 ILE A O 1
ATOM 5079 N N . THR A 1 327 ? -58.79300 -1.65500 -19.43000 1.000 36.94938 347 THR A N 1
ATOM 5080 C CA . THR A 1 327 ? -60.13700 -1.95300 -18.96600 1.000 45.76135 347 THR A CA 1
ATOM 5081 C C . THR A 1 327 ? -60.88400 -0.63500 -18.81500 1.000 45.77285 347 THR A C 1
ATOM 5082 O O . THR A 1 327 ? -60.27500 0.42300 -18.62500 1.000 38.93813 347 THR A O 1
ATOM 5093 N N . GLY A 1 328 ? -62.21400 -0.70900 -18.89700 1.000 44.72081 348 GLY A N 1
ATOM 5094 C CA . GLY A 1 328 ? -63.01200 0.48000 -18.65400 1.000 42.16484 348 GLY A CA 1
ATOM 5095 C C . GLY A 1 328 ? -63.06000 0.87700 -17.19400 1.000 45.35472 348 GLY A C 1
ATOM 5096 O O . GLY A 1 328 ? -63.26400 2.05000 -16.87300 1.000 48.54521 348 GLY A O 1
ATOM 5100 N N . LYS A 1 329 ? -62.86700 -0.07300 -16.29600 1.000 47.65949 349 LYS A N 1
ATOM 5101 C CA . LYS A 1 329 ? -62.99400 0.23000 -14.88100 1.000 46.18895 349 LYS A CA 1
ATOM 5102 C C . LYS A 1 329 ? -61.76300 1.00000 -14.40800 1.000 51.56454 349 LYS A C 1
ATOM 5103 O O . LYS A 1 329 ? -60.63100 0.62100 -14.74300 1.000 48.98686 349 LYS A O 1
ATOM 5122 N N . PRO A 1 330 ? -61.93100 2.09900 -13.67300 1.000 50.82598 350 PRO A N 1
ATOM 5123 C CA . PRO A 1 330 ? -60.75500 2.85300 -13.21000 1.000 49.10673 350 PRO A CA 1
ATOM 5124 C C . PRO A 1 330 ? -59.92100 1.98600 -12.28600 1.000 47.96922 350 PRO A C 1
ATOM 5125 O O . PRO A 1 330 ? -60.42800 1.41200 -11.32600 1.000 50.52617 350 PRO A O 1
ATOM 5136 N N . ILE A 1 331 ? -58.64000 1.85200 -12.61400 1.000 41.67223 351 ILE A N 1
ATOM 5137 C CA . ILE A 1 331 ? -57.69900 1.08000 -11.81800 1.000 39.94821 351 ILE A CA 1
ATOM 5138 C C . ILE A 1 331 ? -56.45200 1.93000 -11.62700 1.000 37.04864 351 ILE A C 1
ATOM 5139 O O . ILE A 1 331 ? -56.25100 2.94300 -12.29300 1.000 37.85675 351 ILE A O 1
ATOM 5155 N N . LYS A 1 332 ? -55.60700 1.49800 -10.70800 1.000 33.04590 352 LYS A N 1
ATOM 5156 C CA . LYS A 1 332 ? -54.40400 2.25700 -10.41300 1.000 36.05717 352 LYS A CA 1
ATOM 5157 C C . LYS A 1 332 ? -53.37000 1.31300 -9.82200 1.000 35.59983 352 LYS A C 1
ATOM 5158 O O . LYS A 1 332 ? -53.69600 0.24300 -9.28900 1.000 30.97619 352 LYS A O 1
ATOM 5177 N N . LEU A 1 333 ? -52.11500 1.72600 -9.92500 1.000 33.25473 353 LEU A N 1
ATOM 5178 C CA . LEU A 1 333 ? -51.05500 0.99100 -9.26300 1.000 35.95833 353 LEU A CA 1
ATOM 5179 C C . LEU A 1 333 ? -51.25900 1.04700 -7.75600 1.000 33.44783 353 LEU A C 1
ATOM 5180 O O . LEU A 1 333 ? -51.50500 2.11500 -7.19400 1.000 33.16447 353 LEU A O 1
ATOM 5196 N N . THR A 1 334 ? -51.16800 -0.10300 -7.09500 1.000 32.72724 354 THR A N 1
ATOM 5197 C CA A THR A 1 334 ? -51.24700 -0.16600 -5.64500 0.119 37.41062 354 THR A CA 1
ATOM 5198 C CA B THR A 1 334 ? -51.23100 -0.12400 -5.64700 0.881 36.16603 354 THR A CA 1
ATOM 5199 C C . THR A 1 334 ? -49.99000 -0.71600 -4.98600 1.000 37.80905 354 THR A C 1
ATOM 5200 O O . THR A 1 334 ? -49.68300 -0.32600 -3.85700 1.000 38.33899 354 THR A O 1
ATOM 5221 N N . GLN A 1 335 ? -49.25500 -1.61100 -5.65500 1.000 36.52677 355 GLN A N 1
ATOM 5222 C CA A GLN A 1 335 ? -48.06500 -2.20600 -5.07200 0.122 42.44639 355 GLN A CA 1
ATOM 5223 C CA B GLN A 1 335 ? -48.06900 -2.23600 -5.07300 0.878 41.95395 355 GLN A CA 1
ATOM 5224 C C . GLN A 1 335 ? -47.08300 -2.58400 -6.17000 1.000 39.07889 355 GLN A C 1
ATOM 5225 O O . GLN A 1 335 ? -47.47400 -2.93200 -7.28500 1.000 33.55470 355 GLN A O 1
ATOM 5252 N N . VAL A 1 336 ? -45.79400 -2.51700 -5.83800 1.000 34.16418 356 VAL A N 1
ATOM 5253 C CA . VAL A 1 336 ? -44.74800 -3.03600 -6.70200 1.000 32.91870 356 VAL A CA 1
ATOM 5254 C C . VAL A 1 336 ? -43.84600 -3.87500 -5.81200 1.000 32.15613 356 VAL A C 1
ATOM 5255 O O . VAL A 1 336 ? -43.23300 -3.35500 -4.87800 1.000 34.14707 356 VAL A O 1
ATOM 5268 N N . GLU A 1 337 ? -43.81700 -5.17600 -6.05300 1.000 31.36525 357 GLU A N 1
ATOM 5269 C CA . GLU A 1 337 ? -43.04700 -6.10300 -5.23800 1.000 34.76966 357 GLU A CA 1
ATOM 5270 C C . GLU A 1 337 ? -41.78900 -6.51200 -5.98800 1.000 33.19253 357 GLU A C 1
ATOM 5271 O O . GLU A 1 337 ? -41.81500 -6.69500 -7.20600 1.000 33.02278 357 GLU A O 1
ATOM 5283 N N . HIS A 1 338 ? -40.69700 -6.67700 -5.25100 1.000 34.79453 358 HIS A N 1
ATOM 5284 C CA . HIS A 1 338 ? -39.43600 -7.15700 -5.80700 1.000 32.52948 358 HIS A CA 1
ATOM 5285 C C . HIS A 1 338 ? -38.94000 -8.30300 -4.94200 1.000 34.78342 358 HIS A C 1
ATOM 5286 O O . HIS A 1 338 ? -38.96200 -8.21400 -3.71300 1.000 34.58963 358 HIS A O 1
ATOM 5300 N N . ARG A 1 339 ? -38.56200 -9.39200 -5.58000 1.000 31.80776 359 ARG A N 1
ATOM 5301 C CA . ARG A 1 339 ? -37.80400 -10.45700 -4.95300 1.000 33.91568 359 ARG A CA 1
ATOM 5302 C C . ARG A 1 339 ? -36.53900 -10.67000 -5.77300 1.000 36.70818 359 ARG A C 1
ATOM 5303 O O . ARG A 1 339 ? -36.58900 -10.68800 -7.00900 1.000 32.03499 359 ARG A O 1
ATOM 5324 N N . ALA A 1 340 ? -35.41100 -10.83300 -5.08800 1.000 34.61679 360 ALA A N 1
ATOM 5325 C CA . ALA A 1 340 ? -34.13300 -11.00900 -5.75800 1.000 33.58289 360 ALA A CA 1
ATOM 5326 C C . ALA A 1 340 ? -33.30200 -12.01100 -4.97200 1.000 35.09481 360 ALA A C 1
ATOM 5327 O O . ALA A 1 340 ? -33.34700 -12.02000 -3.74200 1.000 37.11937 360 ALA A O 1
ATOM 5334 N N . GLY A 1 341 ? -32.58000 -12.86700 -5.67500 1.000 34.94417 361 GLY A N 1
ATOM 5335 C CA . GLY A 1 341 ? -31.62700 -13.76500 -5.03800 1.000 34.93812 361 GLY A CA 1
ATOM 5336 C C . GLY A 1 341 ? -30.31900 -13.72700 -5.79100 1.000 35.37325 361 GLY A C 1
ATOM 5337 O O . GLY A 1 341 ? -30.30300 -13.69500 -7.01500 1.000 34.02944 361 GLY A O 1
ATOM 5341 N N . PHE A 1 342 ? -29.21800 -13.72400 -5.04500 1.000 36.59914 362 PHE A N 1
ATOM 5342 C CA . PHE A 1 342 ? -27.92900 -13.49600 -5.67600 1.000 29.16452 362 PHE A CA 1
ATOM 5343 C C . PHE A 1 342 ? -26.85700 -14.30600 -4.96800 1.000 34.70114 362 PHE A C 1
ATOM 5344 O O . PHE A 1 342 ? -26.78700 -14.31500 -3.73800 1.000 33.45911 362 PHE A O 1
ATOM 5361 N N . GLU A 1 343 ? -26.01100 -14.96400 -5.74800 1.000 33.59642 363 GLU A N 1
ATOM 5362 C CA . GLU A 1 343 ? -25.03200 -15.86200 -5.16700 1.000 35.26723 363 GLU A CA 1
ATOM 5363 C C . GLU A 1 343 ? -23.77700 -15.90400 -6.01900 1.000 33.99634 363 GLU A C 1
ATOM 5364 O O . GLU A 1 343 ? -23.85300 -15.99800 -7.24700 1.000 34.11457 363 GLU A O 1
ATOM 5376 N N . TRP A 1 344 ? -22.61000 -15.91000 -5.37100 1.000 35.86363 364 TRP A N 1
ATOM 5377 C CA . TRP A 1 344 ? -21.32500 -16.19000 -6.05600 1.000 35.11409 364 TRP A CA 1
ATOM 5378 C C . TRP A 1 344 ? -20.46000 -16.98400 -5.07200 1.000 38.76859 364 TRP A C 1
ATOM 5379 O O . TRP A 1 344 ? -20.62100 -16.80400 -3.86200 1.000 35.10958 364 TRP A O 1
ATOM 5400 N N . ASN A 1 345 ? -19.67000 -17.91800 -5.58200 1.000 38.97927 365 ASN A N 1
ATOM 5401 C CA . ASN A 1 345 ? -18.74300 -18.73200 -4.75400 1.000 42.21536 365 ASN A CA 1
ATOM 5402 C C . ASN A 1 345 ? -17.48100 -18.90300 -5.59400 1.000 40.77205 365 ASN A C 1
ATOM 5403 O O . ASN A 1 345 ? -17.33000 -18.15500 -6.50700 1.000 35.82009 365 ASN A O 1
ATOM 5414 N N . GLU A 1 346 ? -16.66500 -19.91300 -5.35800 1.000 41.50708 366 GLU A N 1
ATOM 5415 C CA . GLU A 1 346 ? -15.36900 -20.05500 -6.05500 1.000 42.26034 366 GLU A CA 1
ATOM 5416 C C . GLU A 1 346 ? -15.57700 -20.59100 -7.47200 1.000 44.82263 366 GLU A C 1
ATOM 5417 O O . GLU A 1 346 ? -14.64700 -20.57100 -8.24300 1.000 43.21065 366 GLU A O 1
ATOM 5429 N N . ASP A 1 347 ? -16.75700 -21.07700 -7.82400 1.000 43.80528 367 ASP A N 1
ATOM 5430 C CA . ASP A 1 347 ? -16.94900 -21.73500 -9.11700 1.000 44.29549 367 ASP A CA 1
ATOM 5431 C C . ASP A 1 347 ? -16.52600 -20.83800 -10.27300 1.000 47.31393 367 ASP A C 1
ATOM 5432 O O . ASP A 1 347 ? -16.84800 -19.64500 -10.31300 1.000 42.56576 367 ASP A O 1
ATOM 5441 N N . GLY A 1 348 ? -15.83300 -21.43900 -11.23400 1.000 43.62079 368 GLY A N 1
ATOM 5442 C CA . GLY A 1 348 ? -15.37400 -20.74900 -12.42200 1.000 45.61977 368 GLY A CA 1
ATOM 5443 C C . GLY A 1 348 ? -15.12500 -21.75700 -13.51700 1.000 46.42300 368 GLY A C 1
ATOM 5444 O O . GLY A 1 348 ? -15.12000 -22.96700 -13.28700 1.000 48.30630 368 GLY A O 1
ATOM 5448 N N . ALA A 1 349 ? -14.91700 -21.23900 -14.72700 1.000 46.13643 369 ALA A N 1
ATOM 5449 C CA . ALA A 1 349 ? -14.78500 -22.11300 -15.88700 1.000 42.44631 369 ALA A CA 1
ATOM 5450 C C . ALA A 1 349 ? -13.38600 -22.71000 -15.99700 1.000 54.33222 369 ALA A C 1
ATOM 5451 O O . ALA A 1 349 ? -13.23500 -23.85400 -16.44200 1.000 54.83972 369 ALA A O 1
ATOM 5458 N N . GLY A 1 350 ? -12.35400 -21.96000 -15.59200 1.000 53.12068 370 GLY A N 1
ATOM 5459 C CA . GLY A 1 350 ? -10.98100 -22.36700 -15.80700 1.000 66.02137 370 GLY A CA 1
ATOM 5460 C C . GLY A 1 350 ? -10.08900 -21.95000 -14.65600 1.000 66.37192 370 GLY A C 1
ATOM 5461 O O . GLY A 1 350 ? -10.53000 -21.29600 -13.71000 1.000 54.68208 370 GLY A O 1
ATOM 5465 N N . THR A 1 351 ? -8.81700 -22.33200 -14.75900 1.000 76.35896 371 THR A N 1
ATOM 5466 C CA . THR A 1 351 ? -7.88000 -22.13400 -13.66000 1.000 79.81248 371 THR A CA 1
ATOM 5467 C C . THR A 1 351 ? -7.01300 -20.89300 -13.81800 1.000 84.16299 371 THR A C 1
ATOM 5468 O O . THR A 1 351 ? -6.66900 -20.26700 -12.80600 1.000 87.00022 371 THR A O 1
ATOM 5479 N N . THR A 1 352 ? -6.67500 -20.50500 -15.04700 1.000 79.92663 372 THR A N 1
ATOM 5480 C CA . THR A 1 352 ? -5.97200 -19.24100 -15.28900 1.000 88.49489 372 THR A CA 1
ATOM 5481 C C . THR A 1 352 ? -5.98100 -18.87000 -16.76800 1.000 90.02521 372 THR A C 1
ATOM 5492 N N . PRO A 1 359 ? 18.39000 -9.78900 -16.97500 1.000 89.90432 379 PRO A N 1
ATOM 5493 C CA . PRO A 1 359 ? 17.44000 -10.90100 -16.84000 1.000 109.74478 379 PRO A CA 1
ATOM 5494 C C . PRO A 1 359 ? 16.42300 -10.67400 -15.72400 1.000 105.64671 379 PRO A C 1
ATOM 5495 O O . PRO A 1 359 ? 16.45900 -11.34800 -14.69500 1.000 104.55884 379 PRO A O 1
ATOM 5506 N N . ALA A 1 360 ? 15.51300 -9.73100 -15.92200 1.000 95.07187 380 ALA A N 1
ATOM 5507 C CA . ALA A 1 360 ? 14.52100 -9.43900 -14.90800 1.000 94.63022 380 ALA A CA 1
ATOM 5508 C C . ALA A 1 360 ? 13.12200 -9.51600 -15.49200 1.000 98.35949 380 ALA A C 1
ATOM 5509 O O . ALA A 1 360 ? 12.93000 -9.49600 -16.71100 1.000 99.53221 380 ALA A O 1
ATOM 5516 N N A HIS A 1 361 ? 12.14500 -9.63400 -14.59800 0.424 90.76617 381 HIS A N 1
ATOM 5517 N N B HIS A 1 361 ? 12.13800 -9.60100 -14.59500 0.576 90.76628 381 HIS A N 1
ATOM 5518 C CA A HIS A 1 361 ? 10.73800 -9.55600 -14.96100 0.424 88.57381 381 HIS A CA 1
ATOM 5519 C CA B HIS A 1 361 ? 10.72300 -9.57200 -14.95700 0.576 88.61649 381 HIS A CA 1
ATOM 5520 C C A HIS A 1 361 ? 10.04400 -8.67900 -13.93200 0.424 82.31754 381 HIS A C 1
ATOM 5521 C C B HIS A 1 361 ? 9.99100 -8.71400 -13.93700 0.576 82.37371 381 HIS A C 1
ATOM 5522 O O A HIS A 1 361 ? 10.09900 -8.96000 -12.73000 0.424 76.08372 381 HIS A O 1
ATOM 5523 O O B HIS A 1 361 ? 9.95600 -9.04700 -12.74800 0.576 76.16773 381 HIS A O 1
ATOM 5550 N N . LEU A 1 362 ? 9.41100 -7.61600 -14.40100 1.000 64.36509 382 LEU A 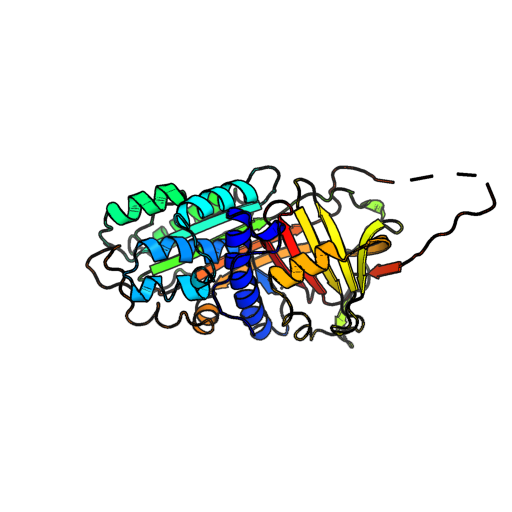N 1
ATOM 5551 C CA . LEU A 1 362 ? 8.87400 -6.59200 -13.53300 1.000 51.06040 382 LEU A CA 1
ATOM 5552 C C . LEU A 1 362 ? 7.36100 -6.67400 -13.50800 1.000 48.18840 382 LEU A C 1
ATOM 5553 O O . LEU A 1 362 ? 6.72700 -6.88800 -14.53900 1.000 49.28160 382 LEU A O 1
ATOM 5570 N N . THR A 1 363 ? 6.79200 -6.50500 -12.32300 1.000 38.85675 383 THR A N 1
ATOM 5571 C CA . THR A 1 363 ? 5.35700 -6.52100 -12.13500 1.000 41.56278 383 THR A CA 1
ATOM 5572 C C . THR A 1 363 ? 4.92100 -5.20200 -11.51700 1.000 41.91814 383 THR A C 1
ATOM 5573 O O . THR A 1 363 ? 5.74000 -4.34700 -11.16600 1.000 36.37515 383 THR A O 1
ATOM 5584 N N . PHE A 1 364 ? 3.60500 -5.04400 -11.41000 1.000 43.32411 384 PHE A N 1
ATOM 5585 C CA . PHE A 1 364 ? 2.97500 -3.81900 -10.92000 1.000 46.03038 384 PHE A CA 1
ATOM 5586 C C . PHE A 1 364 ? 1.84000 -4.26400 -10.02100 1.000 50.37385 384 PHE A C 1
ATOM 5587 O O . PHE A 1 364 ? 0.66500 -4.22700 -10.40100 1.000 56.73921 384 PHE A O 1
ATOM 5604 N N . PRO A 1 365 ? 2.16100 -4.70800 -8.81800 1.000 52.87188 385 PRO A N 1
ATOM 5605 C CA . PRO A 1 365 ? 1.14300 -5.30900 -7.95700 1.000 63.19181 385 PRO A CA 1
ATOM 5606 C C . PRO A 1 365 ? 0.19800 -4.27300 -7.37100 1.000 56.07334 385 PRO A C 1
ATOM 5607 O O . PRO A 1 365 ? 0.54200 -3.10500 -7.17500 1.000 45.01317 385 PRO A O 1
ATOM 5618 N N . LEU A 1 366 ? -1.01800 -4.72400 -7.09100 1.000 61.27300 386 LEU A N 1
ATOM 5619 C CA . LEU A 1 366 ? -2.03200 -3.91400 -6.44000 1.000 55.79220 386 LEU A CA 1
ATOM 5620 C C . LEU A 1 366 ? -2.81800 -4.83200 -5.52100 1.000 49.16618 386 LEU A C 1
ATOM 5621 O O . LEU A 1 366 ? -2.99800 -6.00900 -5.83200 1.000 51.15004 386 LEU A O 1
ATOM 5637 N N . ASP A 1 367 ? -3.22700 -4.32400 -4.36900 1.000 40.07333 387 ASP A N 1
ATOM 5638 C CA . ASP A 1 367 ? -4.12300 -5.07700 -3.50400 1.000 45.19546 387 ASP A CA 1
ATOM 5639 C C . ASP A 1 367 ? -5.55300 -4.73200 -3.86900 1.000 43.80325 387 ASP A C 1
ATOM 5640 O O . ASP A 1 367 ? -5.85600 -3.58500 -4.21500 1.000 38.20936 387 ASP A O 1
ATOM 5649 N N . TYR A 1 368 ? -6.43400 -5.72500 -3.79300 1.000 35.72094 388 TYR A N 1
ATOM 5650 C CA . TYR A 1 368 ? -7.86400 -5.44700 -3.94900 1.000 36.04966 388 TYR A CA 1
ATOM 5651 C C . TYR A 1 368 ? -8.59000 -6.38000 -2.98200 1.000 36.10887 388 TYR A C 1
ATOM 5652 O O . TYR A 1 368 ? -8.91600 -7.51500 -3.32400 1.000 39.69446 388 TYR A O 1
ATOM 5670 N N . HIS A 1 369 ? -8.77700 -5.92000 -1.74700 1.000 36.22648 389 HIS A N 1
ATOM 5671 C CA . HIS A 1 369 ? -9.39500 -6.71800 -0.69100 1.000 36.63653 389 HIS A CA 1
ATOM 5672 C C . HIS A 1 369 ? -10.78700 -6.16700 -0.43100 1.000 36.08558 389 HIS A C 1
ATOM 5673 O O . HIS A 1 369 ? -10.93000 -5.04500 0.05700 1.000 33.97284 389 HIS A O 1
ATOM 5687 N N . LEU A 1 370 ? -11.81300 -6.94500 -0.76500 1.000 34.53733 390 LEU A N 1
ATOM 5688 C CA . LEU A 1 370 ? -13.19600 -6.52300 -0.51300 1.000 32.64474 390 LEU A CA 1
ATOM 5689 C C . LEU A 1 370 ? -13.58200 -6.96100 0.89700 1.000 29.52659 390 LEU A C 1
ATOM 5690 O O . LEU A 1 370 ? -14.39100 -7.85900 1.11600 1.000 34.33311 390 LEU A O 1
ATOM 5706 N N . ASN A 1 371 ? -12.94300 -6.32200 1.86600 1.000 30.94336 391 ASN A N 1
ATOM 5707 C CA . ASN A 1 371 ? -13.10300 -6.66300 3.27700 1.000 32.65497 391 ASN A CA 1
ATOM 5708 C C . ASN A 1 371 ? -13.66600 -5.48100 4.05600 1.000 31.52259 391 ASN A C 1
ATOM 5709 O O . ASN A 1 371 ? -13.35700 -5.27700 5.23100 1.000 35.93412 391 ASN A O 1
ATOM 5720 N N . GLN A 1 372 ? -14.50600 -4.70700 3.38700 1.000 34.05609 392 GLN A N 1
ATOM 5721 C CA . GLN A 1 372 ? -15.17900 -3.54200 3.93900 1.000 32.90926 392 GLN A CA 1
ATOM 5722 C C . GLN A 1 372 ? -16.34000 -3.23800 3.01000 1.000 28.28463 392 GLN A C 1
ATOM 5723 O O . GLN A 1 372 ? -16.41800 -3.80400 1.91300 1.000 29.75755 392 GLN A O 1
ATOM 5737 N N . PRO A 1 373 ? -17.27500 -2.38000 3.41900 1.000 30.83610 393 PRO A N 1
ATOM 5738 C CA . PRO A 1 373 ? -18.48200 -2.19400 2.59500 1.000 30.73665 393 PRO A CA 1
ATOM 5739 C C . PRO A 1 373 ? -18.13700 -1.77800 1.17000 1.000 30.06101 393 PRO A C 1
ATOM 5740 O O . PRO A 1 373 ? -17.25600 -0.95300 0.94400 1.000 31.00783 393 PRO A O 1
ATOM 5751 N N . PHE A 1 374 ? -18.82000 -2.37800 0.19900 1.000 27.19736 394 PHE A N 1
ATOM 5752 C CA . PHE A 1 374 ? -18.53800 -2.09100 -1.19600 1.000 29.44634 394 PHE A CA 1
ATOM 5753 C C . PHE A 1 374 ? -19.82700 -2.17500 -1.98500 1.000 29.23799 394 PHE A C 1
ATOM 5754 O O . PHE A 1 374 ? -20.83100 -2.68400 -1.50100 1.000 27.76040 394 PHE A O 1
ATOM 5771 N N . ILE A 1 375 ? -19.77300 -1.69800 -3.22800 1.000 28.08159 395 ILE A N 1
ATOM 5772 C CA . ILE A 1 375 ? -20.88600 -1.80300 -4.16800 1.000 30.45678 395 ILE A CA 1
ATOM 5773 C C . ILE A 1 375 ? -20.44400 -2.68600 -5.32500 1.000 31.46273 395 ILE A C 1
ATOM 5774 O O . ILE A 1 375 ? -19.29900 -2.60100 -5.77900 1.000 27.02142 395 ILE A O 1
ATOM 5790 N N . PHE A 1 376 ? -21.32300 -3.56800 -5.77600 1.000 26.44569 396 PHE A N 1
ATOM 5791 C CA . PHE A 1 376 ? -21.02500 -4.29900 -6.99000 1.000 28.15962 396 PHE A CA 1
ATOM 5792 C C . PHE A 1 376 ? -22.16400 -4.11300 -7.97300 1.000 30.61330 396 PHE A C 1
ATOM 5793 O O . PHE A 1 376 ? -23.32900 -3.91300 -7.59700 1.000 25.59888 396 PHE A O 1
ATOM 5810 N N . VAL A 1 377 ? -21.80100 -4.18700 -9.24500 1.000 27.37478 397 VAL A N 1
ATOM 5811 C CA . VAL A 1 377 ? -22.72900 -4.06300 -10.34800 1.000 27.09862 397 VAL A CA 1
ATOM 5812 C C . VAL A 1 377 ? -22.49400 -5.25700 -11.25600 1.000 30.89229 397 VAL A C 1
ATOM 5813 O O . VAL A 1 377 ? -21.38600 -5.43300 -11.77500 1.000 29.89848 397 VAL A O 1
ATOM 5826 N N . LEU A 1 378 ? -23.52200 -6.08400 -11.43100 1.000 28.42587 398 LEU A N 1
ATOM 5827 C CA . LEU A 1 378 ? -23.49300 -7.17300 -12.39600 1.000 27.49458 398 LEU A CA 1
ATOM 5828 C C . LEU A 1 378 ? -24.03900 -6.63900 -13.70900 1.000 31.26783 398 LEU A C 1
ATOM 5829 O O . LEU A 1 378 ? -25.18800 -6.19500 -13.77000 1.000 29.14252 398 LEU A O 1
ATOM 5845 N N . ARG A 1 379 ? -23.21500 -6.66000 -14.74600 1.000 28.27481 399 ARG A N 1
ATOM 5846 C CA . ARG A 1 379 ? -23.52300 -6.00000 -16.00400 1.000 34.01732 399 ARG A CA 1
ATOM 5847 C C . ARG A 1 379 ? -23.43500 -7.00800 -17.13700 1.000 33.86157 399 ARG A C 1
ATOM 5848 O O . ARG A 1 379 ? -22.53400 -7.85200 -17.15400 1.000 32.16526 399 ARG A O 1
ATOM 5869 N N . ASP A 1 380 ? -24.38400 -6.94300 -18.07100 1.000 32.02481 400 ASP A N 1
ATOM 5870 C CA . ASP A 1 380 ? -24.26200 -7.69300 -19.31900 1.000 33.97699 400 ASP A CA 1
ATOM 5871 C C . ASP A 1 380 ? -23.25700 -6.99400 -20.22400 1.000 33.57035 400 ASP A C 1
ATOM 5872 O O . ASP A 1 380 ? -23.38700 -5.79900 -20.50000 1.000 34.62173 400 ASP A O 1
ATOM 5881 N N . THR A 1 381 ? -22.24500 -7.72900 -20.68800 1.000 31.76412 401 THR A N 1
ATOM 5882 C CA . THR A 1 381 ? -21.22600 -7.08900 -21.52500 1.000 34.61710 401 THR A CA 1
ATOM 5883 C C . THR A 1 381 ? -21.77100 -6.72200 -22.90700 1.000 38.56122 401 THR A C 1
ATOM 5884 O O . THR A 1 381 ? -21.37800 -5.70100 -23.47800 1.000 41.39291 401 THR A O 1
ATOM 5895 N N . ASP A 1 382 ? -22.68100 -7.52600 -23.44900 1.000 38.72429 402 ASP A N 1
ATOM 5896 C CA . ASP A 1 382 ? -23.16800 -7.30700 -24.81100 1.000 43.10832 402 ASP A CA 1
ATOM 5897 C C . ASP A 1 382 ? -23.99800 -6.03200 -24.91100 1.000 39.78776 402 ASP A C 1
ATOM 5898 O O . ASP A 1 382 ? -23.73600 -5.17300 -25.75800 1.000 43.38590 402 ASP A O 1
ATOM 5907 N N . THR A 1 383 ? -25.01300 -5.89600 -24.05300 1.000 37.35207 403 THR A N 1
ATOM 5908 C CA . THR A 1 383 ? -25.92000 -4.75900 -24.08200 1.000 32.22560 403 THR A CA 1
ATOM 5909 C C . THR A 1 383 ? -25.56700 -3.66800 -23.09500 1.000 33.09126 403 THR A C 1
ATOM 5910 O O . THR A 1 383 ? -26.08000 -2.55500 -23.23700 1.000 33.15112 403 THR A O 1
ATOM 5921 N N . GLY A 1 384 ? -24.72600 -3.95700 -22.09800 1.000 32.22749 404 GLY A N 1
ATOM 5922 C CA . GLY A 1 384 ? -24.46600 -3.02500 -21.02300 1.000 33.73290 404 GLY A CA 1
ATOM 5923 C C . GLY A 1 384 ? -25.55000 -2.98200 -19.96500 1.000 34.37938 404 GLY A C 1
ATOM 5924 O O . GLY A 1 384 ? -25.48600 -2.13100 -19.07100 1.000 29.79629 404 GLY A O 1
ATOM 5928 N N . ALA A 1 385 ? -26.55600 -3.85400 -20.04800 1.000 30.33538 405 ALA A N 1
ATOM 5929 C CA . ALA A 1 385 ? -27.66100 -3.81700 -19.09600 1.000 30.94422 405 ALA A CA 1
ATOM 5930 C C . ALA A 1 385 ? -27.17500 -4.07200 -17.67700 1.000 27.70997 405 ALA A C 1
ATOM 5931 O O . ALA A 1 385 ? -26.35500 -4.96200 -17.44000 1.000 27.90353 405 ALA A O 1
ATOM 5938 N N . LEU A 1 386 ? -27.71200 -3.29100 -16.73200 1.000 29.92254 406 LEU A N 1
ATOM 5939 C CA . LEU A 1 386 ? -27.61000 -3.58100 -15.30400 1.000 25.79778 406 LEU A CA 1
ATOM 5940 C C . LEU A 1 386 ? -28.45100 -4.80300 -14.95900 1.000 28.57486 406 LEU A C 1
ATOM 5941 O O . LEU A 1 386 ? -29.67800 -4.78500 -15.11400 1.000 26.14717 406 LEU A O 1
ATOM 5957 N N . LEU A 1 387 ? -27.80400 -5.88200 -14.53200 1.000 23.95357 407 LEU A N 1
ATOM 5958 C CA . LEU A 1 387 ? -28.52700 -7.10700 -14.20100 1.000 25.72903 407 LEU A CA 1
ATOM 5959 C C . LEU A 1 387 ? -28.76500 -7.28400 -12.72000 1.000 30.58158 407 LEU A C 1
ATOM 5960 O O . LEU A 1 387 ? -29.73500 -7.93800 -12.33500 1.000 34.01078 407 LEU A O 1
ATOM 5976 N N . PHE A 1 388 ? -27.89900 -6.73200 -11.88600 1.000 25.98752 408 PHE A N 1
ATOM 5977 C CA . PHE A 1 388 ? -28.00300 -6.83400 -10.44300 1.000 24.82102 408 PHE A CA 1
ATOM 5978 C C . PHE A 1 388 ? -27.09500 -5.76300 -9.88400 1.000 28.80299 408 PHE A C 1
ATOM 5979 O O . PHE A 1 388 ? -26.04900 -5.46200 -10.46500 1.000 24.65308 408 PHE A O 1
ATOM 5996 N N . ILE A 1 389 ? -27.47900 -5.21000 -8.74700 1.000 25.88133 409 ILE A N 1
ATOM 5997 C CA . ILE A 1 389 ? -26.63600 -4.24300 -8.06200 1.000 23.56314 409 ILE A CA 1
ATOM 5998 C C . ILE A 1 389 ? -26.74400 -4.52700 -6.57500 1.000 28.64130 409 ILE A C 1
ATOM 5999 O O . ILE A 1 389 ? -27.80400 -4.92700 -6.07400 1.000 26.45546 409 ILE A O 1
ATOM 6015 N N . GLY A 1 390 ? -25.62700 -4.43500 -5.89100 1.000 26.47832 410 GLY A N 1
ATOM 6016 C CA . GLY A 1 390 ? -25.61000 -4.67200 -4.45800 1.000 28.51931 410 GLY A CA 1
ATOM 6017 C C . GLY A 1 390 ? -24.81000 -3.60900 -3.75100 1.000 29.55229 410 GLY A C 1
ATOM 6018 O O . GLY A 1 390 ? -23.73200 -3.21300 -4.21500 1.000 28.75895 410 GLY A O 1
ATOM 6022 N N . LYS A 1 391 ? -25.35800 -3.13700 -2.63200 1.000 26.87616 411 LYS A N 1
ATOM 6023 C CA . LYS A 1 391 ? -24.57100 -2.46400 -1.61400 1.000 29.96479 411 LYS A CA 1
ATOM 6024 C C . LYS A 1 391 ? -24.33900 -3.46900 -0.50200 1.000 32.59393 411 LYS A C 1
ATOM 6025 O O . LYS A 1 391 ? -25.27800 -3.86000 0.18800 1.000 28.86320 411 LYS A O 1
ATOM 6044 N N . ILE A 1 392 ? -23.09900 -3.90600 -0.34000 1.000 30.88417 412 ILE A N 1
ATOM 6045 C CA . ILE A 1 392 ? -22.78700 -5.00500 0.56300 1.000 32.46613 412 ILE A CA 1
ATOM 6046 C C . ILE A 1 392 ? -22.11900 -4.38700 1.78500 1.000 29.81079 412 ILE A C 1
ATOM 6047 O O . ILE A 1 392 ? -20.92000 -4.13500 1.79500 1.000 29.84385 412 ILE A O 1
ATOM 6063 N N . LEU A 1 393 ? -22.92500 -4.09600 2.81000 1.000 32.99766 413 LEU A N 1
ATOM 6064 C CA . LEU A 1 393 ? -22.40900 -3.66400 4.10400 1.000 34.59210 413 LEU A CA 1
ATOM 6065 C C . LEU A 1 393 ? -21.94100 -4.83200 4.95700 1.000 37.32592 413 LEU A C 1
ATOM 6066 O O . LEU A 1 393 ? -21.10900 -4.64600 5.84300 1.000 35.14435 413 LEU A O 1
ATOM 6082 N N . ASP A 1 394 ? -22.45600 -6.00800 4.70900 1.000 35.81490 414 ASP A N 1
ATOM 6083 C CA . ASP A 1 394 ? -22.21100 -7.17800 5.52600 1.000 39.68721 414 ASP A CA 1
ATOM 6084 C C . ASP A 1 394 ? -22.40800 -8.37700 4.61900 1.000 39.21677 414 ASP A C 1
ATOM 6085 O O . ASP A 1 394 ? -23.54700 -8.66400 4.23000 1.000 35.74199 414 ASP A O 1
ATOM 6094 N N . PRO A 1 395 ? -21.33900 -9.08600 4.23900 1.000 34.53773 415 PRO A N 1
ATOM 6095 C CA . PRO A 1 395 ? -21.49600 -10.19200 3.28400 1.000 37.94857 415 PRO A CA 1
ATOM 6096 C C . PRO A 1 395 ? -22.20800 -11.40500 3.85800 1.000 40.25609 415 PRO A C 1
ATOM 6097 O O . PRO A 1 395 ? -22.54800 -12.31400 3.08800 1.000 43.81964 415 PRO A O 1
ATOM 6108 N N . ARG A 1 396 ? -22.45300 -11.44700 5.16800 1.000 39.68025 416 ARG A N 1
ATOM 6109 C CA . ARG A 1 396 ? -23.06000 -12.61800 5.78900 1.000 43.08128 416 ARG A CA 1
ATOM 6110 C C . ARG A 1 396 ? -24.55200 -12.70800 5.51700 1.000 50.83471 416 ARG A C 1
ATOM 6111 O O . ARG A 1 396 ? -25.10100 -13.81200 5.46200 1.000 54.09301 416 ARG A O 1
ATOM 6132 N N . GLY A 1 397 ? -25.21700 -11.57100 5.35000 1.000 46.78389 417 GLY A N 1
ATOM 6133 C CA . GLY A 1 397 ? -26.65200 -11.53100 5.21100 1.000 62.77192 417 GLY A CA 1
ATOM 6134 C C . GLY A 1 397 ? -27.17500 -10.13800 5.48900 1.000 71.41113 417 GLY A C 1
ATOM 6135 O O . GLY A 1 397 ? -26.40100 -9.18700 5.62900 1.000 63.15891 417 GLY A O 1
ATOM 6139 N N . PRO A 1 398 ? -28.50900 -9.99400 5.59800 1.000 95.92084 418 PRO A N 1
ATOM 6140 C CA . PRO A 1 398 ? -29.24200 -8.72300 5.70600 1.000 102.82608 418 PRO A CA 1
ATOM 6141 C C . PRO A 1 398 ? -28.49700 -7.58600 6.43500 1.000 103.41028 418 PRO A C 1
ATOM 6142 O O . PRO A 1 398 ? -27.76300 -6.78200 5.83100 1.000 79.48070 418 PRO A O 1
#

B-factor: mean 54.34, std 23.58, range [23.53, 155.82]

Solvent-accessible surface area: 17442 Å² total; per-residue (Å²): 166,142,59,75,121,116,156,49,144,45,101,48,10,117,70,91,12,8,47,1,0,4,6,4,4,14,0,0,2,34,0,0,54,26,33,5,89,90,22,80,102,59,19,7,7,2,1,0,6,0,0,0,5,1,0,0,2,0,0,30,0,0,70,138,202,8,45,63,44,0,28,134,12,0,60,13,78,75,29,100,46,143,79,23,28,30,20,0,92,95,0,26,79,39,0,46,23,123,97,2,51,3,74,24,12,13,18,2,0,0,29,117,140,14,103,40,92,90,81,1,30,61,44,0,69,152,11,20,64,16,151,25,71,47,15,66,35,79,86,179,95,5,42,79,41,9,8,76,36,5,89,65,74,1,143,47,108,22,82,109,6,140,47,90,26,40,146,143,21,14,0,5,0,1,0,0,0,17,0,61,5,63,4,65,49,86,11,40,71,211,101,33,50,94,76,51,0,79,8,26,137,163,125,72,24,125,1,58,4,0,22,32,58,97,4,101,5,70,23,23,88,30,80,129,17,58,0,39,2,2,17,14,58,6,38,22,58,3,6,0,0,1,0,5,7,86,167,45,34,46,109,4,70,101,5,11,111,33,0,46,5,69,41,0,14,66,15,28,180,112,7,138,94,29,70,2,54,3,20,0,0,76,3,158,14,85,55,76,17,73,0,12,115,3,0,55,117,20,145,0,74,44,0,24,72,108,20,65,6,45,95,0,6,72,116,123,7,94,2,48,9,1,34,0,18,1,3,2,32,5,30,21,64,14,76,29,107,154,198,93,163,135,67,156,89,61,76,0,58,0,34,16,0,0,0,0,0,0,9,0,67,74,4,7,0,3,0,0,0,0,5,0,3,24,6,135,13,130

GO terms:
  GO:0005515 protein binding (F, IPI)
  GO:0005576 extracellular region (C, HDA)
  GO:0031012 extracellular matrix (C, HDA)
  GO:0005576 extracellular region (C, IDA)
  GO:0016525 negative regulation of angiogenesis (P, IDA)
  GO:0050769 positive regulation of neurogenesis (P, IDA)
  GO:0070062 extracellular exosome (C, HDA)

Radius of gyration: 21.26 Å; Cα contacts (8 Å, |Δi|>4): 828; chains: 1; bounding box: 81×46×48 Å